Protein AF-A0A2V9A503-F1 (afdb_monomer)

Secondary structure (DSSP, 8-state):
-----PPPP--PPPBPPEEESEEE-BTTS-TTPBP-HHHHHHTEEESS--SEEE--TTEEEEPP-GGGS-SS-EEETTSS-EE-TT----BEEEEETT-SSEEEEEE--HHHHH-SEEEEEEEEE--SPPPTT----EEEEEEESSSSTTS-EEEEEEE-GGGS-SSPPPTT-EEEEEEETTTEE--EEEE-TTSEEEEEEEEE-SSS-BTTBPTTEEEEEEEETT-PEEPEE-SSSEE---SS--TTTTTT---EEEEE-SS--PPP-EEEEEE-SS---TT-EEEEEEEEEESSS--SS-SPPB--TTTTS----------STT---SPPPTTS-SS----TT--HHHHHHHHHHHHHTTS--PPSS-------PPPPPPPP-

pLDDT: mean 70.04, std 22.24, range [22.95, 93.81]

Radius of gyration: 26.39 Å; Cα contacts (8 Å, |Δi|>4): 869; chains: 1; bounding box: 80×49×71 Å

Foldseek 3Di:
DDDDDDPPPPPDFAWDEFEFAKKQFQAPDDWPAFDDFVSRQVRIDGPDAQPTKDFDRQKTFAAFDQLQWAQAWYHHRPDPDIQGGSNRRHTFIKGALQDAQGKIKGWHDDLQQQFQKKKKKWKKQFWFWADPPFFAKWWFKKWFQDDDDPAWIKTWIKGHACVLPADHAPPQWIWIWIATPPGDTWFTFTDHHRFIKMKMKMFRLACQDDPNRHHQKMKIFMAGSNRHTTFGDGPGQFFADDPPPDCVVCVSTRGIRMDRHPHGHGGITIMIGTGSHPTGHHPIMMTIGTITMHRDPRDPGSGTDRPPPCVPVPPPDPDDDPPDPDDDDDDPPPPQDPQHPQDPPHDPVRVVVRVV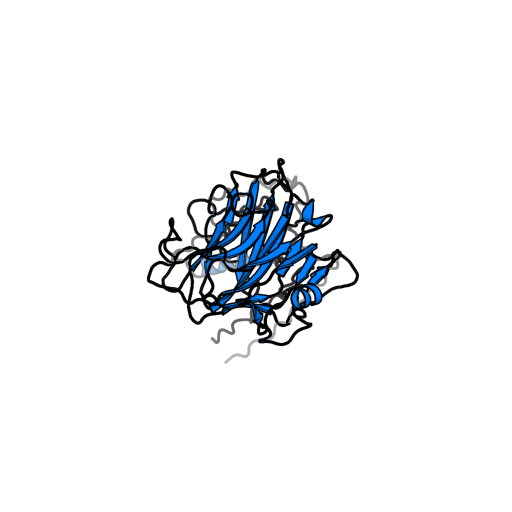VVVVVVPPDDDPDDDDDDPDDDDDDDDDD

Sequence (385 aa):
MLWTFAAIPTLGQSWSTINVDYLINMNTSTRGTALSSAIVSAGTVGDTTFSSISTTSAFTVGANQGLCSNLGSISINGTSTVYPPQSQNYNNIAINDAASFNNTILNLSGAAAAAKVASAAVCIYLGPPSNAGGGGDWDRYGLWATASGTGQYAMLQISQGSGCTTQAPPSGYVCARLEGKPTAHSGYFFLQPQHAYWFSYWWNNSSSTVAGQPAGTMLLHVYTADGTPIPCVTSTGCTTLSASGNLAADIIRNQTAILTAGSYGSTLTYVSIGNNENSTNLGTTSYYQNAIFNFTTAPFPLFWTQTDPWANVVAPPRGSTWSSAGVQPGIPARTSPVCANLTSSATTAQINSDEALAQTRRYLAPQPNGLLTTLRAPMKAMPRT

Mean predicted aligned error: 15.21 Å

Nearest PDB structures (foldseek):
  7yl4-assembly2_B  TM=5.084E-01  e=3.027E-04  Lactococcus lactis subsp. lactis
  7yl5-assembly2_B  TM=5.103E-01  e=6.024E-04  Lactococcus lactis subsp. lactis
  7yl6-assembly1_A  TM=4.917E-01  e=5.419E-04  Lactococcus lactis subsp. lactis
  7w18-assembly1_A  TM=4.704E-01  e=5.419E-04  Pyropia yezoensis
  6lha-assembly1_A  TM=2.274E-01  e=1.692E+00  Coxsackievirus A16

Structure (mmCIF, N/CA/C/O backbone):
data_AF-A0A2V9A503-F1
#
_entry.id   AF-A0A2V9A503-F1
#
loop_
_atom_site.group_PDB
_atom_site.id
_atom_site.type_symbol
_atom_site.label_atom_id
_atom_site.label_alt_id
_atom_site.label_comp_id
_atom_site.label_asym_id
_atom_site.label_entity_id
_atom_site.label_seq_id
_atom_site.pdbx_PDB_ins_code
_atom_site.Cartn_x
_atom_site.Cartn_y
_atom_site.Cartn_z
_atom_site.occupancy
_atom_site.B_iso_or_equiv
_atom_site.auth_seq_id
_atom_site.auth_comp_id
_atom_site.auth_asym_id
_atom_site.auth_atom_id
_atom_site.pdbx_PDB_model_num
ATOM 1 N N . MET A 1 1 ? 48.786 -13.696 17.542 1.00 34.81 1 MET A N 1
ATOM 2 C CA . MET A 1 1 ? 47.761 -12.816 18.142 1.00 34.81 1 MET A CA 1
ATOM 3 C C . MET A 1 1 ? 46.468 -13.072 17.380 1.00 34.81 1 MET A C 1
ATOM 5 O O . MET A 1 1 ? 46.375 -12.686 16.224 1.00 34.81 1 MET A O 1
ATOM 9 N N . LEU A 1 2 ? 45.561 -13.870 17.948 1.00 22.95 2 LEU A N 1
ATOM 10 C CA . LEU A 1 2 ? 44.300 -14.253 17.311 1.00 22.95 2 LEU A CA 1
ATOM 11 C C . LEU A 1 2 ? 43.262 -13.192 17.697 1.00 22.95 2 LEU A C 1
ATOM 13 O O . LEU A 1 2 ? 42.930 -13.069 18.874 1.00 22.95 2 LEU A O 1
ATOM 17 N N . TRP A 1 3 ? 42.811 -12.385 16.740 1.00 24.12 3 TRP A N 1
ATOM 18 C CA . TRP A 1 3 ? 41.718 -11.442 16.967 1.00 24.12 3 TRP A CA 1
ATOM 19 C C . TRP A 1 3 ? 40.410 -12.229 16.998 1.00 24.12 3 TRP A C 1
ATOM 21 O O . TRP A 1 3 ? 39.844 -12.560 15.960 1.00 24.12 3 TRP A O 1
ATOM 31 N N . THR A 1 4 ? 39.929 -12.566 18.190 1.00 24.02 4 THR A N 1
ATOM 32 C CA . THR A 1 4 ? 38.525 -12.933 18.368 1.00 24.02 4 THR A CA 1
ATOM 33 C C . THR A 1 4 ? 37.708 -11.654 18.267 1.00 24.02 4 THR A C 1
ATOM 35 O O . THR A 1 4 ? 37.729 -10.834 19.186 1.00 24.02 4 THR A O 1
ATOM 38 N N . PHE A 1 5 ? 37.003 -11.467 17.151 1.00 27.52 5 PHE A N 1
ATOM 39 C CA . PHE A 1 5 ? 35.900 -10.515 17.102 1.00 27.52 5 PHE A CA 1
ATOM 40 C C . PHE A 1 5 ? 34.906 -10.939 18.181 1.00 27.52 5 PHE A C 1
ATOM 42 O O . PHE A 1 5 ? 34.343 -12.033 18.114 1.00 27.52 5 PHE A O 1
ATOM 49 N N . ALA A 1 6 ? 34.735 -10.110 19.211 1.00 27.84 6 ALA A N 1
ATOM 50 C CA . ALA A 1 6 ? 33.599 -10.265 20.100 1.00 27.84 6 ALA A CA 1
ATOM 51 C C . ALA A 1 6 ? 32.352 -10.214 19.214 1.00 27.84 6 ALA A C 1
ATOM 53 O O . ALA A 1 6 ? 32.181 -9.257 18.455 1.00 27.84 6 ALA A O 1
ATOM 54 N N . ALA A 1 7 ? 31.532 -11.265 19.261 1.00 26.86 7 ALA A N 1
ATOM 55 C CA . ALA A 1 7 ? 30.227 -11.243 18.628 1.00 26.86 7 ALA A CA 1
ATOM 56 C C . ALA A 1 7 ? 29.523 -9.972 19.107 1.00 26.86 7 ALA A C 1
ATOM 58 O O . ALA A 1 7 ? 29.338 -9.784 20.312 1.00 26.86 7 ALA A O 1
ATOM 59 N N . ILE A 1 8 ? 29.200 -9.076 18.172 1.00 31.69 8 ILE A N 1
ATOM 60 C CA . ILE A 1 8 ? 28.299 -7.966 18.455 1.00 31.69 8 ILE A CA 1
ATOM 61 C C . ILE A 1 8 ? 27.025 -8.650 18.954 1.00 31.69 8 ILE A C 1
ATOM 63 O O . ILE A 1 8 ? 26.475 -9.463 18.204 1.00 31.69 8 ILE A O 1
ATOM 67 N N . PRO A 1 9 ? 26.588 -8.428 20.207 1.00 30.75 9 PRO A N 1
ATOM 68 C CA . PRO A 1 9 ? 25.325 -8.982 20.647 1.00 30.75 9 PRO A CA 1
ATOM 69 C C . PRO A 1 9 ? 24.282 -8.511 19.641 1.00 30.75 9 PRO A C 1
ATOM 71 O O . PRO A 1 9 ? 24.180 -7.312 19.380 1.00 30.75 9 PRO A O 1
ATOM 74 N N . THR A 1 10 ? 23.567 -9.450 19.023 1.00 32.75 10 THR A N 1
ATOM 75 C CA . THR A 1 10 ? 22.370 -9.147 18.243 1.00 32.75 10 THR A CA 1
ATOM 76 C C . THR A 1 10 ? 21.409 -8.460 19.201 1.00 32.75 10 THR A C 1
ATOM 78 O O . THR A 1 10 ? 20.707 -9.118 19.969 1.00 32.75 10 THR A O 1
ATOM 81 N N . LEU A 1 11 ? 21.467 -7.130 19.239 1.00 38.97 11 LEU A N 1
ATOM 82 C CA . LEU A 1 11 ? 20.533 -6.296 19.970 1.00 38.97 11 LEU A CA 1
ATOM 83 C C . LEU A 1 11 ? 19.160 -6.640 19.398 1.00 38.97 11 LEU A C 1
ATOM 85 O O . LEU A 1 11 ? 18.920 -6.438 18.208 1.00 38.97 11 LEU A O 1
ATOM 89 N N . GLY A 1 12 ? 18.308 -7.264 20.212 1.00 41.66 12 GLY A N 1
ATOM 90 C CA . GLY A 1 12 ? 16.982 -7.680 19.777 1.00 41.66 12 GLY A CA 1
ATOM 91 C C . GLY A 1 12 ? 16.214 -6.466 19.268 1.00 41.66 12 GLY A C 1
ATOM 92 O O . GLY A 1 12 ? 15.993 -5.519 20.021 1.00 41.66 12 GLY A O 1
ATOM 93 N N . GLN A 1 13 ? 15.834 -6.479 17.992 1.00 51.09 13 GLN A N 1
ATOM 94 C CA . GLN A 1 13 ? 14.913 -5.486 17.454 1.00 51.09 13 GLN A CA 1
ATOM 95 C C . GLN A 1 13 ? 13.573 -5.670 18.169 1.00 51.09 13 GLN A C 1
ATOM 97 O O .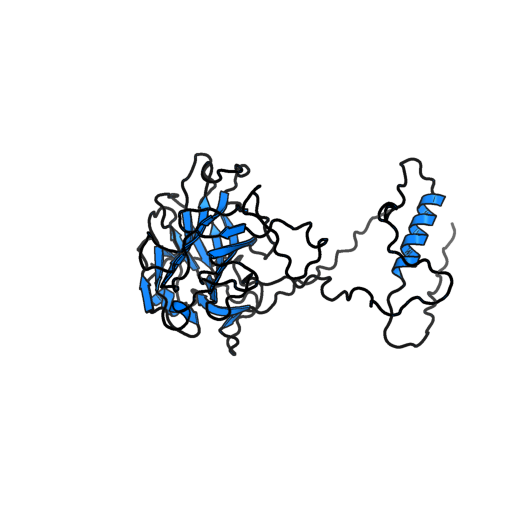 GLN A 1 13 ? 12.978 -6.747 18.108 1.00 51.09 13 GLN A O 1
ATOM 102 N N . SER A 1 14 ? 13.121 -4.639 18.883 1.00 54.66 14 SER A N 1
ATOM 103 C CA . SER A 1 14 ? 11.779 -4.613 19.456 1.00 54.66 14 SER A CA 1
ATOM 104 C C . SER A 1 14 ? 10.910 -3.705 18.595 1.00 54.66 14 SER A C 1
ATOM 106 O O . SER A 1 14 ? 11.227 -2.533 18.377 1.00 54.66 14 SER A O 1
ATOM 108 N N . TRP A 1 15 ? 9.855 -4.298 18.050 1.00 69.19 15 TRP A N 1
ATOM 109 C CA . TRP A 1 15 ? 8.870 -3.645 17.202 1.00 69.19 15 TRP A CA 1
ATOM 110 C C . TRP A 1 15 ? 7.647 -3.312 18.060 1.00 69.19 15 TRP A C 1
ATOM 112 O O . TRP A 1 15 ? 7.141 -4.175 18.781 1.00 69.19 15 TRP A O 1
ATOM 122 N N . SER A 1 16 ? 7.181 -2.065 18.010 1.00 70.25 16 SER A N 1
ATOM 123 C CA . SER A 1 16 ? 6.007 -1.609 18.769 1.00 70.25 16 SER A CA 1
ATOM 124 C C . SER A 1 16 ? 4.705 -2.277 18.297 1.00 70.25 16 SER A C 1
ATOM 126 O O . SER A 1 16 ? 4.649 -2.861 17.223 1.00 70.25 16 SER A O 1
ATOM 128 N N . THR A 1 17 ? 3.629 -2.231 19.087 1.00 78.56 17 THR A N 1
ATOM 129 C CA . THR A 1 17 ? 2.303 -2.640 18.587 1.00 78.56 17 THR A CA 1
ATOM 130 C C . THR A 1 17 ? 1.711 -1.516 17.741 1.00 78.56 17 THR A C 1
ATOM 132 O O . THR A 1 17 ? 1.673 -0.372 18.193 1.00 78.56 17 THR A O 1
ATOM 135 N N . ILE A 1 18 ? 1.202 -1.835 16.550 1.00 81.75 18 ILE A N 1
ATOM 136 C CA . ILE A 1 18 ? 0.448 -0.885 15.720 1.00 81.75 18 ILE A CA 1
ATOM 137 C C . ILE A 1 18 ? -1.051 -1.110 15.933 1.00 81.75 18 ILE A C 1
ATOM 139 O O . ILE A 1 18 ? -1.524 -2.240 15.825 1.00 81.75 18 ILE A O 1
ATOM 143 N N . ASN A 1 19 ? -1.793 -0.031 16.190 1.00 85.06 19 ASN A N 1
ATOM 144 C CA . ASN A 1 19 ? -3.256 -0.039 16.240 1.00 85.06 19 ASN A CA 1
ATOM 145 C C . ASN A 1 19 ? -3.826 0.378 14.878 1.00 85.06 19 ASN A C 1
ATOM 147 O O . ASN A 1 19 ? -3.406 1.399 14.325 1.00 85.06 19 ASN A O 1
ATOM 151 N N . VAL A 1 20 ? -4.752 -0.407 14.327 1.00 88.38 20 VAL A N 1
ATOM 152 C CA . VAL A 1 20 ? -5.231 -0.258 12.941 1.00 88.38 20 VAL A CA 1
ATOM 153 C C . VAL A 1 20 ? -6.742 -0.459 12.860 1.00 88.38 20 VAL A C 1
ATOM 155 O O . VAL A 1 20 ? -7.284 -1.251 13.626 1.00 88.38 20 VAL A O 1
ATOM 158 N N . ASP A 1 21 ? -7.402 0.206 11.911 1.00 88.31 21 ASP A N 1
ATOM 159 C CA . ASP A 1 21 ? -8.845 0.032 11.690 1.00 88.31 21 ASP A CA 1
ATOM 160 C C . ASP A 1 21 ? -9.142 -1.225 10.870 1.00 88.31 21 ASP A C 1
ATOM 162 O O . ASP A 1 21 ? -10.129 -1.918 11.121 1.00 88.31 21 ASP A O 1
ATOM 166 N N . TYR A 1 22 ? -8.280 -1.517 9.891 1.00 87.62 22 TYR A N 1
ATOM 167 C CA . TYR A 1 22 ? -8.434 -2.647 8.984 1.00 87.62 22 TYR A CA 1
ATOM 168 C C . TYR A 1 22 ? -7.114 -3.367 8.749 1.00 87.62 22 TYR A C 1
ATOM 170 O O . TYR A 1 22 ? -6.056 -2.748 8.602 1.00 87.62 22 TYR A O 1
ATOM 178 N N . LEU A 1 23 ? -7.223 -4.682 8.609 1.00 89.00 23 LEU A N 1
ATOM 179 C CA . LEU A 1 23 ? -6.187 -5.579 8.129 1.00 89.00 23 LEU A CA 1
ATOM 180 C C . LEU A 1 23 ? -6.803 -6.537 7.110 1.00 89.00 23 LEU A C 1
ATOM 182 O O . LEU A 1 23 ? -7.797 -7.195 7.405 1.00 89.00 23 LEU A O 1
ATOM 186 N N . ILE A 1 24 ? -6.198 -6.649 5.931 1.00 88.12 24 ILE A N 1
ATOM 187 C CA . ILE A 1 24 ? -6.548 -7.680 4.952 1.00 88.12 24 ILE A CA 1
ATOM 188 C C . ILE A 1 24 ? -5.504 -8.794 5.035 1.00 88.12 24 ILE A C 1
ATOM 190 O O . ILE A 1 24 ? -4.351 -8.611 4.632 1.00 88.12 24 ILE A O 1
ATOM 194 N N . ASN A 1 25 ? -5.919 -9.949 5.552 1.00 78.75 25 ASN A N 1
ATOM 195 C CA . ASN A 1 25 ? -5.147 -11.183 5.594 1.00 78.75 25 ASN A CA 1
ATOM 196 C C . ASN A 1 25 ? -5.918 -12.288 4.850 1.00 78.75 25 ASN A C 1
ATOM 198 O O . ASN A 1 25 ? -7.033 -12.642 5.203 1.00 78.75 25 ASN A O 1
ATOM 202 N N . MET A 1 26 ? -5.373 -12.867 3.775 1.00 80.88 26 MET A N 1
ATOM 203 C CA . MET A 1 26 ? -6.133 -13.861 2.989 1.00 80.88 26 MET A CA 1
ATOM 204 C C . MET A 1 26 ? -6.070 -15.258 3.630 1.00 80.88 26 MET A C 1
ATOM 206 O O . MET A 1 26 ? -5.765 -16.251 2.971 1.00 80.88 26 MET A O 1
ATOM 210 N N . ASN A 1 27 ? -6.320 -15.353 4.937 1.00 79.56 27 ASN A N 1
ATOM 211 C CA . ASN A 1 27 ? -6.257 -16.601 5.705 1.00 79.56 27 ASN A CA 1
ATOM 212 C C . ASN A 1 27 ? -7.404 -17.579 5.383 1.00 79.56 27 ASN A C 1
ATOM 214 O O . ASN A 1 27 ? -7.312 -18.760 5.707 1.00 79.56 27 ASN A O 1
ATOM 218 N N . THR A 1 28 ? -8.463 -17.108 4.727 1.00 76.06 28 THR A N 1
ATOM 219 C CA . THR A 1 28 ? -9.704 -17.854 4.483 1.00 76.06 28 THR A CA 1
ATOM 220 C C . THR A 1 28 ? -9.773 -18.540 3.117 1.00 76.06 28 THR A C 1
ATOM 222 O O . THR A 1 28 ? -10.803 -19.122 2.786 1.00 76.06 28 THR A O 1
ATOM 225 N N . SER A 1 29 ? -8.728 -18.464 2.283 1.00 85.06 29 SER A N 1
ATOM 226 C CA . SER A 1 29 ? -8.809 -18.891 0.876 1.00 85.06 29 SER A CA 1
ATOM 227 C C . SER A 1 29 ? -7.573 -19.627 0.359 1.00 85.06 29 SER A C 1
ATOM 229 O O . SER A 1 29 ? -6.475 -19.507 0.897 1.00 85.06 29 SER A O 1
ATOM 231 N N . THR A 1 30 ? -7.753 -20.380 -0.729 1.00 90.00 30 THR A N 1
ATOM 232 C CA . THR A 1 30 ? -6.712 -21.198 -1.373 1.00 90.00 30 THR A CA 1
ATOM 233 C C . THR A 1 30 ? -5.989 -20.439 -2.484 1.00 90.00 30 THR A C 1
ATOM 235 O O . THR A 1 30 ? -6.620 -19.738 -3.272 1.00 90.00 30 THR A O 1
ATOM 238 N N . ARG A 1 31 ? -4.667 -20.629 -2.584 1.00 92.12 31 ARG A N 1
ATOM 239 C CA . ARG A 1 31 ? -3.827 -20.086 -3.661 1.00 92.12 31 ARG A CA 1
ATOM 240 C C . ARG A 1 31 ? -4.367 -20.453 -5.051 1.00 92.12 31 ARG A C 1
ATOM 242 O O . ARG A 1 31 ? -4.718 -21.602 -5.295 1.00 92.12 31 ARG A O 1
ATOM 249 N N . GLY A 1 32 ? -4.326 -19.497 -5.975 1.00 90.62 32 GLY A N 1
ATOM 250 C CA . GLY A 1 32 ? -4.690 -19.664 -7.385 1.00 90.62 32 GLY A CA 1
ATOM 251 C C . GLY A 1 32 ? -6.174 -19.448 -7.678 1.00 90.62 32 GLY A C 1
ATOM 252 O O . GLY A 1 32 ? -6.541 -19.281 -8.838 1.00 90.62 32 GLY A O 1
ATOM 253 N N . THR A 1 33 ? -7.024 -19.390 -6.652 1.00 93.25 33 THR A N 1
ATOM 254 C CA . THR A 1 33 ? -8.441 -19.051 -6.807 1.00 93.25 33 THR A CA 1
ATOM 255 C C . THR A 1 33 ? -8.589 -17.618 -7.312 1.00 93.25 33 THR A C 1
ATOM 257 O O . THR A 1 33 ? -7.908 -16.718 -6.818 1.00 93.25 33 THR A O 1
ATOM 260 N N . ALA A 1 34 ? -9.484 -17.394 -8.278 1.00 93.38 34 ALA A N 1
ATOM 261 C CA . ALA A 1 34 ? -9.825 -16.050 -8.740 1.00 93.38 34 ALA A CA 1
ATOM 262 C C . ALA A 1 34 ? -10.323 -15.193 -7.567 1.00 93.38 34 ALA A C 1
ATOM 264 O O . ALA A 1 34 ? -11.142 -15.642 -6.762 1.00 93.38 34 ALA A O 1
ATOM 265 N N . LEU A 1 35 ? -9.816 -13.967 -7.459 1.00 92.25 35 LEU A N 1
ATOM 266 C CA . LEU A 1 35 ? -10.184 -13.080 -6.365 1.00 92.25 35 LEU A CA 1
ATOM 267 C C . LEU A 1 35 ? -11.627 -12.603 -6.555 1.00 92.25 35 LEU A C 1
ATOM 269 O O . LEU A 1 35 ? -11.978 -12.057 -7.600 1.00 92.25 35 LEU A O 1
ATOM 273 N N . SER A 1 36 ? -12.455 -12.771 -5.529 1.00 90.62 36 SER A N 1
ATOM 274 C CA . SER A 1 36 ? -13.834 -12.283 -5.501 1.00 90.62 36 SER A CA 1
ATOM 275 C C . SER A 1 36 ? -14.049 -11.334 -4.329 1.00 90.62 36 SER A C 1
ATOM 277 O O . SER A 1 36 ? -13.303 -11.360 -3.348 1.00 90.62 36 SER A O 1
ATOM 279 N N . SER A 1 37 ? -15.107 -10.529 -4.402 1.00 89.00 37 SER A N 1
ATOM 280 C CA . SER A 1 37 ? -15.538 -9.675 -3.291 1.00 89.00 37 SER A CA 1
ATOM 281 C C . SER A 1 37 ? -15.743 -10.470 -2.000 1.00 89.00 37 SER A C 1
ATOM 283 O O . SER A 1 37 ? -15.263 -10.056 -0.953 1.00 89.00 37 SER A O 1
ATOM 285 N N . ALA A 1 38 ? -16.363 -11.652 -2.082 1.00 88.94 38 ALA A N 1
ATOM 286 C CA . ALA A 1 38 ? -16.581 -12.530 -0.935 1.00 88.94 38 ALA A CA 1
ATOM 287 C C . ALA A 1 38 ? -15.266 -12.992 -0.287 1.00 88.94 38 ALA A C 1
ATOM 289 O O . ALA A 1 38 ? -15.155 -13.001 0.936 1.00 88.94 38 ALA A O 1
ATOM 290 N N . ILE A 1 39 ? -14.261 -13.334 -1.099 1.00 90.69 39 ILE A N 1
ATOM 291 C CA . ILE A 1 39 ? -12.943 -13.759 -0.615 1.00 90.69 39 ILE A CA 1
ATOM 292 C C . ILE A 1 39 ? -12.226 -12.606 0.100 1.00 90.69 39 ILE A C 1
ATOM 294 O O . ILE A 1 39 ? -11.705 -12.793 1.198 1.00 90.69 39 ILE A O 1
ATOM 298 N N . VAL A 1 40 ? -12.226 -11.403 -0.484 1.00 88.94 40 VAL A N 1
ATOM 299 C CA . VAL A 1 40 ? -11.586 -10.235 0.144 1.00 88.94 40 VAL A CA 1
ATOM 300 C C . VAL A 1 40 ? -12.330 -9.813 1.412 1.00 88.94 40 VAL A C 1
ATOM 302 O O . VAL A 1 40 ? -11.691 -9.546 2.427 1.00 88.94 40 VAL A O 1
ATOM 305 N N . SER A 1 41 ? -13.667 -9.803 1.398 1.00 88.06 41 SER A N 1
ATOM 306 C CA . SER A 1 41 ? -14.473 -9.529 2.592 1.00 88.06 41 SER A CA 1
ATOM 307 C C . SER A 1 41 ? -14.189 -10.529 3.711 1.00 88.06 41 SER A C 1
ATOM 309 O O . SER A 1 41 ? -14.022 -10.112 4.850 1.00 88.06 41 SER A O 1
ATOM 311 N N . ALA A 1 42 ? -14.078 -11.825 3.403 1.00 87.31 42 ALA A N 1
ATOM 312 C CA . ALA A 1 42 ? -13.771 -12.853 4.397 1.00 87.31 42 ALA A CA 1
ATOM 313 C C . ALA A 1 42 ? -12.349 -12.738 4.972 1.00 87.31 42 ALA A C 1
ATOM 315 O O . ALA A 1 42 ? -12.121 -13.147 6.104 1.00 87.31 42 ALA A O 1
ATOM 316 N N . GLY A 1 43 ? -11.394 -12.213 4.198 1.00 86.19 43 GLY A N 1
ATOM 317 C CA . GLY A 1 43 ? -10.030 -11.927 4.656 1.00 86.19 43 GLY A CA 1
ATOM 318 C C . GLY A 1 43 ? -9.848 -10.542 5.287 1.00 86.19 43 GLY A C 1
ATOM 319 O O . GLY A 1 43 ? -8.739 -10.192 5.680 1.00 86.19 43 GLY A O 1
ATOM 320 N N . THR A 1 44 ? -10.895 -9.717 5.359 1.00 87.50 44 THR A N 1
ATOM 321 C CA . THR A 1 44 ? -10.818 -8.392 5.983 1.00 87.50 44 THR A CA 1
ATOM 322 C C . THR A 1 44 ? -11.209 -8.496 7.450 1.00 87.50 44 THR A C 1
ATOM 324 O O . THR A 1 44 ? -12.307 -8.935 7.784 1.00 87.50 44 THR A O 1
ATOM 327 N N . VAL A 1 45 ? -10.324 -8.037 8.327 1.00 85.88 45 VAL A N 1
ATOM 328 C CA . VAL A 1 45 ? -10.552 -7.941 9.768 1.00 85.88 45 VAL A CA 1
ATOM 329 C C . VAL A 1 45 ? -10.539 -6.468 10.156 1.00 85.88 45 VAL A C 1
ATOM 331 O O . VAL A 1 45 ? -9.579 -5.759 9.860 1.00 85.88 45 VAL A O 1
ATOM 334 N N . GLY A 1 46 ? -11.603 -5.999 10.805 1.00 81.25 46 GLY A N 1
ATOM 335 C CA . GLY A 1 46 ? -11.762 -4.594 11.169 1.00 81.25 46 GLY A CA 1
ATOM 336 C C . GLY A 1 46 ? -13.108 -4.303 11.825 1.00 81.25 46 GLY A C 1
ATOM 337 O O . GLY A 1 46 ? -13.955 -5.185 11.948 1.00 81.25 46 GLY A O 1
ATOM 338 N N . ASP A 1 47 ? -13.291 -3.051 12.236 1.00 65.38 47 ASP A N 1
ATOM 339 C CA . ASP A 1 47 ? -14.474 -2.587 12.986 1.00 65.38 47 ASP A CA 1
ATOM 340 C C . ASP A 1 47 ? -15.718 -2.387 12.102 1.00 65.38 47 ASP A C 1
ATOM 342 O O . ASP A 1 47 ? -16.844 -2.276 12.579 1.00 65.38 47 ASP A O 1
ATOM 346 N N . THR A 1 48 ? -15.526 -2.328 10.783 1.00 63.25 48 THR A N 1
ATOM 347 C CA . THR A 1 48 ? -16.602 -2.212 9.790 1.00 63.25 48 THR A CA 1
ATOM 348 C C . THR A 1 48 ? -16.240 -2.978 8.517 1.00 63.25 48 THR A C 1
ATOM 350 O O . THR A 1 48 ? -15.095 -3.375 8.317 1.00 63.25 48 THR A O 1
ATOM 353 N N . THR A 1 49 ? -17.223 -3.221 7.651 1.00 69.31 49 THR A N 1
ATOM 354 C CA . THR A 1 49 ? -17.006 -3.787 6.314 1.00 69.31 49 THR A CA 1
ATOM 355 C C . THR A 1 49 ? -16.867 -2.673 5.280 1.00 69.31 49 THR A C 1
ATOM 357 O O . THR A 1 49 ? -17.514 -1.631 5.400 1.00 69.31 49 THR A O 1
ATOM 360 N N . PHE A 1 50 ? -16.088 -2.910 4.221 1.00 83.88 50 PHE A N 1
ATOM 361 C CA . PHE A 1 50 ? -16.178 -2.106 2.998 1.00 83.88 50 PHE A CA 1
ATOM 362 C C . PHE A 1 50 ? -17.620 -2.127 2.465 1.00 83.88 50 PHE A C 1
ATOM 364 O O . PHE A 1 50 ? -18.283 -3.166 2.516 1.00 83.88 50 PHE A O 1
ATOM 371 N N . SER A 1 51 ? -18.113 -0.998 1.950 1.00 85.06 51 SER A N 1
ATOM 372 C CA . SER A 1 51 ? -19.486 -0.884 1.431 1.00 85.06 51 SER A CA 1
ATOM 373 C C . SER A 1 51 ? -19.700 -1.733 0.183 1.00 85.06 51 SER A C 1
ATOM 375 O O . SER A 1 51 ? -20.784 -2.262 -0.049 1.00 85.06 51 SER A O 1
ATOM 377 N N . SER A 1 52 ? -18.652 -1.878 -0.623 1.00 88.69 52 SER A N 1
ATOM 378 C CA . SER A 1 52 ? -18.579 -2.843 -1.711 1.00 88.69 52 SER A CA 1
ATOM 379 C C . SER A 1 52 ? -17.127 -3.118 -2.076 1.00 88.69 52 SER A C 1
ATOM 381 O O . SER A 1 52 ? -16.242 -2.289 -1.858 1.00 88.69 52 SER A O 1
ATOM 383 N N . ILE A 1 53 ? -16.896 -4.291 -2.656 1.00 89.12 53 ILE A N 1
ATOM 384 C CA . ILE A 1 53 ? -15.601 -4.694 -3.192 1.00 89.12 53 ILE A CA 1
ATOM 385 C C . ILE A 1 53 ? -15.808 -5.073 -4.652 1.00 89.12 53 ILE A C 1
ATOM 387 O O . ILE A 1 53 ? -16.700 -5.863 -4.965 1.00 89.12 53 ILE A O 1
ATOM 391 N N . SER A 1 54 ? -14.983 -4.517 -5.532 1.00 89.69 54 SER A N 1
ATOM 392 C CA . SER A 1 54 ? -14.930 -4.877 -6.946 1.00 89.69 54 SER A CA 1
ATOM 393 C C . SER A 1 54 ? -13.556 -5.444 -7.262 1.00 89.69 54 SER A C 1
ATOM 395 O O . SER A 1 54 ? -12.544 -4.837 -6.920 1.00 89.69 54 SER A O 1
ATOM 397 N N . THR A 1 55 ? -13.520 -6.608 -7.899 1.00 85.94 55 THR A N 1
ATOM 398 C CA . THR A 1 55 ? -12.302 -7.267 -8.375 1.00 85.94 55 THR A CA 1
ATOM 399 C C . THR A 1 55 ? -12.472 -7.580 -9.855 1.00 85.94 55 THR A C 1
ATOM 401 O O . THR A 1 55 ? -13.592 -7.711 -10.351 1.00 85.94 55 THR A O 1
ATOM 404 N N . THR A 1 56 ? -11.365 -7.716 -10.579 1.00 84.69 56 THR A N 1
ATOM 405 C CA . THR A 1 56 ? -11.394 -8.185 -11.969 1.00 84.69 56 THR A CA 1
ATOM 406 C C . THR A 1 56 ? -10.731 -9.560 -12.090 1.00 84.69 56 THR A C 1
ATOM 408 O O . THR A 1 56 ? -10.093 -10.049 -11.154 1.00 84.69 56 THR A O 1
ATOM 411 N N . SER A 1 57 ? -10.807 -10.160 -13.279 1.00 83.62 57 SER A N 1
ATOM 412 C CA . SER A 1 57 ? -10.164 -11.437 -13.600 1.00 83.62 57 SER A CA 1
ATOM 413 C C . SER A 1 57 ? -8.630 -11.431 -13.543 1.00 83.62 57 SER A C 1
ATOM 415 O O . SER A 1 57 ? -8.031 -12.498 -13.641 1.00 83.62 57 SER A O 1
ATOM 417 N N . ALA A 1 58 ? -7.974 -10.274 -13.405 1.00 87.06 58 ALA A N 1
ATOM 418 C CA . ALA A 1 58 ? -6.514 -10.208 -13.275 1.00 87.06 58 ALA A CA 1
ATOM 419 C C . ALA A 1 58 ? -6.005 -10.591 -11.875 1.00 87.06 58 ALA A C 1
ATOM 421 O O . ALA A 1 58 ? -4.797 -10.775 -11.694 1.00 87.06 58 ALA A O 1
ATOM 422 N N . PHE A 1 59 ? -6.908 -10.693 -10.894 1.00 93.50 59 PHE A N 1
ATOM 423 C CA . PHE A 1 59 ? -6.559 -10.940 -9.504 1.00 93.50 59 PHE A CA 1
ATOM 424 C C . PHE A 1 59 ? -6.828 -12.378 -9.076 1.00 93.50 59 PHE A C 1
ATOM 426 O O . PHE A 1 59 ? -7.861 -12.973 -9.388 1.00 93.50 59 PHE A O 1
ATOM 433 N N . THR A 1 60 ? -5.914 -12.914 -8.276 1.00 93.81 60 THR A N 1
ATOM 434 C CA . THR A 1 60 ? -6.052 -14.225 -7.637 1.00 93.81 60 THR A CA 1
ATOM 435 C C . THR A 1 60 ? -5.649 -14.155 -6.171 1.00 93.81 60 THR A C 1
ATOM 437 O O . THR A 1 60 ? -5.019 -13.198 -5.715 1.00 93.81 60 THR A O 1
ATOM 440 N N . VAL A 1 61 ? -5.992 -15.195 -5.422 1.00 93.50 61 VAL A N 1
ATOM 441 C CA . VAL A 1 61 ? -5.387 -15.463 -4.122 1.00 93.50 61 VAL A CA 1
ATOM 442 C C . VAL A 1 61 ? -3.945 -15.912 -4.365 1.00 93.50 61 VAL A C 1
ATOM 444 O O . VAL A 1 61 ? -3.678 -16.995 -4.889 1.00 93.50 61 VAL A O 1
ATOM 447 N N . GLY A 1 62 ? -3.003 -15.051 -4.014 1.00 90.12 62 GLY A N 1
ATOM 448 C CA . GLY A 1 62 ? -1.574 -15.257 -4.168 1.00 90.12 62 GLY A CA 1
ATOM 449 C C . GLY A 1 62 ? -0.983 -16.201 -3.130 1.00 90.12 62 GLY A C 1
ATOM 450 O O . GLY A 1 62 ? -1.528 -16.380 -2.043 1.00 90.12 62 GLY A O 1
ATOM 451 N N . ALA A 1 63 ? 0.181 -16.766 -3.453 1.00 87.38 63 ALA A N 1
ATOM 452 C CA . ALA A 1 63 ? 0.981 -17.490 -2.476 1.00 87.38 63 ALA A CA 1
ATOM 453 C C . ALA A 1 63 ? 1.456 -16.545 -1.372 1.00 87.38 63 ALA A C 1
ATOM 455 O O . ALA A 1 63 ? 1.843 -15.407 -1.663 1.00 87.38 63 ALA A O 1
ATOM 456 N N . ASN A 1 64 ? 1.484 -17.055 -0.143 1.00 88.25 64 ASN A N 1
ATOM 457 C CA . ASN A 1 64 ? 2.180 -16.423 0.964 1.00 88.25 64 ASN A CA 1
ATOM 458 C C . ASN A 1 64 ? 3.615 -16.019 0.569 1.00 88.25 64 ASN A C 1
ATOM 460 O O . ASN A 1 64 ? 4.352 -16.812 -0.019 1.00 88.25 64 ASN A O 1
ATOM 464 N N . GLN A 1 65 ? 3.996 -14.791 0.911 1.00 86.56 65 GLN A N 1
ATOM 465 C CA . GLN A 1 65 ? 5.351 -14.281 0.771 1.00 86.56 65 GLN A CA 1
ATOM 466 C C . GLN A 1 65 ? 5.944 -14.242 2.177 1.00 86.56 65 GLN A C 1
ATOM 468 O O . GLN A 1 65 ? 5.726 -13.278 2.901 1.00 86.56 65 GLN A O 1
ATOM 473 N N . GLY A 1 66 ? 6.673 -15.286 2.585 1.00 80.69 66 GLY A N 1
ATOM 474 C CA . GLY A 1 66 ? 7.147 -15.434 3.972 1.00 80.69 66 GLY A CA 1
ATOM 475 C C . GLY A 1 66 ? 7.892 -14.213 4.533 1.00 80.69 66 GLY A C 1
ATOM 476 O O . GLY A 1 66 ? 7.794 -13.914 5.721 1.00 80.69 66 GLY A O 1
ATOM 477 N N . LEU A 1 67 ? 8.566 -13.459 3.655 1.00 81.50 67 LEU A N 1
ATOM 478 C CA . LEU A 1 67 ? 9.266 -12.209 3.972 1.00 81.50 67 LEU A CA 1
ATOM 479 C C . LEU A 1 67 ? 8.327 -11.045 4.343 1.00 81.50 67 LEU A C 1
ATOM 481 O O . LEU A 1 67 ? 8.740 -10.126 5.034 1.00 81.50 67 LEU A O 1
ATOM 485 N N . CYS A 1 68 ? 7.066 -11.078 3.920 1.00 85.88 68 CYS A N 1
ATOM 486 C CA . CYS A 1 68 ? 6.072 -10.039 4.179 1.00 85.88 68 CYS A CA 1
ATOM 487 C C . CYS A 1 68 ? 5.270 -10.242 5.472 1.00 85.88 68 CYS A C 1
ATOM 489 O O . CYS A 1 68 ? 4.220 -9.622 5.658 1.00 85.88 68 CYS A O 1
ATOM 491 N N . SER A 1 69 ? 5.730 -11.106 6.372 1.00 84.88 69 SER A N 1
ATOM 492 C CA . SER A 1 69 ? 5.109 -11.284 7.684 1.00 84.88 69 SER A CA 1
ATOM 493 C C . SER A 1 69 ? 5.204 -10.008 8.527 1.00 84.88 69 SER A C 1
ATOM 495 O O . SER A 1 69 ? 6.150 -9.231 8.405 1.00 84.88 69 SER A O 1
ATOM 497 N N . ASN A 1 70 ? 4.222 -9.771 9.398 1.00 85.31 70 ASN A N 1
ATOM 498 C CA . ASN A 1 70 ? 4.224 -8.594 10.268 1.00 85.31 70 ASN A CA 1
ATOM 499 C C . ASN A 1 70 ? 5.428 -8.609 11.226 1.00 85.31 70 ASN A C 1
ATOM 501 O O . ASN A 1 70 ? 5.677 -9.605 11.907 1.00 85.31 70 ASN A O 1
ATOM 505 N N . LEU A 1 71 ? 6.176 -7.507 11.298 1.00 79.62 71 LEU A N 1
ATOM 506 C CA . LEU A 1 71 ? 7.417 -7.451 12.083 1.00 79.62 71 LEU A CA 1
ATOM 507 C C . LEU A 1 71 ? 7.159 -7.256 13.578 1.00 79.62 71 LEU A C 1
ATOM 509 O O . LEU A 1 71 ? 7.847 -7.846 14.407 1.00 79.62 71 LEU A O 1
ATOM 513 N N . GLY A 1 72 ? 6.128 -6.486 13.919 1.00 82.75 72 GLY A N 1
ATOM 514 C CA . GLY A 1 72 ? 5.625 -6.317 15.279 1.00 82.75 72 GLY A CA 1
ATOM 515 C C . GLY A 1 72 ? 4.159 -6.711 15.405 1.00 82.75 72 GLY A C 1
ATOM 516 O O . GLY A 1 72 ? 3.510 -7.111 14.434 1.00 82.75 72 GLY A O 1
ATOM 517 N N . SER A 1 73 ? 3.621 -6.584 16.615 1.00 86.06 73 SER A N 1
ATOM 518 C CA . SER A 1 73 ? 2.213 -6.880 16.876 1.00 86.06 73 SER A CA 1
ATOM 519 C C . SER A 1 73 ? 1.286 -5.911 16.133 1.00 86.06 73 SER A C 1
ATOM 521 O O . SER A 1 73 ? 1.587 -4.722 16.002 1.00 86.06 73 SER A O 1
ATOM 523 N N . ILE A 1 74 ? 0.133 -6.405 15.684 1.00 88.25 74 ILE A N 1
ATOM 524 C CA . ILE A 1 74 ? -0.955 -5.599 15.114 1.00 88.25 74 ILE A CA 1
ATOM 525 C C . ILE A 1 74 ? -2.187 -5.785 15.997 1.00 88.25 74 ILE A C 1
ATOM 527 O O . ILE A 1 74 ? -2.608 -6.917 16.222 1.00 88.25 74 ILE A O 1
ATOM 531 N N . SER A 1 75 ? -2.775 -4.698 16.484 1.00 87.94 75 SER A N 1
ATOM 532 C CA . SER A 1 75 ? -4.058 -4.706 17.189 1.00 87.94 75 SER A CA 1
ATOM 533 C C . SER A 1 75 ? -5.120 -4.026 16.335 1.00 87.94 75 SER A C 1
ATOM 535 O O . SER A 1 75 ? -4.900 -2.940 15.798 1.00 87.94 75 SER A O 1
ATOM 537 N N . ILE A 1 76 ? -6.284 -4.660 16.220 1.00 87.06 76 ILE A N 1
ATOM 538 C CA . ILE A 1 76 ? -7.439 -4.072 15.536 1.00 87.06 76 ILE A CA 1
ATOM 539 C C . ILE A 1 76 ? -8.133 -3.130 16.517 1.00 87.06 76 ILE A C 1
ATOM 541 O O . ILE A 1 76 ? -8.612 -3.594 17.547 1.00 87.06 76 ILE A O 1
ATOM 545 N N . ASN A 1 77 ? -8.148 -1.824 16.249 1.00 78.19 77 ASN A N 1
ATOM 546 C CA . ASN A 1 77 ? -8.771 -0.776 17.072 1.00 78.19 77 ASN A CA 1
ATOM 547 C C . ASN A 1 77 ? -8.465 -0.818 18.575 1.00 78.19 77 ASN A C 1
ATOM 549 O O . ASN A 1 77 ? -9.294 -0.448 19.402 1.00 78.19 77 ASN A O 1
ATOM 553 N N . GLY A 1 78 ? -7.267 -1.272 18.956 1.00 67.19 78 GLY A N 1
ATOM 554 C CA . GLY A 1 78 ? -6.906 -1.421 20.369 1.00 67.19 78 GLY A CA 1
ATOM 555 C C . GLY A 1 78 ? -7.761 -2.458 21.111 1.00 67.19 78 GLY A C 1
ATOM 556 O O . GLY A 1 78 ? -7.811 -2.449 22.340 1.00 67.19 78 GLY A O 1
ATOM 557 N N . THR A 1 79 ? -8.460 -3.328 20.376 1.00 71.81 79 THR A N 1
ATOM 558 C CA . THR A 1 79 ? -9.278 -4.415 20.921 1.00 71.81 79 THR A CA 1
ATOM 559 C C . THR A 1 79 ? -8.406 -5.585 21.388 1.00 71.81 79 THR A C 1
ATOM 561 O O . THR A 1 79 ? -7.188 -5.616 21.187 1.00 71.81 79 THR A O 1
ATOM 564 N N . SER A 1 80 ? -9.043 -6.598 21.985 1.00 68.81 80 SER A N 1
ATOM 565 C CA . SER A 1 80 ? -8.392 -7.851 22.390 1.00 68.81 80 SER A CA 1
ATOM 566 C C . SER A 1 80 ? -7.841 -8.673 21.219 1.00 68.81 80 SER A C 1
ATOM 568 O O . SER A 1 80 ? -7.029 -9.571 21.447 1.00 68.81 80 SER A O 1
ATOM 570 N N . THR A 1 81 ? -8.246 -8.384 19.976 1.00 82.06 81 THR A N 1
ATOM 571 C CA . THR A 1 81 ? -7.700 -9.063 18.798 1.00 82.06 81 THR A CA 1
ATOM 572 C C . THR A 1 81 ? -6.323 -8.494 18.485 1.00 82.06 81 THR A C 1
ATOM 574 O O . THR A 1 81 ? -6.189 -7.417 17.899 1.00 82.06 81 THR A O 1
ATOM 577 N N . VAL A 1 82 ? -5.295 -9.240 18.889 1.00 86.19 82 VAL A N 1
ATOM 578 C CA . VAL A 1 82 ? -3.891 -8.916 18.647 1.00 86.19 82 VAL A CA 1
ATOM 579 C C . VAL A 1 82 ? -3.252 -10.031 17.835 1.00 86.19 82 VAL A C 1
ATOM 581 O O . VAL A 1 82 ? -3.230 -11.191 18.241 1.00 86.19 82 VAL A O 1
ATOM 584 N N . TYR A 1 83 ? -2.687 -9.657 16.697 1.00 87.56 83 TYR A N 1
ATOM 585 C CA . TYR A 1 83 ? -1.843 -10.510 15.883 1.00 87.56 83 TYR A CA 1
ATOM 586 C C . TYR A 1 83 ? -0.392 -10.330 16.330 1.00 87.56 83 TYR A C 1
ATOM 588 O O . TYR A 1 83 ? 0.168 -9.255 16.104 1.00 87.56 83 TYR A O 1
ATOM 596 N N . PRO A 1 84 ? 0.234 -11.331 16.978 1.00 86.94 84 PRO A N 1
ATOM 597 C CA . PRO A 1 84 ? 1.621 -11.218 17.417 1.00 86.94 84 PRO A CA 1
ATOM 598 C C . PRO A 1 84 ? 2.576 -11.135 16.216 1.00 86.94 84 PRO A C 1
ATOM 600 O O . PRO A 1 84 ? 2.166 -11.441 15.087 1.00 86.94 84 PRO A O 1
ATOM 603 N N . PRO A 1 85 ? 3.846 -10.744 16.423 1.00 84.38 85 PRO A N 1
ATOM 604 C CA . PRO A 1 85 ? 4.852 -10.726 15.366 1.00 84.38 85 PRO A CA 1
ATOM 605 C C . PRO A 1 85 ? 4.882 -12.049 14.599 1.00 84.38 85 PRO A C 1
ATOM 607 O O . PRO A 1 85 ? 4.732 -13.118 15.189 1.00 84.38 85 PRO A O 1
ATOM 610 N N . GLN A 1 86 ? 5.064 -11.967 13.284 1.00 84.62 86 GLN A N 1
ATOM 611 C CA . GLN A 1 86 ? 5.152 -13.096 12.354 1.00 84.62 86 GLN A CA 1
ATOM 612 C C . GLN A 1 86 ? 3.886 -13.969 12.226 1.00 84.62 86 GLN A C 1
ATOM 614 O O . GLN A 1 86 ? 3.893 -14.954 11.492 1.00 84.62 86 GLN A O 1
ATOM 619 N N . SER A 1 87 ? 2.777 -13.622 12.890 1.00 85.38 87 SER A N 1
ATOM 620 C CA . SER A 1 87 ? 1.524 -14.391 12.800 1.00 85.38 87 SER A CA 1
ATOM 621 C C . SER A 1 87 ? 0.711 -14.117 11.534 1.00 85.38 87 SER A C 1
ATOM 623 O O . SER A 1 87 ? -0.157 -14.911 11.176 1.00 85.38 87 SER A O 1
ATOM 625 N N . GLN A 1 88 ? 0.975 -13.005 10.848 1.00 83.94 88 GLN A N 1
ATOM 626 C CA . GLN A 1 88 ? 0.326 -12.623 9.596 1.00 83.94 88 GLN A CA 1
ATOM 627 C C . GLN A 1 88 ? 1.091 -13.163 8.390 1.00 83.94 88 GLN A C 1
ATOM 629 O O . GLN A 1 88 ? 1.598 -12.416 7.548 1.00 83.94 88 GLN A O 1
ATOM 634 N N . ASN A 1 89 ? 1.171 -14.490 8.336 1.00 83.62 89 ASN A N 1
ATOM 635 C CA . ASN A 1 89 ? 1.855 -15.236 7.292 1.00 83.62 89 ASN A CA 1
ATOM 636 C C . ASN A 1 89 ? 0.855 -16.079 6.482 1.00 83.62 89 ASN A C 1
ATOM 638 O O . ASN A 1 89 ? 0.935 -17.305 6.433 1.00 83.62 89 ASN A O 1
ATOM 642 N N . TYR A 1 90 ? -0.120 -15.404 5.870 1.00 85.19 90 TYR A N 1
ATOM 643 C CA . TYR A 1 90 ? -1.203 -16.024 5.098 1.00 85.19 90 TYR A CA 1
ATOM 644 C C . TYR A 1 90 ? -1.050 -15.792 3.592 1.00 85.19 90 TYR A C 1
ATOM 646 O O . TYR A 1 90 ? -0.084 -15.177 3.142 1.00 85.19 90 TYR A O 1
ATOM 654 N N . ASN A 1 91 ? -1.993 -16.310 2.803 1.00 84.19 91 ASN A N 1
ATOM 655 C CA . ASN A 1 91 ? -2.071 -16.002 1.378 1.00 84.19 91 ASN A CA 1
ATOM 656 C C . ASN A 1 91 ? -2.309 -14.499 1.144 1.00 84.19 91 ASN A C 1
ATOM 658 O O . ASN A 1 91 ? -2.631 -13.742 2.064 1.00 84.19 91 ASN A O 1
ATOM 662 N N . ASN A 1 92 ? -2.183 -14.088 -0.116 1.00 86.94 92 ASN A N 1
ATOM 663 C CA . ASN A 1 92 ? -2.097 -12.682 -0.512 1.00 86.94 92 ASN A CA 1
ATOM 664 C C . ASN A 1 92 ? -3.112 -12.303 -1.578 1.00 86.94 92 ASN A C 1
ATOM 666 O O . ASN A 1 92 ? -3.741 -13.166 -2.185 1.00 86.94 92 ASN A O 1
ATOM 670 N N . ILE A 1 93 ? -3.230 -11.010 -1.857 1.00 92.81 93 ILE A N 1
ATOM 671 C CA . ILE A 1 93 ? -3.809 -10.550 -3.119 1.00 92.81 93 ILE A CA 1
ATOM 672 C C . ILE A 1 93 ? -2.688 -10.595 -4.159 1.00 92.81 93 ILE A C 1
ATOM 674 O O . ILE A 1 93 ? -1.633 -10.003 -3.950 1.00 92.81 93 ILE A O 1
ATOM 678 N N . ALA A 1 94 ? -2.885 -11.311 -5.262 1.00 92.81 94 ALA A N 1
ATOM 679 C CA . ALA A 1 94 ? -1.942 -11.354 -6.376 1.00 92.81 94 ALA A CA 1
ATOM 680 C C . ALA A 1 94 ? -2.551 -10.711 -7.617 1.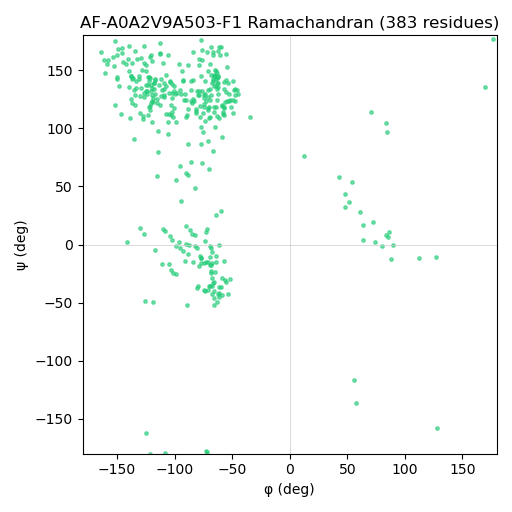00 92.81 94 ALA A C 1
ATOM 682 O O . ALA A 1 94 ? -3.707 -10.987 -7.940 1.00 92.81 94 ALA A O 1
ATOM 683 N N . ILE A 1 95 ? -1.758 -9.913 -8.331 1.00 91.38 95 ILE A N 1
ATOM 684 C CA . ILE A 1 95 ? -2.112 -9.359 -9.642 1.00 91.38 95 ILE A CA 1
ATOM 685 C C . ILE A 1 95 ? -1.138 -9.869 -10.699 1.00 91.38 95 ILE A C 1
ATOM 687 O O . ILE A 1 95 ? 0.077 -9.837 -10.501 1.00 91.38 95 ILE A O 1
ATOM 691 N N . ASN A 1 96 ? -1.668 -10.320 -11.834 1.00 88.94 96 ASN A N 1
ATOM 692 C CA . ASN A 1 96 ? -0.858 -10.532 -13.028 1.00 88.94 96 ASN A CA 1
ATOM 693 C C . ASN A 1 96 ? -0.451 -9.167 -13.605 1.00 88.94 96 ASN A C 1
ATOM 695 O O . ASN A 1 96 ? -1.311 -8.413 -14.061 1.00 88.94 96 ASN A O 1
ATOM 699 N N . ASP A 1 97 ? 0.847 -8.859 -13.618 1.00 85.38 97 ASP A N 1
ATOM 700 C CA . ASP A 1 97 ? 1.352 -7.555 -14.071 1.00 85.38 97 ASP A CA 1
ATOM 701 C C . ASP A 1 97 ? 1.159 -7.323 -15.583 1.00 85.38 97 ASP A C 1
ATOM 703 O O . ASP A 1 97 ? 1.396 -6.220 -16.075 1.00 85.38 97 ASP A O 1
ATOM 707 N N . ALA A 1 98 ? 0.705 -8.336 -16.330 1.00 83.50 98 ALA A N 1
ATOM 708 C CA . ALA A 1 98 ? 0.265 -8.202 -17.717 1.00 83.50 98 ALA A CA 1
ATOM 709 C C . ALA A 1 98 ? -1.021 -7.368 -17.864 1.00 83.50 98 ALA A C 1
ATOM 711 O O . ALA A 1 98 ? -1.362 -6.970 -18.976 1.00 83.50 98 ALA A O 1
ATOM 712 N N . ALA A 1 99 ? -1.763 -7.146 -16.778 1.00 80.88 99 ALA A N 1
ATOM 713 C CA . ALA A 1 99 ? -3.006 -6.392 -16.801 1.00 80.88 99 ALA A CA 1
ATOM 714 C C . ALA A 1 99 ? -2.751 -4.881 -16.659 1.00 80.88 99 ALA A C 1
ATOM 716 O O . ALA A 1 99 ? -2.163 -4.426 -15.675 1.00 80.88 99 ALA A O 1
ATOM 717 N N . SER A 1 100 ? -3.240 -4.102 -17.625 1.00 82.56 100 SER A N 1
ATOM 718 C CA . SER A 1 100 ? -3.346 -2.640 -17.549 1.00 82.56 100 SER A CA 1
ATOM 719 C C . SER A 1 100 ? -4.743 -2.214 -17.103 1.00 82.56 100 SER A C 1
ATOM 721 O O . SER A 1 100 ? -5.708 -2.964 -17.286 1.00 82.56 100 SER A O 1
ATOM 723 N N . PHE A 1 101 ? -4.851 -1.016 -16.519 1.00 83.38 101 PHE A N 1
ATOM 724 C CA . PHE A 1 101 ? -6.115 -0.433 -16.036 1.00 83.38 101 PHE A CA 1
ATOM 725 C C . PHE A 1 101 ? -6.949 -1.398 -15.187 1.00 83.38 101 PHE A C 1
ATOM 727 O O . PHE A 1 101 ? -8.163 -1.545 -15.348 1.00 83.38 101 PHE A O 1
ATOM 734 N N . ASN A 1 102 ? -6.270 -2.109 -14.298 1.00 86.38 102 ASN A N 1
ATOM 735 C CA . ASN A 1 102 ? -6.816 -3.218 -13.569 1.00 86.38 102 ASN A CA 1
ATOM 736 C C . ASN A 1 102 ? -6.617 -3.056 -12.066 1.00 86.38 102 ASN A C 1
ATOM 738 O O . ASN A 1 102 ? -5.506 -3.161 -11.549 1.00 86.38 102 ASN A O 1
ATOM 742 N N . ASN A 1 103 ? -7.725 -2.825 -11.366 1.00 88.19 103 ASN A N 1
ATOM 743 C CA . ASN A 1 103 ? -7.734 -2.557 -9.939 1.00 88.19 103 ASN A CA 1
ATOM 744 C C . ASN A 1 103 ? -8.764 -3.427 -9.226 1.00 88.19 103 ASN A C 1
ATOM 746 O O . ASN A 1 103 ? -9.879 -3.631 -9.704 1.00 88.19 103 ASN A O 1
ATOM 750 N N . THR A 1 104 ? -8.393 -3.875 -8.036 1.00 90.56 104 THR A N 1
ATOM 751 C CA . THR A 1 104 ? -9.337 -4.209 -6.981 1.00 90.56 104 THR A CA 1
ATOM 752 C C . THR A 1 104 ? -9.692 -2.917 -6.253 1.00 90.56 104 THR A C 1
ATOM 754 O O . THR A 1 104 ? -8.803 -2.194 -5.803 1.00 90.56 104 THR A O 1
ATOM 757 N N . ILE A 1 105 ? -10.984 -2.613 -6.155 1.00 91.50 105 ILE A N 1
ATOM 758 C CA . ILE A 1 105 ? -11.518 -1.404 -5.521 1.00 91.50 105 ILE A CA 1
ATOM 759 C C . ILE A 1 105 ? -12.265 -1.802 -4.251 1.00 91.50 105 ILE A C 1
ATOM 761 O O . ILE A 1 105 ? -13.156 -2.651 -4.287 1.00 91.50 105 ILE A O 1
ATOM 765 N N . LEU A 1 106 ? -11.916 -1.158 -3.142 1.00 91.38 106 LEU A N 1
ATOM 766 C CA . LEU A 1 106 ? -12.511 -1.347 -1.822 1.00 91.38 106 LEU A CA 1
ATOM 767 C C . LEU A 1 106 ? -13.222 -0.047 -1.436 1.00 91.38 106 LEU A C 1
ATOM 769 O O . LEU A 1 106 ? -12.578 0.913 -1.004 1.00 91.38 106 LEU A O 1
ATOM 773 N N . ASN A 1 107 ? -14.538 0.021 -1.637 1.00 91.81 107 ASN A N 1
ATOM 774 C CA . ASN A 1 107 ? -15.306 1.225 -1.325 1.00 91.81 107 ASN A CA 1
ATOM 775 C C . ASN A 1 107 ? -15.474 1.371 0.187 1.00 91.81 107 ASN A C 1
ATOM 777 O O . ASN A 1 107 ? -15.888 0.443 0.884 1.00 91.81 107 ASN A O 1
ATOM 781 N N . LEU A 1 108 ? -15.159 2.556 0.697 1.00 90.69 108 LEU A N 1
ATOM 782 C CA . LEU A 1 108 ? -15.237 2.870 2.116 1.00 90.69 108 LEU A CA 1
ATOM 783 C C . LEU A 1 108 ? -16.686 3.162 2.528 1.00 90.69 108 LEU A C 1
ATOM 785 O O . LEU A 1 108 ? -17.544 3.506 1.712 1.00 90.69 108 LEU A O 1
ATOM 789 N N . SER A 1 109 ? -16.954 3.038 3.824 1.00 87.88 109 SER A N 1
ATOM 790 C CA . SER A 1 109 ? -18.212 3.438 4.464 1.00 87.88 109 SER A CA 1
ATOM 791 C C . SER A 1 109 ? -17.966 3.958 5.875 1.00 87.88 109 SER A C 1
ATOM 793 O O . SER A 1 109 ? -16.866 3.832 6.416 1.00 87.88 109 SER A O 1
ATOM 795 N N . GLY A 1 110 ? -19.001 4.552 6.475 1.00 87.62 110 GLY A N 1
ATOM 796 C CA . GLY A 1 110 ? -18.981 4.972 7.875 1.00 87.62 110 GLY A CA 1
ATOM 797 C C . GLY A 1 110 ? -17.848 5.952 8.181 1.00 87.62 110 GLY A C 1
ATOM 798 O O . GLY A 1 110 ? -17.588 6.873 7.406 1.00 87.62 110 GLY A O 1
ATOM 799 N N . ALA A 1 111 ? -17.164 5.736 9.307 1.00 85.75 111 ALA A N 1
ATOM 800 C CA . ALA A 1 111 ? -16.068 6.594 9.756 1.00 85.75 111 ALA A CA 1
ATOM 801 C C . ALA A 1 111 ? -14.910 6.659 8.744 1.00 85.75 111 ALA A C 1
ATOM 803 O O . ALA A 1 111 ? -14.353 7.733 8.529 1.00 85.75 111 ALA A O 1
ATOM 804 N N . ALA A 1 112 ? -14.602 5.552 8.059 1.00 88.06 112 ALA A N 1
ATOM 805 C CA . ALA A 1 112 ? -13.541 5.524 7.055 1.00 88.06 112 ALA A CA 1
ATOM 806 C C . ALA A 1 112 ? -13.865 6.415 5.842 1.00 88.06 112 ALA A C 1
ATOM 808 O O . ALA A 1 112 ? -12.999 7.142 5.367 1.00 88.06 112 ALA A O 1
ATOM 809 N N . ALA A 1 113 ? -15.122 6.427 5.382 1.00 89.06 113 ALA A N 1
ATOM 810 C CA . ALA A 1 113 ? -15.562 7.297 4.284 1.00 89.06 113 ALA A CA 1
ATOM 811 C C . ALA A 1 113 ? -15.720 8.775 4.688 1.00 89.06 113 ALA A C 1
ATOM 813 O O . ALA A 1 113 ? -15.817 9.645 3.828 1.00 89.06 113 ALA A O 1
ATOM 814 N N . ALA A 1 114 ? -15.769 9.074 5.988 1.00 88.69 114 ALA A N 1
ATOM 815 C CA . ALA A 1 114 ? -15.788 10.440 6.509 1.00 88.69 114 ALA A CA 1
ATOM 816 C C . ALA A 1 114 ? -14.377 10.988 6.788 1.00 88.69 114 ALA A C 1
ATOM 818 O O . ALA A 1 114 ? -14.212 12.196 6.984 1.00 88.69 114 ALA A O 1
ATOM 819 N N . ALA A 1 115 ? -13.363 10.119 6.808 1.00 89.88 115 ALA A N 1
ATOM 820 C CA . ALA A 1 115 ? -11.996 10.500 7.109 1.00 89.88 115 ALA A CA 1
ATOM 821 C C . ALA A 1 115 ? -11.443 11.478 6.065 1.00 89.88 115 ALA A C 1
ATOM 823 O O . ALA A 1 115 ? -11.715 11.386 4.864 1.00 89.88 115 ALA A O 1
ATOM 824 N N . LYS A 1 116 ? -10.644 12.429 6.550 1.00 90.94 116 LYS A N 1
ATOM 825 C CA . LYS A 1 116 ? -9.853 13.362 5.731 1.00 90.94 116 LYS A CA 1
ATOM 826 C C . LYS A 1 116 ? -8.354 13.198 5.949 1.00 90.94 116 LYS A C 1
ATOM 828 O O . LYS A 1 116 ? -7.566 13.874 5.302 1.00 90.94 116 LYS A O 1
ATOM 833 N N . VAL A 1 117 ? -7.968 12.338 6.881 1.00 89.44 117 VAL A N 1
ATOM 834 C CA . VAL A 1 117 ? -6.583 11.999 7.174 1.00 89.44 117 VAL A CA 1
ATOM 835 C C . VAL A 1 117 ? -6.526 10.490 7.280 1.00 89.44 117 VAL A C 1
ATOM 837 O O . VAL A 1 117 ? -7.413 9.894 7.886 1.00 89.44 117 VAL A O 1
ATOM 840 N N . ALA A 1 118 ? -5.532 9.874 6.656 1.00 91.94 118 ALA A N 1
ATOM 841 C CA . ALA A 1 118 ? -5.409 8.428 6.669 1.00 91.94 118 ALA A CA 1
ATOM 842 C C . ALA A 1 118 ? -3.969 7.975 6.516 1.00 91.94 118 ALA A C 1
ATOM 844 O O . ALA A 1 118 ? -3.152 8.643 5.879 1.00 91.94 118 ALA A O 1
ATOM 845 N N . SER A 1 119 ? -3.716 6.790 7.052 1.00 88.62 119 SER A N 1
ATOM 846 C CA . SER A 1 119 ? -2.492 6.035 6.857 1.00 88.62 119 SER A CA 1
ATOM 847 C C . SER A 1 119 ? -2.804 4.684 6.249 1.00 88.62 119 SER A C 1
ATOM 849 O O . SER A 1 119 ? -3.786 4.032 6.615 1.00 88.62 119 SER A O 1
ATOM 851 N N . ALA A 1 120 ? -1.923 4.231 5.373 1.00 91.06 120 ALA A N 1
ATOM 852 C CA . ALA A 1 120 ? -1.962 2.893 4.818 1.00 91.06 120 ALA A CA 1
ATOM 853 C C . ALA A 1 120 ? -0.555 2.305 4.808 1.00 91.06 120 ALA A C 1
ATOM 855 O O . ALA A 1 120 ? 0.422 3.014 4.559 1.00 91.06 120 ALA A O 1
ATOM 856 N N . ALA A 1 121 ? -0.462 1.006 5.063 1.00 89.94 121 ALA A N 1
ATOM 857 C CA . ALA A 1 121 ? 0.769 0.257 4.911 1.00 89.94 121 ALA A CA 1
ATOM 858 C C . ALA A 1 121 ? 0.501 -1.087 4.241 1.00 89.94 121 ALA A C 1
ATOM 860 O O . ALA A 1 121 ? -0.517 -1.722 4.493 1.00 89.94 121 ALA A O 1
ATOM 861 N N . VAL A 1 122 ? 1.406 -1.535 3.382 1.00 92.44 122 VAL A N 1
ATOM 862 C CA . VAL A 1 122 ? 1.303 -2.842 2.723 1.00 92.44 122 VAL A CA 1
ATOM 863 C C . VAL A 1 122 ? 2.693 -3.377 2.427 1.00 92.44 122 VAL A C 1
ATOM 865 O O . VAL A 1 122 ? 3.594 -2.614 2.063 1.00 92.44 122 VAL A O 1
ATOM 868 N N . CYS A 1 123 ? 2.868 -4.689 2.569 1.00 92.62 123 CYS A N 1
ATOM 869 C CA . CYS A 1 123 ? 4.044 -5.359 2.047 1.00 92.62 123 CYS A CA 1
ATOM 870 C C . CYS A 1 123 ? 3.770 -5.825 0.623 1.00 92.62 123 CYS A C 1
ATOM 872 O O . CYS A 1 123 ? 2.803 -6.550 0.376 1.00 92.62 123 CYS A O 1
ATOM 874 N N . ILE A 1 124 ? 4.617 -5.413 -0.315 1.00 93.44 124 ILE A N 1
ATOM 875 C CA . ILE A 1 124 ? 4.496 -5.791 -1.718 1.00 93.44 124 ILE A CA 1
ATOM 876 C C . ILE A 1 124 ? 5.747 -6.553 -2.128 1.00 93.44 124 ILE A C 1
ATOM 878 O O . ILE A 1 124 ? 6.853 -6.017 -2.059 1.00 93.44 124 ILE A O 1
ATOM 882 N N . TYR A 1 125 ? 5.562 -7.783 -2.604 1.00 92.31 125 TYR A N 1
ATOM 883 C CA . TYR A 1 125 ? 6.559 -8.438 -3.443 1.00 92.31 125 TYR A CA 1
ATOM 884 C C . TYR A 1 125 ? 6.384 -7.933 -4.874 1.00 92.31 125 TYR A C 1
ATOM 886 O O . TYR A 1 125 ? 5.348 -8.178 -5.499 1.00 92.31 125 TYR A O 1
ATOM 894 N N . LEU A 1 126 ? 7.376 -7.196 -5.372 1.00 88.88 126 LEU A N 1
ATOM 895 C CA . LEU A 1 126 ? 7.331 -6.563 -6.688 1.00 88.88 126 LEU A CA 1
ATOM 896 C C . LEU A 1 126 ? 7.616 -7.598 -7.777 1.00 88.88 126 LEU A C 1
ATOM 898 O O . LEU A 1 126 ? 8.746 -8.051 -7.917 1.00 88.88 126 LEU A O 1
ATOM 902 N N . GLY A 1 127 ? 6.601 -7.960 -8.558 1.00 82.44 127 GLY A N 1
ATOM 903 C CA . GLY A 1 127 ? 6.701 -9.001 -9.582 1.00 82.44 127 GLY A CA 1
ATOM 904 C C . GLY A 1 127 ? 7.627 -8.688 -10.763 1.00 82.44 127 GLY A C 1
ATOM 905 O O . GLY A 1 127 ? 8.467 -9.533 -11.090 1.00 82.44 127 GLY A O 1
ATOM 906 N N . PRO A 1 128 ? 7.473 -7.536 -11.445 1.00 75.12 128 PRO A N 1
ATOM 907 C CA . PRO A 1 128 ? 8.148 -7.282 -12.715 1.00 75.12 128 PRO A CA 1
ATOM 908 C C . PRO A 1 128 ? 9.662 -7.255 -12.585 1.00 75.12 128 PRO A C 1
ATOM 910 O O . PRO A 1 128 ? 10.144 -6.768 -11.566 1.00 75.12 128 PRO A O 1
ATOM 913 N N . PRO A 1 129 ? 10.430 -7.687 -13.602 1.00 68.50 129 PRO A N 1
ATOM 914 C CA . PRO A 1 129 ? 11.851 -7.382 -13.664 1.00 68.50 129 PRO A CA 1
ATOM 915 C C . PRO A 1 129 ? 12.067 -5.880 -13.903 1.00 68.50 129 PRO A C 1
ATOM 917 O O . PRO A 1 129 ? 11.148 -5.128 -14.242 1.00 68.50 129 PRO A O 1
ATOM 920 N N . SER A 1 130 ? 13.315 -5.434 -13.770 1.00 65.50 130 SER A N 1
ATOM 921 C CA . SER A 1 130 ? 13.701 -4.119 -14.279 1.00 65.50 130 SER A CA 1
ATOM 922 C C . SER A 1 130 ? 13.689 -4.180 -15.807 1.00 65.50 130 SER A C 1
ATOM 924 O O . SER A 1 130 ? 14.434 -4.960 -16.398 1.00 65.50 130 SER A O 1
ATOM 926 N N . ASN A 1 131 ? 12.855 -3.377 -16.476 1.00 58.31 131 ASN A N 1
ATOM 927 C CA . ASN A 1 131 ? 12.956 -3.247 -17.927 1.00 58.31 131 ASN A CA 1
ATOM 928 C C . ASN A 1 131 ? 13.941 -2.125 -18.252 1.00 58.31 131 ASN A C 1
ATOM 930 O O . ASN A 1 131 ? 13.699 -0.954 -17.963 1.00 58.31 131 ASN A O 1
ATOM 934 N N . ALA A 1 132 ? 15.043 -2.477 -18.910 1.00 45.44 132 ALA A N 1
ATOM 935 C CA . ALA A 1 132 ? 16.054 -1.522 -19.364 1.00 45.44 132 ALA A CA 1
ATOM 936 C C . ALA A 1 132 ? 15.568 -0.589 -20.503 1.00 45.44 132 ALA A C 1
ATOM 938 O O . ALA A 1 132 ? 16.318 0.279 -20.936 1.00 45.44 132 ALA A O 1
ATOM 939 N N . GLY A 1 133 ? 14.336 -0.768 -21.003 1.00 48.78 133 GLY A N 1
ATOM 940 C CA . GLY A 1 133 ? 13.837 -0.166 -22.248 1.00 48.78 133 GLY A CA 1
ATOM 941 C C . GLY A 1 133 ? 12.871 1.018 -22.120 1.00 48.78 133 GLY A C 1
ATOM 942 O O . GLY A 1 133 ? 12.345 1.450 -23.137 1.00 48.78 133 GLY A O 1
ATOM 943 N N . GLY A 1 134 ? 12.638 1.548 -20.915 1.00 53.91 134 GLY A N 1
ATOM 944 C CA . GLY A 1 134 ? 11.630 2.590 -20.681 1.00 53.91 134 GLY A CA 1
ATOM 945 C C . GLY A 1 134 ? 10.242 1.977 -20.496 1.00 53.91 134 GLY A C 1
ATOM 946 O O . GLY A 1 134 ? 9.618 1.511 -21.444 1.00 53.91 134 GLY A O 1
ATOM 947 N N . GLY A 1 135 ? 9.784 1.940 -19.248 1.00 55.91 135 GLY A N 1
ATOM 948 C CA . GLY A 1 135 ? 8.419 1.568 -18.888 1.00 55.91 135 GLY A CA 1
ATOM 949 C C . GLY A 1 135 ? 7.672 2.817 -18.447 1.00 55.91 135 GLY A C 1
ATOM 950 O O . GLY A 1 135 ? 8.282 3.721 -17.876 1.00 55.91 135 GLY A O 1
ATOM 951 N N . GLY A 1 136 ? 6.375 2.881 -18.737 1.00 68.94 136 GLY A N 1
ATOM 952 C CA . GLY A 1 136 ? 5.517 3.878 -18.114 1.00 68.94 136 GLY A CA 1
ATOM 953 C C . GLY A 1 136 ? 5.271 3.550 -16.646 1.00 68.94 136 GLY A C 1
ATOM 954 O O . GLY A 1 136 ? 5.809 2.588 -16.086 1.00 68.94 136 GLY A O 1
ATOM 955 N N . ASP A 1 137 ? 4.469 4.395 -16.028 1.00 79.62 137 ASP A N 1
ATOM 956 C CA . ASP A 1 137 ? 4.166 4.321 -14.614 1.00 79.62 137 ASP A CA 1
ATOM 957 C C . ASP A 1 137 ? 3.275 3.115 -14.290 1.00 79.62 137 ASP A C 1
ATOM 959 O O . ASP A 1 137 ? 2.490 2.668 -15.125 1.00 79.62 137 ASP A O 1
ATOM 963 N N . TRP A 1 138 ? 3.418 2.560 -13.086 1.00 82.81 138 TRP A N 1
ATOM 964 C CA . TRP A 1 138 ? 2.554 1.518 -12.538 1.00 82.81 138 TRP A CA 1
ATOM 965 C C . TRP A 1 138 ? 2.047 1.939 -11.184 1.00 82.81 138 TRP A C 1
ATOM 967 O O . TRP A 1 138 ? 2.769 1.877 -10.182 1.00 82.81 138 TRP A O 1
ATOM 977 N N . ASP A 1 139 ? 0.776 2.273 -11.137 1.00 86.75 139 ASP A N 1
ATOM 978 C CA . ASP A 1 139 ? 0.081 2.374 -9.872 1.00 86.75 139 ASP A CA 1
ATOM 979 C C . ASP A 1 139 ? 0.080 1.008 -9.192 1.00 86.75 139 ASP A C 1
ATOM 981 O O . ASP A 1 139 ? 0.090 -0.038 -9.850 1.00 86.75 139 ASP A O 1
ATOM 985 N N . ARG A 1 140 ? 0.164 1.007 -7.860 1.00 88.19 140 ARG A N 1
ATOM 986 C CA . ARG A 1 140 ? 0.205 -0.231 -7.074 1.00 88.19 140 ARG A CA 1
ATOM 987 C C . ARG A 1 140 ? -0.864 -0.279 -6.014 1.00 88.19 140 ARG A C 1
ATOM 989 O O . ARG A 1 140 ? -1.532 -1.306 -5.892 1.00 88.19 140 ARG A O 1
ATOM 996 N N . TYR A 1 141 ? -0.997 0.781 -5.230 1.00 89.88 141 TYR A N 1
ATOM 997 C CA . TYR A 1 141 ? -2.105 0.929 -4.300 1.00 89.88 141 TYR A CA 1
ATOM 998 C C . TYR A 1 141 ? -2.276 2.391 -3.889 1.00 89.88 141 TYR A C 1
ATOM 1000 O O . TYR A 1 141 ? -1.291 3.121 -3.770 1.00 89.88 141 TYR A O 1
ATOM 1008 N N . GLY A 1 142 ? -3.510 2.817 -3.634 1.00 89.88 142 GLY A N 1
ATOM 1009 C CA . GLY A 1 142 ? -3.808 4.225 -3.384 1.00 89.88 142 GLY A CA 1
ATOM 1010 C C . GLY A 1 142 ? -5.095 4.466 -2.607 1.00 89.88 142 GLY A C 1
ATOM 1011 O O . GLY A 1 142 ? -5.990 3.619 -2.584 1.00 89.88 142 GLY A O 1
ATOM 1012 N N . LEU A 1 143 ? -5.177 5.642 -1.985 1.00 91.06 143 LEU A N 1
ATOM 1013 C CA . LEU A 1 143 ? -6.385 6.196 -1.378 1.00 91.06 143 LEU A CA 1
ATOM 1014 C C . LEU A 1 143 ? -6.978 7.252 -2.301 1.00 91.06 143 LEU A C 1
ATOM 1016 O O . LEU A 1 143 ? -6.260 8.109 -2.814 1.00 91.06 143 LEU A O 1
ATOM 1020 N N . TRP A 1 144 ? -8.299 7.241 -2.434 1.00 91.06 144 TRP A N 1
ATOM 1021 C CA . TRP A 1 144 ? -9.034 8.168 -3.285 1.00 91.06 144 TRP A CA 1
ATOM 1022 C C . TRP A 1 144 ? -10.100 8.898 -2.484 1.00 91.06 144 TRP A C 1
ATOM 1024 O O . TRP A 1 144 ? -10.825 8.273 -1.715 1.00 91.06 144 TRP A O 1
ATOM 1034 N N . ALA A 1 145 ? -10.235 10.205 -2.696 1.00 87.81 145 ALA A N 1
ATOM 1035 C CA . ALA A 1 145 ? -11.234 11.061 -2.049 1.00 87.81 145 ALA A CA 1
ATOM 1036 C C . ALA A 1 145 ? -12.336 11.561 -2.999 1.00 87.81 145 ALA A C 1
ATOM 1038 O O . ALA A 1 145 ? -13.089 12.482 -2.685 1.00 87.81 145 ALA A O 1
ATOM 1039 N N . THR A 1 146 ? -12.430 10.965 -4.185 1.00 74.81 146 THR A N 1
ATOM 1040 C CA . THR A 1 146 ? -13.484 11.232 -5.170 1.00 74.81 146 THR A CA 1
ATOM 1041 C C . THR A 1 146 ? -13.756 9.978 -5.991 1.00 74.81 146 THR A C 1
ATOM 1043 O O . THR A 1 146 ? -12.817 9.272 -6.356 1.00 74.81 146 THR A O 1
ATOM 1046 N N . ALA A 1 147 ? -15.014 9.747 -6.365 1.00 57.97 147 ALA A N 1
ATOM 1047 C CA . ALA A 1 147 ? -15.484 8.505 -6.984 1.00 57.97 147 ALA A CA 1
ATOM 1048 C C . ALA A 1 147 ? -15.069 8.241 -8.456 1.00 57.97 147 ALA A C 1
ATOM 1050 O O . ALA A 1 147 ? -15.604 7.324 -9.067 1.00 57.97 147 ALA A O 1
ATOM 1051 N N . SER A 1 148 ? -14.151 8.995 -9.071 1.00 50.00 148 SER A N 1
ATOM 1052 C CA . SER A 1 148 ? -13.648 8.673 -10.423 1.00 50.00 148 SER A CA 1
ATOM 1053 C C . SER A 1 148 ? -12.319 9.367 -10.735 1.00 50.00 148 SER A C 1
ATOM 1055 O O . SER A 1 148 ? -11.980 10.358 -10.085 1.00 50.00 148 SER A O 1
ATOM 1057 N N . GLY A 1 149 ? -11.579 8.815 -11.710 1.00 51.19 149 GLY A N 1
ATOM 1058 C CA . GLY A 1 149 ? -10.173 9.063 -12.094 1.00 51.19 149 GLY A CA 1
ATOM 1059 C C . GLY A 1 149 ? -9.772 10.482 -12.518 1.00 51.19 149 GLY A C 1
ATOM 1060 O O . GLY A 1 149 ? -8.848 10.663 -13.300 1.00 51.19 149 GLY A O 1
ATOM 1061 N N . THR A 1 150 ? -10.449 11.501 -12.003 1.00 57.47 150 THR A N 1
ATOM 1062 C CA . THR A 1 150 ? -10.102 12.912 -12.155 1.00 57.47 150 THR A CA 1
ATOM 1063 C C . THR A 1 150 ? -10.077 13.647 -10.822 1.00 57.47 150 THR A C 1
ATOM 1065 O O . THR A 1 150 ? -10.125 14.874 -10.832 1.00 57.47 150 THR A O 1
ATOM 1068 N N . GLY A 1 151 ? -10.072 12.988 -9.665 1.00 67.69 151 GLY A N 1
ATOM 1069 C CA . GLY A 1 151 ? -10.100 13.704 -8.385 1.00 67.69 151 GLY A CA 1
ATOM 1070 C C . GLY A 1 151 ? -8.967 13.348 -7.436 1.00 67.69 151 GLY A C 1
ATOM 1071 O O . GLY A 1 151 ? -7.892 12.979 -7.873 1.00 67.69 151 GLY A O 1
ATOM 1072 N N . GLN A 1 152 ? -9.131 13.671 -6.162 1.00 86.75 152 GLN A N 1
ATOM 1073 C CA . GLN A 1 152 ? -8.029 13.749 -5.202 1.00 86.75 152 GLN A CA 1
ATOM 1074 C C . GLN A 1 152 ? -7.579 12.334 -4.817 1.00 86.75 152 GLN A C 1
ATOM 1076 O O . GLN A 1 152 ? -8.416 11.537 -4.392 1.00 86.75 152 GLN A O 1
ATOM 1081 N N . TYR A 1 153 ? -6.290 12.024 -4.952 1.00 89.19 153 TYR A N 1
ATOM 1082 C CA . TYR A 1 153 ? -5.727 10.720 -4.594 1.00 89.19 153 TYR A CA 1
ATOM 1083 C C . TYR A 1 153 ? -4.318 10.841 -4.029 1.00 89.19 153 TYR A C 1
ATOM 1085 O O . TYR A 1 153 ? -3.620 11.809 -4.324 1.00 89.19 153 TYR A O 1
ATOM 1093 N N . ALA A 1 154 ? -3.925 9.824 -3.265 1.00 89.50 154 ALA A N 1
ATOM 1094 C CA . ALA A 1 154 ? -2.549 9.512 -2.906 1.00 89.50 154 ALA A CA 1
ATOM 1095 C C . ALA A 1 154 ? -2.254 8.081 -3.371 1.00 89.50 154 ALA A C 1
ATOM 1097 O O . ALA A 1 154 ? -2.909 7.141 -2.916 1.00 89.50 154 ALA A O 1
ATOM 1098 N N . MET A 1 155 ? -1.296 7.913 -4.279 1.00 90.06 155 MET A N 1
ATOM 1099 C CA . MET A 1 155 ? -1.005 6.638 -4.935 1.00 90.06 155 MET A CA 1
ATOM 1100 C C . MET A 1 155 ? 0.463 6.261 -4.755 1.00 90.06 155 MET A C 1
ATOM 1102 O O . MET A 1 155 ? 1.343 7.082 -5.006 1.00 90.06 155 MET A O 1
ATOM 1106 N N . LEU A 1 156 ? 0.742 5.016 -4.356 1.00 92.12 156 LEU A N 1
ATOM 1107 C CA . LEU A 1 156 ? 2.060 4.431 -4.581 1.00 92.12 156 LEU A CA 1
ATOM 1108 C C . LEU A 1 156 ? 2.175 4.086 -6.059 1.00 92.12 156 LEU A C 1
ATOM 1110 O O . LEU A 1 156 ? 1.447 3.221 -6.554 1.00 92.12 156 LEU A O 1
ATOM 1114 N N . GLN A 1 157 ? 3.174 4.674 -6.698 1.00 89.12 157 GLN A N 1
ATOM 1115 C CA . GLN A 1 157 ? 3.506 4.410 -8.081 1.00 89.12 157 GLN A CA 1
ATOM 1116 C C . GLN A 1 157 ? 4.935 3.881 -8.202 1.00 89.12 157 GLN A C 1
ATOM 1118 O O . GLN A 1 157 ? 5.862 4.367 -7.547 1.00 89.12 157 GLN A O 1
ATOM 1123 N N . ILE A 1 158 ? 5.108 2.867 -9.042 1.00 87.94 158 ILE A N 1
ATOM 1124 C CA . ILE A 1 158 ? 6.395 2.296 -9.430 1.00 87.94 158 ILE A CA 1
ATOM 1125 C C . ILE A 1 158 ? 6.653 2.676 -10.879 1.00 87.94 158 ILE A C 1
ATOM 1127 O O . ILE A 1 158 ? 5.826 2.426 -11.742 1.00 87.94 158 ILE A O 1
ATOM 1131 N N . SER A 1 159 ? 7.819 3.235 -11.149 1.00 80.94 159 SER A N 1
ATOM 1132 C CA . SER A 1 159 ? 8.231 3.686 -12.470 1.00 80.94 159 SER A CA 1
ATOM 1133 C C . SER A 1 159 ? 9.555 3.035 -12.868 1.00 80.94 159 SER A C 1
ATOM 1135 O O . SER A 1 159 ? 10.372 2.651 -12.020 1.00 80.94 159 SER A O 1
ATOM 1137 N N . GLN A 1 160 ? 9.781 2.916 -14.176 1.00 73.62 160 GLN A N 1
ATOM 1138 C CA . GLN A 1 160 ? 11.007 2.374 -14.752 1.00 73.62 160 GLN A CA 1
ATOM 1139 C C . GLN A 1 160 ? 11.643 3.354 -15.742 1.00 73.62 160 GLN A C 1
ATOM 1141 O O . GLN A 1 160 ? 10.959 4.106 -16.431 1.00 73.62 160 GLN A O 1
ATOM 1146 N N . GLY A 1 161 ? 12.973 3.320 -15.862 1.00 65.06 161 GLY A N 1
ATOM 1147 C CA . GLY A 1 161 ? 13.697 4.104 -16.866 1.00 65.06 161 GLY A CA 1
ATOM 1148 C C . GLY A 1 161 ? 13.399 5.608 -16.791 1.00 65.06 161 GLY A C 1
ATOM 1149 O O . GLY A 1 161 ? 13.705 6.254 -15.790 1.00 65.06 161 GLY A O 1
ATOM 1150 N N . SER A 1 162 ? 12.810 6.164 -17.857 1.00 58.69 162 SER A N 1
ATOM 1151 C CA . SER A 1 162 ? 12.550 7.602 -18.028 1.00 58.69 162 SER A CA 1
ATOM 1152 C C . SER A 1 162 ? 11.492 8.187 -17.093 1.00 58.69 162 SER A C 1
ATOM 1154 O O . SER A 1 162 ? 11.456 9.406 -16.936 1.00 58.69 162 SER A O 1
ATOM 1156 N N . GLY A 1 163 ? 10.644 7.367 -16.465 1.00 65.81 163 GLY A N 1
ATOM 1157 C CA . GLY A 1 163 ? 9.691 7.869 -15.473 1.00 65.81 163 GLY A CA 1
ATOM 1158 C C . GLY A 1 163 ? 10.380 8.339 -14.182 1.00 65.81 163 GLY A C 1
ATOM 1159 O O . GLY A 1 163 ? 9.827 9.152 -13.448 1.00 65.81 163 GLY A O 1
ATOM 1160 N N . CYS A 1 164 ? 11.632 7.935 -13.933 1.00 70.19 164 CYS A N 1
ATOM 1161 C CA . CYS A 1 164 ? 12.478 8.479 -12.868 1.00 70.19 164 CYS A CA 1
ATOM 1162 C C . CYS A 1 164 ? 13.201 9.750 -13.376 1.00 70.19 164 CYS A C 1
ATOM 1164 O O . CYS A 1 164 ? 14.397 9.746 -13.666 1.00 70.19 164 CYS A O 1
ATOM 1166 N N . THR A 1 165 ? 12.450 10.838 -13.557 1.00 64.81 165 THR A N 1
ATOM 1167 C CA . THR A 1 165 ? 12.847 11.997 -14.386 1.00 64.81 165 THR A CA 1
ATOM 1168 C C . THR A 1 165 ? 14.003 12.841 -13.844 1.00 64.81 165 THR A C 1
ATOM 1170 O O . THR A 1 165 ? 14.677 13.518 -14.618 1.00 64.81 165 THR A O 1
ATOM 1173 N N . THR A 1 166 ? 14.244 12.830 -12.531 1.00 65.25 166 THR A N 1
ATOM 1174 C CA . THR A 1 166 ? 15.268 13.673 -11.882 1.00 65.25 166 THR A CA 1
ATOM 1175 C C . THR A 1 166 ? 16.575 12.937 -11.608 1.00 65.25 166 THR A C 1
ATOM 1177 O O . THR A 1 166 ? 17.630 13.565 -11.533 1.00 65.25 166 THR A O 1
ATOM 1180 N N . GLN A 1 167 ? 16.521 11.612 -11.473 1.00 69.31 167 GLN A N 1
ATOM 1181 C CA . GLN A 1 167 ? 17.682 10.757 -11.276 1.00 69.31 167 GLN A CA 1
ATOM 1182 C C . GLN A 1 167 ? 17.380 9.370 -11.840 1.00 69.31 167 GLN A C 1
ATOM 1184 O O . GLN A 1 167 ? 16.461 8.690 -11.380 1.00 69.31 167 GLN A O 1
ATOM 1189 N N . ALA A 1 168 ? 18.184 8.940 -12.813 1.00 72.69 168 ALA A N 1
ATOM 1190 C CA . ALA A 1 168 ? 18.075 7.594 -13.351 1.00 72.69 168 ALA A CA 1
ATOM 1191 C C . ALA A 1 168 ? 18.372 6.560 -12.246 1.00 72.69 168 ALA A C 1
ATOM 1193 O O . ALA A 1 168 ? 19.347 6.731 -11.500 1.00 72.69 168 ALA A O 1
ATOM 1194 N N . PRO A 1 169 ? 17.565 5.491 -12.126 1.00 76.94 169 PRO A N 1
ATOM 1195 C CA . PRO A 1 169 ? 17.843 4.424 -11.181 1.00 76.94 169 PRO A CA 1
ATOM 1196 C C . PRO A 1 169 ? 19.140 3.697 -11.570 1.00 76.94 169 PRO A C 1
ATOM 1198 O O . PRO A 1 169 ? 19.463 3.607 -12.761 1.00 76.94 169 PRO A O 1
ATOM 1201 N N . PRO A 1 170 ? 19.889 3.143 -10.598 1.00 78.44 170 PRO A N 1
ATOM 1202 C CA . PRO A 1 170 ? 20.986 2.235 -10.896 1.00 78.44 170 PRO A CA 1
ATOM 1203 C C . PRO A 1 170 ? 20.514 1.072 -11.774 1.00 78.44 170 PRO A C 1
ATOM 1205 O O . PRO A 1 170 ? 19.353 0.659 -11.718 1.00 78.44 170 PRO A O 1
ATOM 1208 N N . SER A 1 171 ? 21.429 0.505 -12.562 1.00 78.88 171 SER A N 1
ATOM 1209 C CA . SER A 1 171 ? 21.121 -0.677 -13.371 1.00 78.88 171 SER A CA 1
ATOM 1210 C C . SER A 1 171 ? 20.527 -1.784 -12.500 1.00 78.88 171 SER A C 1
ATOM 1212 O O . SER A 1 171 ? 21.097 -2.143 -11.471 1.00 78.88 171 SER A O 1
ATOM 1214 N N . GLY A 1 172 ? 19.389 -2.331 -12.925 1.00 78.88 172 GLY A N 1
ATOM 1215 C CA . GLY A 1 172 ? 18.678 -3.369 -12.186 1.00 78.88 172 GLY A CA 1
ATOM 1216 C C . GLY A 1 172 ? 17.640 -2.860 -11.182 1.00 78.88 172 GLY A C 1
ATOM 1217 O O . GLY A 1 172 ? 16.995 -3.693 -10.556 1.00 78.88 172 GLY A O 1
ATOM 1218 N N . TYR A 1 173 ? 17.446 -1.545 -11.033 1.00 83.06 173 TYR A N 1
ATOM 1219 C CA . TYR A 1 173 ? 16.500 -0.955 -10.079 1.00 83.06 173 TYR A CA 1
ATOM 1220 C C . TYR A 1 173 ? 15.297 -0.299 -10.771 1.00 83.06 173 TYR A C 1
ATOM 1222 O O . TYR A 1 173 ? 15.360 0.123 -11.925 1.00 83.06 173 TYR A O 1
ATOM 1230 N N . VAL A 1 174 ? 14.200 -0.189 -10.025 1.00 84.75 174 VAL A N 1
ATOM 1231 C CA . VAL A 1 174 ? 13.012 0.621 -10.336 1.00 84.75 174 VAL A CA 1
ATOM 1232 C C . VAL A 1 174 ? 12.904 1.771 -9.337 1.00 84.75 174 VAL A C 1
ATOM 1234 O O . VAL A 1 174 ? 13.557 1.735 -8.292 1.00 84.75 174 VAL A O 1
ATOM 1237 N N . CYS A 1 175 ? 12.087 2.784 -9.625 1.00 85.00 175 CYS A N 1
ATOM 1238 C CA . CYS A 1 175 ? 11.805 3.853 -8.670 1.00 85.00 175 CYS A CA 1
ATOM 1239 C C . CYS A 1 175 ? 10.374 3.765 -8.127 1.00 85.00 175 CYS A C 1
ATOM 1241 O O . CYS A 1 175 ? 9.430 3.608 -8.891 1.00 85.00 175 CYS A O 1
ATOM 1243 N N . ALA A 1 176 ? 10.210 3.888 -6.812 1.00 89.69 176 ALA A N 1
ATOM 1244 C CA . ALA A 1 176 ? 8.914 4.048 -6.154 1.00 89.69 176 ALA A CA 1
ATOM 1245 C C . ALA A 1 176 ? 8.707 5.501 -5.724 1.00 89.69 176 ALA A C 1
ATOM 1247 O O . ALA A 1 176 ? 9.647 6.112 -5.226 1.00 89.69 176 ALA A O 1
ATOM 1248 N N . ARG A 1 177 ? 7.499 6.046 -5.868 1.00 88.75 177 ARG A N 1
ATOM 1249 C CA . ARG A 1 177 ? 7.134 7.410 -5.446 1.00 88.75 177 ARG A CA 1
ATOM 1250 C C . ARG A 1 177 ? 5.668 7.494 -5.032 1.00 88.75 177 ARG A C 1
ATOM 1252 O O . ARG A 1 177 ? 4.885 6.587 -5.308 1.00 88.75 177 ARG A O 1
ATOM 1259 N N . LEU A 1 178 ? 5.308 8.607 -4.403 1.00 89.88 178 LEU A N 1
ATOM 1260 C CA . LEU A 1 178 ? 3.925 9.053 -4.329 1.00 89.88 178 LEU A CA 1
ATOM 1261 C C . LEU A 1 178 ? 3.551 9.824 -5.584 1.00 89.88 178 LEU A C 1
ATOM 1263 O O . LEU A 1 178 ? 4.321 10.662 -6.061 1.00 89.88 178 LEU A O 1
ATOM 1267 N N . GLU A 1 179 ? 2.325 9.600 -6.026 1.00 88.56 179 GLU A N 1
ATOM 1268 C CA . GLU A 1 179 ? 1.616 10.480 -6.935 1.00 88.56 179 GLU A CA 1
ATOM 1269 C C . GLU A 1 179 ? 0.362 11.048 -6.258 1.00 88.56 179 GLU A C 1
ATOM 1271 O O . GLU A 1 179 ? -0.335 10.355 -5.510 1.00 88.56 179 GLU A O 1
ATOM 1276 N N . GLY A 1 180 ? 0.072 12.318 -6.540 1.00 87.94 180 GLY A N 1
ATOM 1277 C CA . GLY A 1 180 ? -1.168 12.976 -6.152 1.00 87.94 180 GLY A CA 1
ATOM 1278 C C . GLY A 1 180 ? -1.590 14.072 -7.129 1.00 87.94 180 GLY A C 1
ATOM 1279 O O . GLY A 1 180 ? -0.802 14.562 -7.935 1.00 87.94 180 GLY A O 1
ATOM 1280 N N . LYS A 1 181 ? -2.856 14.490 -7.057 1.00 84.31 181 LYS A N 1
ATOM 1281 C CA . LYS A 1 181 ? -3.447 15.456 -8.001 1.00 84.31 181 LYS A CA 1
ATOM 1282 C C . LYS A 1 181 ? -3.028 16.923 -7.725 1.00 84.31 181 LYS A C 1
ATOM 1284 O O . LYS A 1 181 ? -2.983 17.307 -6.552 1.00 84.31 181 LYS A O 1
ATOM 1289 N N . PRO A 1 182 ? -2.850 17.803 -8.745 1.00 74.50 182 PRO A N 1
ATOM 1290 C CA . PRO A 1 182 ? -2.802 17.533 -10.189 1.00 74.50 182 PRO A CA 1
ATOM 1291 C C . PRO A 1 182 ? -1.465 16.891 -10.560 1.00 74.50 182 PRO A C 1
ATOM 1293 O O . PRO A 1 182 ? -0.447 17.556 -10.412 1.00 74.50 182 PRO A O 1
ATOM 1296 N N . THR A 1 183 ? -1.507 15.619 -10.985 1.00 79.69 183 THR A N 1
ATOM 1297 C CA . THR A 1 183 ? -0.385 14.738 -11.378 1.00 79.69 183 THR A CA 1
ATOM 1298 C C . THR A 1 183 ? 0.984 15.290 -10.991 1.00 79.69 183 THR A C 1
ATOM 1300 O O . THR A 1 183 ? 1.711 15.878 -11.793 1.00 79.69 183 THR A O 1
ATOM 1303 N N . ALA A 1 184 ? 1.280 15.167 -9.704 1.00 83.06 184 ALA A N 1
ATOM 1304 C CA . ALA A 1 184 ? 2.505 15.613 -9.079 1.00 83.06 184 ALA A CA 1
ATOM 1305 C C . ALA A 1 184 ? 3.161 14.423 -8.386 1.00 83.06 184 ALA A C 1
ATOM 1307 O O . ALA A 1 184 ? 2.485 13.558 -7.831 1.00 83.06 184 ALA A O 1
ATOM 1308 N N . HIS A 1 185 ? 4.489 14.406 -8.414 1.00 86.00 185 HIS A N 1
ATOM 1309 C CA . HIS A 1 185 ? 5.296 13.289 -7.948 1.00 86.00 185 HIS A CA 1
ATOM 1310 C C . HIS A 1 185 ? 6.178 13.714 -6.778 1.00 86.00 185 HIS A C 1
ATOM 1312 O O . HIS A 1 185 ? 6.756 14.804 -6.793 1.00 86.00 185 HIS A O 1
ATOM 1318 N N . SER A 1 186 ? 6.296 12.853 -5.770 1.00 85.88 186 SER A N 1
ATOM 1319 C CA . SER A 1 186 ? 7.289 13.026 -4.707 1.00 85.88 186 SER A CA 1
ATOM 1320 C C . SER A 1 186 ? 8.711 12.723 -5.199 1.00 85.88 186 SER A C 1
ATOM 1322 O O . SER A 1 186 ? 8.929 12.337 -6.349 1.00 85.88 186 SER A O 1
ATOM 1324 N N . GLY A 1 187 ? 9.686 12.807 -4.287 1.00 82.88 187 GLY A N 1
ATOM 1325 C CA . GLY A 1 187 ? 10.958 12.104 -4.460 1.00 82.88 187 GLY A CA 1
ATOM 1326 C C . GLY A 1 187 ? 10.773 10.582 -4.562 1.00 82.88 187 GLY A C 1
ATOM 1327 O O . GLY A 1 187 ? 9.682 10.060 -4.312 1.00 82.88 187 GLY A O 1
ATOM 1328 N N . TYR A 1 188 ? 11.838 9.873 -4.933 1.00 85.25 188 TYR A N 1
ATOM 1329 C CA . TYR A 1 188 ? 11.785 8.448 -5.265 1.00 85.25 188 TYR A CA 1
ATOM 1330 C C . TYR A 1 188 ? 12.534 7.574 -4.270 1.00 85.25 188 TYR A C 1
ATOM 1332 O O . TYR A 1 188 ? 13.402 8.059 -3.563 1.00 85.25 188 TYR A O 1
ATOM 1340 N N . PHE A 1 189 ? 12.285 6.270 -4.294 1.00 87.62 189 PHE A N 1
ATOM 1341 C CA . PHE A 1 189 ? 13.106 5.237 -3.665 1.00 87.62 189 PHE A CA 1
ATOM 1342 C C . PHE A 1 189 ? 13.587 4.273 -4.741 1.00 87.62 189 PHE A C 1
ATOM 1344 O O . PHE A 1 189 ? 12.772 3.816 -5.541 1.00 87.62 189 PHE A O 1
ATOM 1351 N N . PHE A 1 190 ? 14.875 3.932 -4.766 1.00 86.81 190 PHE A N 1
ATOM 1352 C CA . PHE A 1 190 ? 15.361 2.890 -5.671 1.00 86.81 190 PHE A CA 1
ATOM 1353 C C . PHE A 1 190 ? 15.174 1.514 -5.054 1.00 86.81 190 PHE A C 1
ATOM 1355 O O . PHE A 1 190 ? 15.709 1.225 -3.986 1.00 86.81 190 PHE A O 1
ATOM 1362 N N . LEU A 1 191 ? 14.439 0.658 -5.759 1.00 88.25 191 LEU A N 1
ATOM 1363 C CA . LEU A 1 191 ? 14.087 -0.683 -5.314 1.00 88.25 191 LEU A CA 1
ATOM 1364 C C . LEU A 1 191 ? 14.572 -1.715 -6.317 1.00 88.25 191 LEU A C 1
ATOM 1366 O O . LEU A 1 191 ? 14.529 -1.488 -7.526 1.00 88.25 191 LEU A O 1
ATOM 1370 N N . GLN A 1 192 ? 15.004 -2.864 -5.816 1.00 87.38 192 GLN A N 1
ATOM 1371 C CA . GLN A 1 192 ? 15.258 -4.007 -6.674 1.00 87.38 192 GLN A CA 1
ATOM 1372 C C . GLN A 1 192 ? 13.910 -4.661 -6.999 1.00 87.38 192 GLN A C 1
ATOM 1374 O O . GLN A 1 192 ? 13.126 -4.946 -6.096 1.00 87.38 192 GLN A O 1
ATOM 1379 N N . PRO A 1 193 ? 13.602 -4.914 -8.272 1.00 85.00 193 PRO A N 1
ATOM 1380 C CA . PRO A 1 193 ? 12.470 -5.753 -8.625 1.00 85.00 193 PRO A CA 1
ATOM 1381 C C . PRO A 1 193 ? 12.633 -7.175 -8.061 1.00 85.00 193 PRO A C 1
ATOM 1383 O O . PRO A 1 193 ? 13.736 -7.578 -7.688 1.00 85.00 193 PRO A O 1
ATOM 1386 N N . GLN A 1 194 ? 11.546 -7.947 -7.998 1.00 86.25 194 GLN A N 1
ATOM 1387 C CA . GLN A 1 194 ? 11.521 -9.322 -7.465 1.00 86.25 194 GLN A CA 1
ATOM 1388 C C . GLN A 1 194 ? 11.923 -9.438 -5.987 1.00 86.25 194 GLN A C 1
ATOM 1390 O O . GLN A 1 194 ? 12.420 -10.471 -5.537 1.00 86.25 194 GLN A O 1
ATOM 1395 N N . HIS A 1 195 ? 11.680 -8.373 -5.225 1.00 89.75 195 HIS A N 1
ATOM 1396 C CA . HIS A 1 195 ? 11.918 -8.300 -3.787 1.00 89.75 195 HIS A CA 1
ATOM 1397 C C . HIS A 1 195 ? 10.674 -7.791 -3.056 1.00 89.75 195 HIS A C 1
ATOM 1399 O O . HIS A 1 195 ? 9.781 -7.182 -3.652 1.00 89.75 195 HIS A O 1
ATOM 1405 N N . ALA A 1 196 ? 10.627 -8.069 -1.753 1.00 91.19 196 ALA A N 1
ATOM 1406 C CA . ALA A 1 196 ? 9.565 -7.637 -0.857 1.00 91.19 196 ALA A CA 1
ATOM 1407 C C . ALA A 1 196 ? 9.944 -6.343 -0.126 1.00 91.19 196 ALA A C 1
ATOM 1409 O O . ALA A 1 196 ? 11.033 -6.234 0.445 1.00 91.19 196 ALA A O 1
ATOM 1410 N N . TYR A 1 197 ? 9.013 -5.393 -0.114 1.00 92.12 197 TYR A N 1
ATOM 1411 C CA . TYR A 1 197 ? 9.162 -4.106 0.556 1.00 92.12 197 TYR A CA 1
ATOM 1412 C C . TYR A 1 197 ? 7.886 -3.725 1.283 1.00 92.12 197 TYR A C 1
ATOM 1414 O O . TYR A 1 197 ? 6.783 -3.968 0.793 1.00 92.12 197 TYR A O 1
ATOM 1422 N N . TRP A 1 198 ? 8.049 -3.063 2.419 1.00 91.31 198 TRP A N 1
ATOM 1423 C CA . TRP A 1 198 ? 6.965 -2.386 3.104 1.00 91.31 198 TRP A CA 1
ATOM 1424 C C . TRP A 1 198 ? 6.870 -0.946 2.631 1.00 91.31 198 TRP A C 1
ATOM 1426 O O . TRP A 1 198 ? 7.849 -0.202 2.656 1.00 91.31 198 TRP A O 1
ATOM 1436 N N . PHE A 1 199 ? 5.666 -0.544 2.256 1.00 92.12 199 PHE A N 1
ATOM 1437 C CA . PHE A 1 199 ? 5.340 0.826 1.895 1.00 92.12 199 PHE A CA 1
ATOM 1438 C C . PHE A 1 199 ? 4.351 1.343 2.919 1.00 92.12 199 PHE A C 1
ATOM 1440 O O . PHE A 1 199 ? 3.291 0.748 3.067 1.00 92.12 199 PHE A O 1
ATOM 1447 N N . SER A 1 200 ? 4.686 2.431 3.604 1.00 89.00 200 SER A N 1
ATOM 1448 C CA . SER A 1 200 ? 3.798 3.111 4.547 1.00 89.00 200 SER A CA 1
ATOM 1449 C C . SER A 1 200 ? 3.627 4.544 4.081 1.00 89.00 200 SER A C 1
ATOM 1451 O O . SER A 1 200 ? 4.598 5.304 4.121 1.00 89.00 200 SER A O 1
ATOM 1453 N N . TYR A 1 201 ? 2.414 4.942 3.705 1.00 89.81 201 TYR A N 1
ATOM 1454 C CA . TYR A 1 201 ? 2.119 6.347 3.455 1.00 89.81 201 TYR A CA 1
ATOM 1455 C C . TYR A 1 201 ? 1.025 6.907 4.353 1.00 89.81 201 TYR A C 1
ATOM 1457 O O . TYR A 1 201 ? 0.183 6.193 4.895 1.00 89.81 201 TYR A O 1
ATOM 1465 N N . TRP A 1 202 ? 1.059 8.227 4.483 1.00 90.12 202 TRP A N 1
ATOM 1466 C CA . TRP A 1 202 ? 0.083 9.041 5.188 1.00 90.12 202 TRP A CA 1
ATOM 1467 C C . TRP A 1 202 ? -0.352 10.200 4.310 1.00 90.12 202 TRP A C 1
ATOM 1469 O O . TRP A 1 202 ? 0.455 10.751 3.559 1.00 90.12 202 TRP A O 1
ATOM 1479 N N . TRP A 1 203 ? -1.616 10.584 4.422 1.00 91.38 203 TRP A N 1
ATOM 1480 C CA . TRP A 1 203 ? -2.193 11.664 3.641 1.00 91.38 203 TRP A CA 1
ATOM 1481 C C . TRP A 1 203 ? -3.071 12.563 4.503 1.00 91.38 203 TRP A C 1
ATOM 1483 O O . TRP A 1 203 ? -4.069 12.117 5.067 1.00 91.38 203 TRP A O 1
ATOM 1493 N N . ASN A 1 204 ? -2.732 13.851 4.542 1.00 90.00 204 ASN A N 1
ATOM 1494 C CA . ASN A 1 204 ? -3.607 14.917 5.004 1.00 90.00 204 ASN A CA 1
ATOM 1495 C C . ASN A 1 204 ? -4.447 15.452 3.843 1.00 90.00 204 ASN A C 1
ATOM 1497 O O . ASN A 1 204 ? -4.093 16.451 3.217 1.00 90.00 204 ASN A O 1
ATOM 1501 N N . ASN A 1 205 ? -5.588 14.822 3.581 1.00 90.81 205 ASN A N 1
ATOM 1502 C CA . ASN A 1 205 ? -6.572 15.354 2.644 1.00 90.81 205 ASN A CA 1
ATOM 1503 C C . ASN A 1 205 ? -7.498 16.414 3.264 1.00 90.81 205 ASN A C 1
ATOM 1505 O O . ASN A 1 205 ? -8.492 16.810 2.655 1.00 90.81 2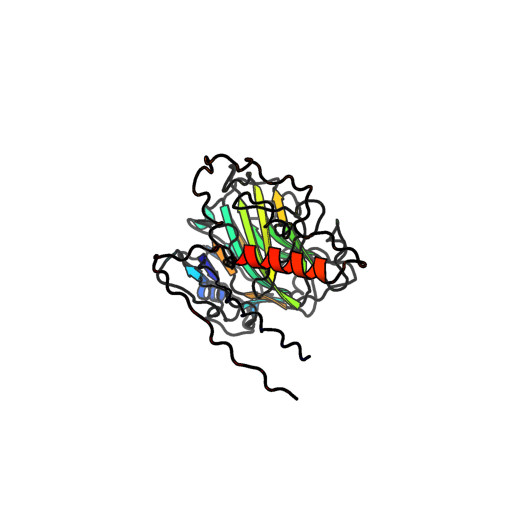05 ASN A O 1
ATOM 1509 N N . SER A 1 206 ? -7.238 16.864 4.492 1.00 89.06 206 SER A N 1
ATOM 1510 C CA . SER A 1 206 ? -8.040 17.916 5.109 1.00 89.06 206 SER A CA 1
ATOM 1511 C C . SER A 1 206 ? -7.688 19.291 4.534 1.00 89.06 206 SER A C 1
ATOM 1513 O O . SER A 1 206 ? -6.678 19.470 3.860 1.00 89.06 206 SER A O 1
ATOM 1515 N N . SER A 1 207 ? -8.523 20.288 4.826 1.00 89.69 207 SER A N 1
ATOM 1516 C CA . SER A 1 207 ? -8.253 21.698 4.519 1.00 89.69 207 SER A CA 1
ATOM 1517 C C . SER A 1 207 ? -7.442 22.404 5.616 1.00 89.69 207 SER A C 1
ATOM 1519 O O . SER A 1 207 ? -7.390 23.631 5.645 1.00 89.69 207 SER A O 1
ATOM 1521 N N . SER A 1 208 ? -6.861 21.655 6.555 1.00 89.44 208 SER A N 1
ATOM 1522 C CA . SER A 1 208 ? -6.170 22.174 7.738 1.00 89.44 208 SER A CA 1
ATOM 1523 C C . SER A 1 208 ? -4.818 21.499 7.949 1.00 89.44 208 SER A C 1
ATOM 1525 O O . SER A 1 208 ? -4.578 20.397 7.464 1.00 89.44 208 SER A O 1
ATOM 1527 N N . THR A 1 209 ? -3.938 22.143 8.712 1.00 86.19 209 THR A N 1
ATOM 1528 C CA . THR A 1 209 ? -2.692 21.519 9.171 1.00 86.19 209 THR A CA 1
ATOM 1529 C C . THR A 1 209 ? -3.002 20.416 10.181 1.00 86.19 209 THR A C 1
ATOM 1531 O O . THR A 1 209 ? -3.691 20.663 11.169 1.00 86.19 209 THR A O 1
ATOM 1534 N N . VAL A 1 210 ? -2.460 19.217 9.967 1.00 81.75 210 VAL A N 1
ATOM 1535 C CA . VAL A 1 210 ? -2.613 18.059 10.862 1.00 81.75 210 VAL A CA 1
ATOM 1536 C C . VAL A 1 210 ? -1.234 17.483 11.158 1.00 81.75 210 VAL A C 1
ATOM 1538 O O . VAL A 1 210 ? -0.417 17.354 10.253 1.00 81.75 210 VAL A O 1
ATOM 1541 N N . ALA A 1 211 ? -0.951 17.172 12.428 1.00 75.88 211 ALA A N 1
ATOM 1542 C CA . ALA A 1 211 ? 0.351 16.655 12.873 1.00 75.88 211 ALA A CA 1
ATOM 1543 C C . ALA A 1 211 ? 1.555 17.516 12.414 1.00 75.88 211 ALA A C 1
ATOM 1545 O O . ALA A 1 211 ? 2.613 17.005 12.057 1.00 75.88 211 ALA A O 1
ATOM 1546 N N . GLY A 1 212 ? 1.377 18.843 12.382 1.00 75.81 212 GLY A N 1
ATOM 1547 C CA . GLY A 1 212 ? 2.399 19.786 11.912 1.00 75.81 212 GLY A CA 1
ATOM 1548 C C . GLY A 1 212 ? 2.607 19.809 10.393 1.00 75.81 212 GLY A C 1
ATOM 1549 O O . GLY A 1 212 ? 3.451 20.561 9.916 1.00 75.81 212 GLY A O 1
ATOM 1550 N N . GLN A 1 213 ? 1.835 19.033 9.627 1.00 81.69 213 GLN A N 1
ATOM 1551 C CA . GLN A 1 213 ? 1.907 18.984 8.169 1.00 81.69 213 GLN A CA 1
ATOM 1552 C C . GLN A 1 213 ? 0.786 19.818 7.540 1.00 81.69 213 GLN A C 1
ATOM 1554 O O . GLN A 1 213 ? -0.372 19.662 7.943 1.00 81.69 213 GLN A O 1
ATOM 1559 N N . PRO A 1 214 ? 1.089 20.680 6.551 1.00 85.69 214 PRO A N 1
ATOM 1560 C CA . PRO A 1 214 ? 0.082 21.458 5.835 1.00 85.69 214 PRO A CA 1
ATOM 1561 C C . PRO A 1 214 ? -1.025 20.606 5.199 1.00 85.69 214 PRO A C 1
ATOM 1563 O O . PRO A 1 214 ? -0.901 19.389 5.034 1.00 85.69 214 PRO A O 1
ATOM 1566 N N . ALA A 1 215 ? -2.116 21.270 4.825 1.00 87.75 215 ALA A N 1
ATOM 1567 C CA . ALA A 1 215 ? -3.181 20.672 4.029 1.00 87.75 215 ALA A CA 1
ATOM 1568 C C . ALA A 1 215 ? -2.638 20.128 2.694 1.00 87.75 215 ALA A C 1
ATOM 1570 O O . ALA A 1 215 ? -1.782 20.752 2.065 1.00 87.75 215 ALA A O 1
ATOM 1571 N N . GLY A 1 216 ? -3.125 18.963 2.267 1.00 85.94 216 GLY A N 1
ATOM 1572 C CA . GLY A 1 216 ? -2.704 18.305 1.028 1.00 85.94 216 GLY A CA 1
ATOM 1573 C C . GLY A 1 216 ? -1.382 17.540 1.114 1.00 85.94 216 GLY A C 1
ATOM 1574 O O . GLY A 1 216 ? -0.985 16.935 0.119 1.00 85.94 216 GLY A O 1
ATOM 1575 N N . THR A 1 217 ? -0.693 17.542 2.259 1.00 88.19 217 THR A N 1
ATOM 1576 C CA . THR A 1 217 ? 0.577 16.820 2.410 1.00 88.19 217 THR A CA 1
ATOM 1577 C C . THR A 1 217 ? 0.379 15.305 2.393 1.00 88.19 217 THR A C 1
ATOM 1579 O O . THR A 1 217 ? -0.473 14.757 3.091 1.00 88.19 217 THR A O 1
ATOM 1582 N N . MET A 1 218 ? 1.229 14.632 1.629 1.00 89.75 218 MET A N 1
ATOM 1583 C CA . MET A 1 218 ? 1.383 13.190 1.526 1.00 89.75 218 MET A CA 1
ATOM 1584 C C . MET A 1 218 ? 2.822 12.823 1.867 1.00 89.75 218 MET A C 1
ATOM 1586 O O . MET A 1 218 ? 3.757 13.530 1.482 1.00 89.75 218 MET A O 1
ATOM 1590 N N . LEU A 1 219 ? 2.995 11.717 2.577 1.00 88.50 219 LEU A N 1
ATOM 1591 C CA . LEU A 1 219 ? 4.289 11.248 3.058 1.00 88.50 219 LEU A CA 1
ATOM 1592 C C . LEU A 1 219 ? 4.412 9.755 2.803 1.00 88.50 219 LEU A C 1
ATOM 1594 O O . LEU A 1 219 ? 3.486 9.029 3.136 1.00 88.50 219 LEU A O 1
ATOM 1598 N N . LEU A 1 220 ? 5.537 9.292 2.262 1.00 89.44 220 LEU A N 1
ATOM 1599 C CA . LEU A 1 220 ? 5.821 7.876 2.021 1.00 89.44 220 LEU A CA 1
ATOM 1600 C C . LEU A 1 220 ? 7.153 7.494 2.650 1.00 89.44 220 LEU A C 1
ATOM 1602 O O . LEU A 1 220 ? 8.166 8.150 2.405 1.00 89.44 220 LEU A O 1
ATOM 1606 N N . HIS A 1 221 ? 7.136 6.405 3.414 1.00 87.00 221 HIS A N 1
ATOM 1607 C CA . HIS A 1 221 ? 8.310 5.665 3.854 1.00 87.00 221 HIS A CA 1
ATOM 1608 C C . HIS A 1 221 ? 8.337 4.298 3.185 1.00 87.00 221 HIS A C 1
ATOM 1610 O O . HIS A 1 221 ? 7.298 3.642 3.041 1.00 87.00 221 HIS A O 1
ATOM 1616 N N . VAL A 1 222 ? 9.540 3.855 2.839 1.00 88.06 222 VAL A N 1
ATOM 1617 C CA . VAL A 1 222 ? 9.773 2.519 2.301 1.00 88.06 222 VAL A CA 1
ATOM 1618 C C . VAL A 1 222 ? 10.778 1.800 3.182 1.00 88.06 222 VAL A C 1
ATOM 1620 O O . VAL A 1 222 ? 11.783 2.376 3.593 1.00 88.06 222 VAL A O 1
ATOM 1623 N N . TYR A 1 223 ? 10.502 0.536 3.461 1.00 86.62 223 TYR A N 1
ATOM 1624 C CA . TYR A 1 223 ? 11.374 -0.344 4.218 1.00 86.62 223 TYR A CA 1
ATOM 1625 C C . TYR A 1 223 ? 11.581 -1.630 3.425 1.00 86.62 223 TYR A C 1
ATOM 1627 O O . TYR A 1 223 ? 10.715 -2.071 2.668 1.00 86.62 223 TYR A O 1
ATOM 1635 N N . THR A 1 224 ? 12.732 -2.257 3.607 1.00 86.75 224 THR A N 1
ATOM 1636 C CA . THR A 1 224 ? 12.913 -3.656 3.208 1.00 86.75 224 THR A CA 1
ATOM 1637 C C . THR A 1 224 ? 11.964 -4.558 4.008 1.00 86.75 224 THR A C 1
ATOM 1639 O O . THR A 1 224 ? 11.368 -4.142 5.004 1.00 86.75 224 THR A O 1
ATOM 1642 N N . ALA A 1 225 ? 11.811 -5.807 3.574 1.00 84.62 225 ALA A N 1
ATOM 1643 C CA . ALA A 1 225 ? 10.953 -6.784 4.239 1.00 84.62 225 ALA A CA 1
ATOM 1644 C C . ALA A 1 225 ? 11.284 -7.007 5.729 1.00 84.62 225 ALA A C 1
ATOM 1646 O O . ALA A 1 225 ? 10.373 -7.268 6.507 1.00 84.62 225 ALA A O 1
ATOM 1647 N N . ASP A 1 226 ? 12.552 -6.855 6.131 1.00 81.19 226 ASP A N 1
ATOM 1648 C CA . ASP A 1 226 ? 12.989 -6.964 7.532 1.00 81.19 226 ASP A CA 1
ATOM 1649 C C . ASP A 1 226 ? 12.767 -5.679 8.350 1.00 81.19 226 ASP A C 1
ATOM 1651 O O . ASP A 1 226 ? 13.060 -5.639 9.543 1.00 81.19 226 ASP A O 1
ATOM 1655 N N . GLY A 1 227 ? 12.239 -4.630 7.715 1.00 78.12 227 GLY A N 1
ATOM 1656 C CA . GLY A 1 227 ? 11.938 -3.345 8.329 1.00 78.12 227 GLY A CA 1
ATOM 1657 C C . GLY A 1 227 ? 13.105 -2.363 8.366 1.00 78.12 227 GLY A C 1
ATOM 1658 O O . GLY A 1 227 ? 12.994 -1.317 9.006 1.00 78.12 227 GLY A O 1
ATOM 1659 N N . THR A 1 228 ? 14.206 -2.638 7.665 1.00 79.44 228 THR A N 1
ATOM 1660 C CA . THR A 1 228 ? 15.279 -1.656 7.468 1.00 79.44 228 THR A CA 1
ATOM 1661 C C . THR A 1 228 ? 14.796 -0.522 6.553 1.00 79.44 228 THR A C 1
ATOM 1663 O O . THR A 1 228 ? 14.371 -0.816 5.430 1.00 79.44 228 THR A O 1
ATOM 1666 N N . PRO A 1 229 ? 14.863 0.760 6.975 1.00 79.75 229 PRO A N 1
ATOM 1667 C CA . PRO A 1 229 ? 14.436 1.894 6.153 1.00 79.75 229 PRO A CA 1
ATOM 1668 C C . PRO A 1 229 ? 15.256 2.028 4.867 1.00 79.75 229 PRO A C 1
ATOM 1670 O O . PRO A 1 229 ? 16.482 1.912 4.886 1.00 79.75 229 PRO A O 1
ATOM 1673 N N . ILE A 1 230 ? 14.584 2.343 3.762 1.00 81.62 230 ILE A N 1
ATOM 1674 C CA . ILE A 1 230 ? 15.202 2.653 2.471 1.00 81.62 230 ILE A CA 1
ATOM 1675 C C . ILE A 1 230 ? 15.181 4.167 2.277 1.00 81.62 230 ILE A C 1
ATOM 1677 O O . ILE A 1 230 ? 14.132 4.789 2.455 1.00 81.62 230 ILE A O 1
ATOM 1681 N N . PRO A 1 231 ? 16.312 4.789 1.909 1.00 79.56 231 PRO A N 1
ATOM 1682 C CA . PRO A 1 231 ? 16.344 6.222 1.724 1.00 79.56 231 PRO A CA 1
ATOM 1683 C C . PRO A 1 231 ? 15.639 6.668 0.434 1.00 79.56 231 PRO A C 1
ATOM 1685 O O . PRO A 1 231 ? 15.785 6.062 -0.628 1.00 79.56 231 PRO A O 1
ATOM 1688 N N . CYS A 1 232 ? 14.918 7.779 0.540 1.00 81.56 232 CYS A N 1
ATOM 1689 C CA . CYS A 1 232 ? 14.451 8.595 -0.566 1.00 81.56 232 CYS A CA 1
ATOM 1690 C C . CYS A 1 232 ? 15.650 9.249 -1.284 1.00 81.56 232 CYS A C 1
ATOM 1692 O O . CYS A 1 232 ? 16.638 9.658 -0.671 1.00 81.56 232 CYS A O 1
ATOM 1694 N N . VAL A 1 233 ? 15.582 9.352 -2.602 1.00 75.38 233 VAL A N 1
ATOM 1695 C CA . VAL A 1 233 ? 16.675 9.750 -3.487 1.00 75.38 233 VAL A CA 1
ATOM 1696 C C . VAL A 1 233 ? 16.178 10.761 -4.517 1.00 75.38 233 VAL A C 1
ATOM 1698 O O . VAL A 1 233 ? 15.714 10.383 -5.584 1.00 75.38 233 VAL A O 1
ATOM 1701 N N . THR A 1 234 ? 16.269 12.055 -4.200 1.00 66.50 234 THR A N 1
ATOM 1702 C CA . THR A 1 234 ? 16.168 13.181 -5.152 1.00 66.50 234 THR A CA 1
ATOM 1703 C C . THR A 1 234 ? 16.706 14.476 -4.534 1.00 66.50 234 THR A C 1
ATOM 1705 O O . THR A 1 234 ? 16.857 14.594 -3.318 1.00 66.50 234 THR A O 1
ATOM 1708 N N . SER A 1 235 ? 16.939 15.490 -5.377 1.00 53.12 235 SER A N 1
ATOM 1709 C CA . SER A 1 235 ? 17.205 16.878 -4.966 1.00 53.12 235 SER A CA 1
ATOM 1710 C C . SER A 1 235 ? 15.950 17.664 -4.543 1.00 53.12 235 SER A C 1
ATOM 1712 O O . SER A 1 235 ? 16.070 18.760 -4.001 1.00 53.12 235 SER A O 1
ATOM 1714 N N . THR A 1 236 ? 14.737 17.156 -4.794 1.00 62.31 236 THR A N 1
ATOM 1715 C CA . THR A 1 236 ? 13.460 17.814 -4.450 1.00 62.31 236 THR A CA 1
ATOM 1716 C C . THR A 1 236 ? 12.395 16.763 -4.137 1.00 62.31 236 THR A C 1
ATOM 1718 O O . THR A 1 236 ? 12.289 15.770 -4.854 1.00 62.31 236 THR A O 1
ATOM 1721 N N . GLY A 1 237 ? 11.607 16.961 -3.076 1.00 67.00 237 GLY A N 1
ATOM 1722 C CA . GLY A 1 237 ? 10.540 16.027 -2.683 1.00 67.00 237 GLY A CA 1
ATOM 1723 C C . GLY A 1 237 ? 10.991 14.861 -1.794 1.00 67.00 237 GLY A C 1
ATOM 1724 O O . GLY A 1 237 ? 10.181 13.986 -1.498 1.00 67.00 237 GLY A O 1
ATOM 1725 N N . CYS A 1 238 ? 12.247 14.858 -1.341 1.00 74.00 238 CYS A N 1
ATOM 1726 C CA . CYS A 1 238 ? 12.698 14.082 -0.187 1.00 74.00 238 CYS A CA 1
ATOM 1727 C C . CYS A 1 238 ? 12.944 15.043 0.978 1.00 74.00 238 CYS A C 1
ATOM 1729 O O . CYS A 1 238 ? 13.523 16.113 0.789 1.00 74.00 238 CYS A O 1
ATOM 1731 N N . THR A 1 239 ? 12.503 14.674 2.174 1.00 65.75 239 THR A N 1
ATOM 1732 C CA . THR A 1 239 ? 12.766 15.449 3.387 1.00 65.75 239 THR A CA 1
ATOM 1733 C C . THR A 1 239 ? 13.079 14.526 4.550 1.00 65.75 239 THR A C 1
ATOM 1735 O O . THR A 1 239 ? 12.892 13.306 4.491 1.00 65.75 239 THR A O 1
ATOM 1738 N N . THR A 1 240 ? 13.515 15.145 5.636 1.00 57.28 240 THR A N 1
ATOM 1739 C CA . THR A 1 240 ? 13.540 14.522 6.945 1.00 57.28 240 THR A CA 1
ATOM 1740 C C . THR A 1 240 ? 12.490 15.130 7.830 1.00 57.28 240 THR A C 1
ATOM 1742 O O . THR A 1 240 ? 12.469 16.338 8.064 1.00 57.28 240 THR A O 1
ATOM 1745 N N . LEU A 1 241 ? 11.658 14.271 8.396 1.00 50.91 241 LEU A N 1
ATOM 1746 C CA . LEU A 1 241 ? 10.790 14.651 9.490 1.00 50.91 241 LEU A CA 1
ATOM 1747 C C . LEU A 1 241 ? 11.448 14.200 10.791 1.00 50.91 241 LEU A C 1
ATOM 1749 O O . LEU A 1 241 ? 11.476 13.016 11.114 1.00 50.91 241 LEU A O 1
ATOM 1753 N N . SER A 1 242 ? 12.005 15.154 11.537 1.00 43.47 242 SER A N 1
ATOM 1754 C CA . SER A 1 242 ? 12.433 14.902 12.910 1.00 43.47 242 SER A CA 1
ATOM 1755 C C . SER A 1 242 ? 11.216 14.990 13.825 1.00 43.47 242 SER A C 1
ATOM 1757 O O . SER A 1 242 ? 10.629 16.059 13.970 1.00 43.47 242 SER A O 1
ATOM 1759 N N . ALA A 1 243 ? 10.856 13.889 14.484 1.00 39.16 243 ALA A N 1
ATOM 1760 C CA . ALA A 1 243 ? 9.821 13.906 15.519 1.00 39.16 243 ALA A CA 1
ATOM 1761 C C . ALA A 1 243 ? 10.264 14.652 16.803 1.00 39.16 243 ALA A C 1
ATOM 1763 O O . ALA A 1 243 ? 9.437 14.896 17.676 1.00 39.16 243 ALA A O 1
ATOM 1764 N N . SER A 1 244 ? 11.555 15.002 16.947 1.00 39.84 244 SER A N 1
ATOM 1765 C CA . SER A 1 244 ? 12.142 15.438 18.230 1.00 39.84 244 SER A CA 1
ATOM 1766 C C . SER A 1 244 ? 13.174 16.578 18.165 1.00 39.84 244 SER A C 1
ATOM 1768 O O . SER A 1 244 ? 13.710 16.970 19.201 1.00 39.84 244 SER A O 1
ATOM 1770 N N . GLY A 1 245 ? 13.466 17.140 16.987 1.00 37.56 245 GLY A N 1
ATOM 1771 C CA . GLY A 1 245 ? 14.347 18.308 16.836 1.00 37.56 245 GLY A CA 1
ATOM 1772 C C . GLY A 1 245 ? 15.849 18.059 17.053 1.00 37.56 245 GLY A C 1
ATOM 1773 O O . GLY A 1 245 ? 16.585 19.013 17.299 1.00 37.56 245 GLY A O 1
ATOM 1774 N N . ASN A 1 246 ? 16.339 16.815 16.968 1.00 39.66 246 ASN A N 1
ATOM 1775 C CA . ASN A 1 246 ? 17.752 16.480 17.218 1.00 39.66 246 ASN A CA 1
ATOM 1776 C C . ASN A 1 246 ? 18.537 16.165 15.920 1.00 39.66 246 ASN A C 1
ATOM 1778 O O . ASN A 1 246 ? 18.430 15.075 15.363 1.00 39.66 246 ASN A O 1
ATOM 1782 N N . LEU A 1 247 ? 19.390 17.104 15.481 1.00 38.91 247 LEU A N 1
ATOM 1783 C CA . LEU A 1 247 ? 20.076 17.127 14.170 1.00 38.91 247 LEU A CA 1
ATOM 1784 C C . LEU A 1 247 ? 21.240 16.125 13.949 1.00 38.91 247 LEU A C 1
ATOM 1786 O O . LEU A 1 247 ? 21.884 16.164 12.894 1.00 38.91 247 LEU A O 1
ATOM 1790 N N . ALA A 1 248 ? 21.545 15.245 14.909 1.00 35.09 248 ALA A N 1
ATOM 1791 C CA . ALA A 1 248 ? 22.596 14.220 14.782 1.00 35.09 248 ALA A CA 1
ATOM 1792 C C . ALA A 1 248 ? 22.046 12.803 14.500 1.00 35.09 248 ALA A C 1
ATOM 1794 O O . ALA A 1 248 ? 22.733 12.022 13.849 1.00 35.09 248 ALA A O 1
ATOM 1795 N N . ALA A 1 249 ? 20.775 12.523 14.837 1.00 43.06 249 ALA A N 1
ATOM 1796 C CA . ALA A 1 249 ? 19.994 11.340 14.398 1.00 43.06 249 ALA A CA 1
ATOM 1797 C C . ALA A 1 249 ? 19.583 11.410 12.911 1.00 43.06 249 ALA A C 1
ATOM 1799 O O . ALA A 1 249 ? 18.737 10.690 12.396 1.00 43.06 249 ALA A O 1
ATOM 1800 N N . ASP A 1 250 ? 20.216 12.339 12.228 1.00 36.53 250 ASP A N 1
ATOM 1801 C CA . ASP A 1 250 ? 19.711 13.053 11.093 1.00 36.53 250 ASP A CA 1
ATOM 1802 C C . ASP A 1 250 ? 20.809 12.868 9.984 1.00 36.53 250 ASP A C 1
ATOM 1804 O O . ASP A 1 250 ? 20.813 13.416 8.905 1.00 36.53 250 ASP A O 1
ATOM 1808 N N . ILE A 1 251 ? 21.829 12.027 10.144 1.00 37.56 251 ILE A N 1
ATOM 1809 C CA . ILE A 1 251 ? 22.652 11.616 8.978 1.00 37.56 251 ILE A CA 1
ATOM 1810 C C . ILE A 1 251 ? 21.914 10.543 8.143 1.00 37.56 251 ILE A C 1
ATOM 1812 O O . ILE A 1 251 ? 22.239 10.313 6.983 1.00 37.56 251 ILE A O 1
ATOM 1816 N N . ILE A 1 252 ? 20.801 10.014 8.665 1.00 44.53 252 ILE A N 1
ATOM 1817 C CA . ILE A 1 252 ? 19.871 9.087 8.005 1.00 44.53 252 ILE A CA 1
ATOM 1818 C C . ILE A 1 252 ? 18.686 9.855 7.355 1.00 44.53 252 ILE A C 1
ATOM 1820 O O . ILE A 1 252 ? 17.535 9.443 7.438 1.00 44.53 252 ILE A O 1
ATOM 1824 N N . ARG A 1 253 ? 18.959 11.040 6.778 1.00 44.12 253 ARG A N 1
ATOM 1825 C CA . ARG A 1 253 ? 18.001 12.159 6.592 1.00 44.12 253 ARG A CA 1
ATOM 1826 C C . ARG A 1 253 ? 17.176 12.217 5.296 1.00 44.12 253 ARG A C 1
ATOM 1828 O O . ARG A 1 253 ? 16.369 13.125 5.166 1.00 44.12 253 ARG A O 1
ATOM 1835 N N . ASN A 1 254 ? 17.290 11.293 4.353 1.00 51.88 254 ASN A N 1
ATOM 1836 C CA . ASN A 1 254 ? 16.307 11.217 3.264 1.00 51.88 254 ASN A CA 1
ATOM 1837 C C . ASN A 1 254 ? 15.560 9.899 3.396 1.00 51.88 254 ASN A C 1
ATOM 1839 O O . ASN A 1 254 ? 15.919 8.962 2.714 1.00 51.88 254 ASN A O 1
ATOM 1843 N N . GLN A 1 255 ? 14.576 9.770 4.282 1.00 70.06 255 GLN A N 1
ATOM 1844 C CA . GLN A 1 255 ? 13.756 8.543 4.376 1.00 70.06 255 GLN A CA 1
ATOM 1845 C C . GLN A 1 255 ? 12.317 8.763 3.930 1.00 70.06 255 GLN A C 1
ATOM 1847 O O . GLN A 1 255 ? 11.597 7.805 3.656 1.00 70.06 255 GLN A O 1
ATOM 1852 N N . THR A 1 256 ? 11.902 10.024 3.852 1.00 78.06 256 THR A N 1
ATOM 1853 C CA . THR A 1 256 ? 10.525 10.380 3.568 1.00 78.06 256 THR A CA 1
ATOM 1854 C C . THR A 1 256 ? 10.447 11.049 2.219 1.00 78.06 256 THR A C 1
ATOM 1856 O O . THR A 1 256 ? 11.031 12.115 2.010 1.00 78.06 256 THR A O 1
ATOM 1859 N N . ALA A 1 257 ? 9.684 10.448 1.316 1.00 86.44 257 ALA A N 1
ATOM 1860 C CA . ALA A 1 257 ? 9.203 11.172 0.159 1.00 86.44 257 ALA A CA 1
ATOM 1861 C C . ALA A 1 257 ? 7.999 12.012 0.594 1.00 86.44 257 ALA A C 1
ATOM 1863 O O . ALA A 1 257 ? 7.082 11.498 1.235 1.00 86.44 257 ALA A O 1
ATOM 1864 N N . ILE A 1 258 ? 8.026 13.303 0.281 1.00 86.81 258 ILE A N 1
ATOM 1865 C CA . ILE A 1 258 ? 6.964 14.258 0.590 1.00 86.81 258 ILE A CA 1
ATOM 1866 C C . ILE A 1 258 ? 6.400 14.828 -0.704 1.00 86.81 258 ILE A C 1
ATOM 1868 O O . ILE A 1 258 ? 7.136 15.150 -1.639 1.00 86.81 258 ILE A O 1
ATOM 1872 N N . LEU A 1 259 ? 5.084 14.968 -0.738 1.00 87.69 259 LEU A N 1
ATOM 1873 C CA . LEU A 1 259 ? 4.358 15.616 -1.815 1.00 87.69 259 LEU A CA 1
ATOM 1874 C C . LEU A 1 259 ? 3.245 16.470 -1.216 1.00 87.69 259 LEU A C 1
ATOM 1876 O O . LEU A 1 259 ? 2.525 16.012 -0.338 1.00 87.69 259 LEU A O 1
ATOM 1880 N N . THR A 1 260 ? 3.069 17.695 -1.697 1.00 86.69 260 THR A N 1
ATOM 1881 C CA . THR A 1 260 ? 1.866 18.482 -1.401 1.00 86.69 260 THR A CA 1
ATOM 1882 C C . THR A 1 260 ? 0.968 18.440 -2.625 1.00 86.69 260 THR A C 1
ATOM 1884 O O . THR A 1 260 ? 1.312 18.998 -3.667 1.00 86.69 260 THR A O 1
ATOM 1887 N N . ALA A 1 261 ? -0.176 17.770 -2.514 1.00 78.62 261 ALA A N 1
ATOM 1888 C CA . ALA A 1 261 ? -1.166 17.755 -3.578 1.00 78.62 261 ALA A CA 1
ATOM 1889 C C . ALA A 1 261 ? -1.769 19.148 -3.779 1.00 78.62 261 ALA A C 1
ATOM 1891 O O . ALA A 1 261 ? -2.075 19.862 -2.824 1.00 78.62 261 ALA A O 1
ATOM 1892 N N . GLY A 1 262 ? -1.994 19.518 -5.038 1.00 73.00 262 GLY A N 1
ATOM 1893 C CA . GLY A 1 262 ? -2.684 20.757 -5.400 1.00 73.00 262 GLY A CA 1
ATOM 1894 C C . GLY A 1 262 ? -4.209 20.653 -5.308 1.00 73.00 262 GLY A C 1
ATOM 1895 O O . GLY A 1 262 ? -4.908 21.628 -5.563 1.00 73.00 262 GLY A O 1
ATOM 1896 N N . SER A 1 263 ? -4.758 19.480 -4.986 1.00 81.62 263 SER A N 1
ATOM 1897 C CA . SER A 1 263 ? -6.191 19.277 -4.756 1.00 81.62 263 SER A CA 1
ATOM 1898 C C . SER A 1 263 ? -6.416 18.452 -3.488 1.00 81.62 263 SER A C 1
ATOM 1900 O O . SER A 1 263 ? -5.980 17.307 -3.423 1.00 81.62 263 SER A O 1
ATOM 1902 N N . TYR A 1 264 ? -7.121 19.026 -2.508 1.00 86.12 264 TYR A N 1
ATOM 1903 C CA . TYR A 1 264 ? -7.460 18.396 -1.226 1.00 86.12 264 TYR A CA 1
ATOM 1904 C C . TYR A 1 264 ? -8.768 18.959 -0.638 1.00 86.12 264 TYR A C 1
ATOM 1906 O O . TYR A 1 264 ? -9.364 19.887 -1.189 1.00 86.12 264 TYR A O 1
ATOM 1914 N N . GLY A 1 265 ? -9.236 18.398 0.476 1.00 83.75 265 GLY A N 1
ATOM 1915 C CA . GLY A 1 265 ? -10.381 18.885 1.255 1.00 83.75 265 GLY A CA 1
ATOM 1916 C C . GLY A 1 265 ? -11.607 17.966 1.244 1.00 83.75 265 GLY A C 1
ATOM 1917 O O . GLY A 1 265 ? -12.516 18.170 2.061 1.00 83.75 265 GLY A O 1
ATOM 1918 N N . SER A 1 266 ? -11.633 16.956 0.372 1.00 87.19 266 SER A N 1
ATOM 1919 C CA . SER A 1 266 ? -12.715 15.967 0.272 1.00 87.19 266 SER A CA 1
ATOM 1920 C C . SER A 1 266 ? -12.549 14.813 1.269 1.00 87.19 266 SER A C 1
ATOM 1922 O O . SER A 1 266 ? -11.502 14.638 1.890 1.00 87.19 266 SER A O 1
ATOM 1924 N N . THR A 1 267 ? -13.607 14.031 1.463 1.00 88.62 267 THR A N 1
ATOM 1925 C CA . THR A 1 267 ? -13.558 12.820 2.291 1.00 88.62 267 THR A CA 1
ATOM 1926 C C . THR A 1 267 ? -13.146 11.609 1.460 1.00 88.62 267 THR A C 1
ATOM 1928 O O . THR A 1 267 ? -13.341 11.589 0.245 1.00 88.62 267 THR A O 1
ATOM 1931 N N . LEU A 1 268 ? -12.567 10.594 2.100 1.00 89.44 268 LEU A N 1
ATOM 1932 C CA . LEU A 1 268 ? -12.140 9.376 1.411 1.00 89.44 268 LEU A CA 1
ATOM 1933 C C . LEU A 1 268 ? -13.331 8.581 0.853 1.00 89.44 268 LEU A C 1
ATOM 1935 O O . LEU A 1 268 ? -14.410 8.541 1.430 1.00 89.44 268 LEU A O 1
ATOM 1939 N N . THR A 1 269 ? -13.132 7.942 -0.296 1.00 89.94 269 THR A N 1
ATOM 1940 C CA . THR A 1 269 ? -14.156 7.185 -1.028 1.00 89.94 269 THR A CA 1
ATOM 1941 C C . THR A 1 269 ? -13.777 5.716 -1.170 1.00 89.94 269 THR A C 1
ATOM 1943 O O . THR A 1 269 ? -14.594 4.852 -0.867 1.00 89.94 269 THR A O 1
ATOM 1946 N N . TYR A 1 270 ? -12.559 5.407 -1.619 1.00 90.75 270 TYR A N 1
ATOM 1947 C CA . TYR A 1 270 ? -12.135 4.022 -1.835 1.00 90.75 270 TYR A CA 1
ATOM 1948 C C . TYR A 1 270 ? -10.621 3.842 -1.726 1.00 90.75 270 TYR A C 1
ATOM 1950 O O . TYR A 1 270 ? -9.847 4.795 -1.849 1.00 90.75 270 TYR A O 1
ATOM 1958 N N . VAL A 1 271 ? -10.218 2.590 -1.518 1.00 91.31 271 VAL A N 1
ATOM 1959 C CA . VAL A 1 271 ? -8.844 2.114 -1.711 1.00 91.31 271 VAL A CA 1
ATOM 1960 C C . VAL A 1 271 ? -8.772 1.384 -3.048 1.00 91.31 271 VAL A C 1
ATOM 1962 O O . VAL A 1 271 ? -9.658 0.586 -3.361 1.00 91.31 271 VAL A O 1
ATOM 1965 N N . SER A 1 272 ? -7.724 1.623 -3.827 1.00 90.75 272 SER A N 1
ATOM 1966 C CA . SER A 1 272 ? -7.392 0.813 -5.001 1.00 90.75 272 SER A CA 1
ATOM 1967 C C . SER A 1 272 ? -6.144 -0.019 -4.734 1.00 90.75 272 SER A C 1
ATOM 1969 O O . SER A 1 272 ? -5.179 0.483 -4.162 1.00 90.75 272 SER A O 1
ATOM 1971 N N . ILE A 1 273 ? -6.145 -1.274 -5.176 1.00 91.75 273 ILE A N 1
ATOM 1972 C CA . ILE A 1 273 ? -4.972 -2.153 -5.235 1.00 91.75 273 ILE A CA 1
ATOM 1973 C C . ILE A 1 273 ? -4.878 -2.679 -6.660 1.00 91.75 273 ILE A C 1
ATOM 1975 O O . ILE A 1 273 ? -5.843 -3.248 -7.164 1.00 91.75 273 ILE A O 1
ATOM 1979 N N . GLY A 1 274 ? -3.727 -2.528 -7.296 1.00 88.62 274 GLY A N 1
ATOM 1980 C CA . GLY A 1 274 ? -3.527 -2.889 -8.692 1.00 88.62 274 GLY A CA 1
ATOM 1981 C C . GLY A 1 274 ? -2.939 -1.742 -9.482 1.00 88.62 274 GLY A C 1
ATOM 1982 O O . GLY A 1 274 ? -2.312 -0.868 -8.898 1.00 88.62 274 GLY A O 1
ATOM 1983 N N . ASN A 1 275 ? -3.136 -1.790 -10.793 1.00 84.75 275 ASN A N 1
ATOM 1984 C CA . ASN A 1 275 ? -2.488 -0.930 -11.763 1.00 84.75 275 ASN A CA 1
ATOM 1985 C C . ASN A 1 275 ? -3.520 -0.111 -12.539 1.00 84.75 275 ASN A C 1
ATOM 1987 O O . ASN A 1 275 ? -4.188 -0.634 -13.426 1.00 84.75 275 ASN A O 1
ATOM 1991 N N . ASN A 1 276 ? -3.640 1.177 -12.238 1.00 80.94 276 ASN A N 1
ATOM 1992 C CA . ASN A 1 276 ? -4.493 2.109 -12.971 1.00 80.94 276 ASN A CA 1
ATOM 1993 C C . ASN A 1 276 ? -3.817 2.717 -14.213 1.00 80.94 276 ASN A C 1
ATOM 1995 O O . ASN A 1 276 ? -4.382 3.613 -14.833 1.00 80.94 276 ASN A O 1
ATOM 1999 N N . GLU A 1 277 ? -2.644 2.215 -14.594 1.00 81.25 277 GLU A N 1
ATOM 2000 C CA . GLU A 1 277 ? -1.881 2.723 -15.726 1.00 81.25 277 GLU A CA 1
ATOM 2001 C C . GLU A 1 277 ? -1.945 1.793 -16.942 1.00 81.25 277 GLU A C 1
ATOM 2003 O O . GLU A 1 277 ? -2.305 0.610 -16.863 1.00 81.25 277 GLU A O 1
ATOM 2008 N N . ASN A 1 278 ? -1.576 2.338 -18.105 1.00 78.56 278 ASN A N 1
ATOM 2009 C CA . ASN A 1 278 ? -1.536 1.595 -19.369 1.00 78.56 278 ASN A CA 1
ATOM 2010 C C . ASN A 1 278 ? -0.376 0.591 -19.452 1.00 78.56 278 ASN A C 1
ATOM 2012 O O . ASN A 1 278 ? -0.358 -0.259 -20.343 1.00 78.56 278 ASN A O 1
ATOM 2016 N N . SER A 1 279 ? 0.602 0.708 -18.559 1.00 76.56 279 SER A N 1
ATOM 2017 C CA . SER A 1 279 ? 1.866 -0.006 -18.659 1.00 76.56 279 SER A CA 1
ATOM 2018 C C . SER A 1 279 ? 1.761 -1.400 -18.040 1.00 76.56 279 SER A C 1
ATOM 2020 O O . SER A 1 279 ? 1.128 -1.583 -17.006 1.00 76.56 279 SER A O 1
ATOM 2022 N N . THR A 1 280 ? 2.385 -2.394 -18.677 1.00 76.56 280 THR A N 1
ATOM 2023 C CA . THR A 1 280 ? 2.246 -3.822 -18.324 1.00 76.56 280 THR A CA 1
ATOM 2024 C C . THR A 1 280 ? 3.585 -4.550 -18.337 1.00 76.56 280 THR A C 1
ATOM 2026 O O 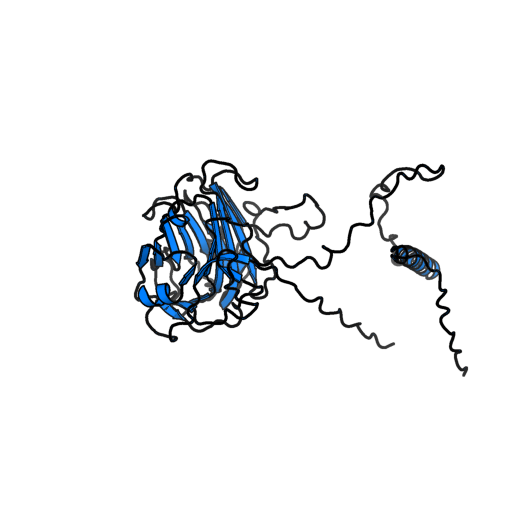. THR A 1 280 ? 4.471 -4.176 -19.103 1.00 76.56 280 THR A O 1
ATOM 2029 N N . ASN A 1 281 ? 3.694 -5.659 -17.600 1.00 74.94 281 ASN A N 1
ATOM 2030 C CA . ASN A 1 281 ? 4.801 -6.618 -17.703 1.00 74.94 281 ASN A CA 1
ATOM 2031 C C . ASN A 1 281 ? 4.270 -8.029 -17.830 1.00 74.94 281 ASN A C 1
ATOM 2033 O O . ASN A 1 281 ? 3.693 -8.586 -16.897 1.00 74.94 281 ASN A O 1
ATOM 2037 N N . LEU A 1 282 ? 4.500 -8.626 -18.990 1.00 74.62 282 LEU A N 1
ATOM 2038 C CA . LEU A 1 282 ? 4.101 -10.001 -19.217 1.00 74.62 282 LEU A CA 1
ATOM 2039 C C . LEU A 1 282 ? 4.923 -10.953 -18.343 1.00 74.62 282 LEU A C 1
ATOM 2041 O O . LEU A 1 282 ? 6.139 -10.819 -18.220 1.00 74.62 282 LEU A O 1
ATOM 2045 N N . GLY A 1 283 ? 4.247 -11.957 -17.787 1.00 71.88 283 GLY A N 1
ATOM 2046 C CA . GLY A 1 283 ? 4.897 -13.091 -17.132 1.00 71.88 283 GLY A CA 1
ATOM 2047 C C . GLY A 1 283 ? 5.305 -12.872 -15.677 1.00 71.88 283 GLY A C 1
ATOM 2048 O O . GLY A 1 283 ? 5.952 -13.753 -15.115 1.00 71.88 283 GLY A O 1
ATOM 2049 N N . THR A 1 284 ? 4.919 -11.759 -15.045 1.00 84.81 284 THR A N 1
ATOM 2050 C CA . THR A 1 284 ? 5.188 -11.529 -13.619 1.00 84.81 284 THR A CA 1
ATOM 2051 C C . THR A 1 284 ? 3.931 -11.336 -12.787 1.00 84.81 284 THR A C 1
ATOM 2053 O O . THR A 1 284 ? 2.826 -11.132 -13.292 1.00 84.81 284 THR A O 1
ATOM 2056 N N . THR A 1 285 ? 4.091 -11.481 -11.475 1.00 88.56 285 THR A N 1
ATOM 2057 C CA . THR A 1 285 ? 3.001 -11.343 -10.514 1.00 88.56 285 THR A CA 1
ATOM 2058 C C . THR A 1 285 ? 3.488 -10.565 -9.311 1.00 88.56 285 THR A C 1
ATOM 2060 O O . THR A 1 285 ? 4.467 -10.964 -8.677 1.00 88.56 285 THR A O 1
ATOM 2063 N N . SER A 1 286 ? 2.781 -9.490 -8.981 1.00 91.06 286 SER A N 1
ATOM 2064 C CA . SER A 1 286 ? 2.993 -8.759 -7.736 1.00 91.06 286 SER A CA 1
ATOM 2065 C C . SER A 1 286 ? 2.055 -9.291 -6.656 1.00 91.06 286 SER A C 1
ATOM 2067 O O . SER A 1 286 ? 0.896 -9.613 -6.934 1.00 91.06 286 SER A O 1
ATOM 2069 N N . TYR A 1 287 ? 2.552 -9.385 -5.423 1.00 92.62 287 TYR A N 1
ATOM 2070 C CA . TYR A 1 287 ? 1.797 -9.900 -4.279 1.00 92.62 287 TYR A CA 1
ATOM 2071 C C . TYR A 1 287 ? 1.678 -8.827 -3.208 1.00 92.62 287 TYR A C 1
ATOM 2073 O O . TYR A 1 287 ? 2.691 -8.280 -2.785 1.00 92.62 287 TYR A O 1
ATOM 2081 N N . TYR A 1 288 ? 0.459 -8.578 -2.748 1.00 93.06 288 TYR A N 1
ATOM 2082 C CA . TYR A 1 288 ? 0.127 -7.630 -1.694 1.00 93.06 288 TYR A CA 1
ATOM 2083 C C . TYR A 1 288 ? -0.260 -8.425 -0.449 1.00 93.06 288 TYR A C 1
ATOM 2085 O O . TYR A 1 288 ? -1.276 -9.128 -0.437 1.00 93.06 288 TYR A O 1
ATOM 2093 N N . GLN A 1 289 ? 0.578 -8.336 0.577 1.00 90.38 289 GLN A N 1
ATOM 2094 C CA . GLN A 1 289 ? 0.421 -9.021 1.852 1.00 90.38 289 GLN A CA 1
ATOM 2095 C C . GLN A 1 289 ? 0.268 -7.987 2.961 1.00 90.38 289 GLN A C 1
ATOM 2097 O O . GLN A 1 289 ? 0.956 -6.964 2.960 1.00 90.38 289 GLN A O 1
ATOM 2102 N N . ASN A 1 290 ? -0.602 -8.282 3.928 1.00 87.44 290 ASN A N 1
ATOM 2103 C CA . ASN A 1 290 ? -0.785 -7.460 5.122 1.00 87.44 290 ASN A CA 1
ATOM 2104 C C . ASN A 1 290 ? -1.086 -5.998 4.770 1.00 87.44 290 ASN A C 1
ATOM 2106 O O . ASN A 1 290 ? -0.393 -5.086 5.216 1.00 87.44 290 ASN A O 1
ATOM 2110 N N . ALA A 1 291 ? -2.108 -5.788 3.934 1.00 90.19 291 ALA A N 1
ATOM 2111 C CA . ALA A 1 291 ? -2.614 -4.449 3.667 1.00 90.19 291 ALA A CA 1
ATOM 2112 C C . ALA A 1 291 ? -3.343 -3.943 4.918 1.00 90.19 291 ALA A C 1
ATOM 2114 O O . ALA A 1 291 ? -4.318 -4.543 5.373 1.00 90.19 291 ALA A O 1
ATOM 2115 N N . ILE A 1 292 ? -2.821 -2.866 5.485 1.00 90.00 292 ILE A N 1
ATOM 2116 C CA . ILE A 1 292 ? -3.201 -2.286 6.765 1.00 90.00 292 ILE A CA 1
ATOM 2117 C C . ILE A 1 292 ? -3.680 -0.862 6.513 1.00 90.00 292 ILE A C 1
ATOM 2119 O O . ILE A 1 292 ? -3.009 -0.090 5.826 1.00 90.00 292 ILE A O 1
ATOM 2123 N N . PHE A 1 293 ? -4.805 -0.495 7.121 1.00 90.00 293 PHE A N 1
ATOM 2124 C CA . PHE A 1 293 ? -5.370 0.844 6.992 1.00 90.00 293 PHE A CA 1
ATOM 2125 C C . PHE A 1 293 ? -5.774 1.412 8.346 1.00 90.00 293 PHE A C 1
ATOM 2127 O O . PHE A 1 293 ? -6.313 0.709 9.204 1.00 90.00 293 PHE A O 1
ATOM 2134 N N . ASN A 1 294 ? -5.524 2.706 8.521 1.00 89.69 294 ASN A N 1
ATOM 2135 C CA . ASN A 1 294 ? -5.955 3.464 9.681 1.00 89.69 294 ASN A CA 1
ATOM 2136 C C . ASN A 1 294 ? -6.463 4.846 9.233 1.00 89.69 294 ASN A C 1
ATOM 2138 O O . ASN A 1 294 ? -5.700 5.703 8.786 1.00 89.69 294 ASN A O 1
ATOM 2142 N N . PHE A 1 295 ? -7.771 5.025 9.332 1.00 87.94 295 PHE A N 1
ATOM 2143 C CA . PHE A 1 295 ? -8.558 6.193 8.964 1.00 87.94 295 PHE A CA 1
ATOM 2144 C C . PHE A 1 295 ? -9.019 7.000 10.188 1.00 87.94 295 PHE A C 1
ATOM 2146 O O . PHE A 1 295 ? -9.440 8.145 10.031 1.00 87.94 295 PHE A O 1
ATOM 2153 N N . THR A 1 296 ? -8.981 6.419 11.392 1.00 81.50 296 THR A N 1
ATOM 2154 C CA . THR A 1 296 ? -9.458 7.064 12.623 1.00 81.50 296 THR A CA 1
ATOM 2155 C C . THR A 1 296 ? -8.369 7.865 13.325 1.00 81.50 296 THR A C 1
ATOM 2157 O O . THR A 1 296 ? -8.572 9.041 13.624 1.00 81.50 296 THR A O 1
ATOM 2160 N N . THR A 1 297 ? -7.206 7.260 13.577 1.00 79.81 297 THR A N 1
ATOM 2161 C CA . THR A 1 297 ? -6.071 7.930 14.236 1.00 79.81 297 THR A CA 1
ATOM 2162 C C . THR A 1 297 ? -4.994 8.362 13.253 1.00 79.81 297 THR A C 1
ATOM 2164 O O . THR A 1 297 ? -4.272 9.316 13.539 1.00 79.81 297 THR A O 1
ATOM 2167 N N . ALA A 1 298 ? -4.912 7.693 12.098 1.00 82.94 298 ALA A N 1
ATOM 2168 C CA . ALA A 1 298 ? -3.993 7.982 11.003 1.00 82.94 298 ALA A CA 1
ATOM 2169 C C . ALA A 1 298 ? -2.557 8.298 11.484 1.00 82.94 298 ALA A C 1
ATOM 2171 O O . ALA A 1 298 ? -2.039 9.391 11.220 1.00 82.94 298 ALA A O 1
ATOM 2172 N N . PRO A 1 299 ? -1.899 7.376 12.219 1.00 77.19 299 PRO A N 1
ATOM 2173 C CA . PRO A 1 299 ? -0.555 7.604 12.726 1.00 77.19 299 PRO A CA 1
ATOM 2174 C C . PRO A 1 299 ? 0.441 7.637 11.568 1.00 77.19 299 PRO A C 1
ATOM 2176 O O . PRO A 1 299 ? 0.304 6.902 10.587 1.00 77.19 299 PRO A O 1
ATOM 2179 N N . PHE A 1 300 ? 1.474 8.460 11.692 1.00 71.50 300 PHE A N 1
ATOM 2180 C CA . PHE A 1 300 ? 2.537 8.524 10.702 1.00 71.50 300 PHE A CA 1
ATOM 2181 C C . PHE A 1 300 ? 3.923 8.420 11.359 1.00 71.50 300 PHE A C 1
ATOM 2183 O O . PHE A 1 300 ? 4.215 9.220 12.252 1.00 71.50 300 PHE A O 1
ATOM 2190 N N . PRO A 1 301 ? 4.791 7.494 10.897 1.00 71.25 301 PRO A N 1
ATOM 2191 C CA . PRO A 1 301 ? 4.496 6.419 9.939 1.00 71.25 301 PRO A CA 1
ATOM 2192 C C . PRO A 1 301 ? 3.580 5.332 10.527 1.00 71.25 301 PRO A C 1
ATOM 2194 O O . PRO A 1 301 ? 3.566 5.112 11.736 1.00 71.25 301 PRO A O 1
ATOM 2197 N N . LEU A 1 302 ? 2.856 4.610 9.664 1.00 74.69 302 LEU A N 1
ATOM 2198 C CA . LEU A 1 302 ? 2.130 3.388 10.032 1.00 74.69 302 LEU A CA 1
ATOM 2199 C C . LEU A 1 302 ? 3.068 2.188 9.878 1.00 74.69 302 LEU A C 1
ATOM 2201 O O . LEU A 1 302 ? 2.852 1.289 9.069 1.00 74.69 302 LEU A O 1
ATOM 2205 N N . PHE A 1 303 ? 4.169 2.219 10.621 1.00 71.50 303 PHE A N 1
ATOM 2206 C CA . PHE A 1 303 ? 5.178 1.175 10.586 1.00 71.50 303 PHE A CA 1
ATOM 2207 C C . PHE A 1 303 ? 5.736 0.927 11.976 1.00 71.50 303 PHE A C 1
ATOM 2209 O O . PHE A 1 303 ? 5.711 1.803 12.843 1.00 71.50 303 PHE A O 1
ATOM 2216 N N . TRP A 1 304 ? 6.252 -0.277 12.181 1.00 66.94 304 TRP A N 1
ATOM 2217 C CA . TRP A 1 304 ? 6.878 -0.643 13.432 1.00 66.94 304 TRP A CA 1
ATOM 2218 C C . TRP A 1 304 ? 8.138 0.197 13.597 1.00 66.94 304 TRP A C 1
ATOM 2220 O O . TRP A 1 304 ? 9.047 0.152 12.772 1.00 66.94 304 TRP A O 1
ATOM 2230 N N . THR A 1 305 ? 8.200 1.007 14.644 1.00 56.25 305 THR A N 1
ATOM 2231 C CA . THR A 1 305 ? 9.443 1.698 14.962 1.00 56.25 305 THR A CA 1
ATOM 2232 C C . THR A 1 305 ? 10.396 0.680 15.571 1.00 56.25 305 THR A C 1
ATOM 2234 O O . THR A 1 305 ? 10.025 -0.026 16.511 1.00 56.25 305 THR A O 1
ATOM 2237 N N . GLN A 1 306 ? 11.625 0.596 15.050 1.00 53.66 306 GLN A N 1
ATOM 2238 C CA . GLN A 1 306 ? 12.708 0.050 15.858 1.00 53.66 306 GLN A CA 1
ATOM 2239 C C . GLN A 1 306 ? 12.792 0.952 17.087 1.00 53.66 306 GLN A C 1
ATOM 2241 O O . GLN A 1 306 ? 12.993 2.163 16.952 1.00 53.66 306 GLN A O 1
ATOM 2246 N N . THR A 1 307 ? 12.604 0.404 18.285 1.00 49.06 307 THR A N 1
ATOM 2247 C CA . THR A 1 307 ? 13.092 1.103 19.473 1.00 49.06 307 THR A CA 1
ATOM 2248 C C . THR A 1 307 ? 14.581 1.313 19.259 1.00 49.06 307 THR A C 1
ATOM 2250 O O . THR A 1 307 ? 15.321 0.328 19.207 1.00 49.06 307 THR A O 1
ATOM 2253 N N . ASP A 1 308 ? 14.998 2.568 19.078 1.00 43.09 308 ASP A N 1
ATOM 2254 C CA . ASP A 1 308 ? 16.411 2.920 19.032 1.00 43.09 308 ASP A CA 1
ATOM 2255 C C . ASP A 1 308 ? 17.083 2.224 20.231 1.00 43.09 308 ASP A C 1
ATOM 2257 O O . ASP A 1 308 ? 16.622 2.405 21.365 1.00 43.09 308 ASP A O 1
ATOM 2261 N N . PRO A 1 309 ? 18.114 1.384 20.035 1.00 38.84 309 PRO A N 1
ATOM 2262 C CA . PRO A 1 309 ? 18.830 0.769 21.150 1.00 38.84 309 PRO A CA 1
ATOM 2263 C C . PRO A 1 309 ? 19.408 1.817 22.122 1.00 38.84 309 PRO A C 1
ATOM 2265 O O . PRO A 1 309 ? 19.755 1.475 23.254 1.00 38.84 309 PRO A O 1
ATOM 2268 N N . TRP A 1 310 ? 19.457 3.094 21.726 1.00 38.66 310 TRP A N 1
ATOM 2269 C CA . TRP A 1 310 ? 19.802 4.240 22.563 1.00 38.66 310 TRP A CA 1
ATOM 2270 C C . TRP A 1 310 ? 18.608 5.035 23.114 1.00 38.66 310 TRP A C 1
ATOM 2272 O O . TRP A 1 310 ? 18.830 5.940 23.914 1.00 38.66 310 TRP A O 1
ATOM 2282 N N . ALA A 1 311 ? 17.354 4.686 22.802 1.00 36.78 311 ALA A N 1
ATOM 2283 C CA . ALA A 1 311 ? 16.161 5.353 23.351 1.00 36.78 311 ALA A CA 1
ATOM 2284 C C . ALA A 1 311 ? 16.099 5.295 24.889 1.00 36.78 311 ALA A C 1
ATOM 2286 O O . ALA A 1 311 ? 15.564 6.200 25.526 1.00 36.78 311 ALA A O 1
ATOM 2287 N N . ASN A 1 312 ? 16.688 4.251 25.484 1.00 34.88 312 ASN A N 1
ATOM 2288 C CA . ASN A 1 312 ? 16.791 4.071 26.935 1.00 34.88 312 ASN A CA 1
ATOM 2289 C C . ASN A 1 312 ? 18.122 4.572 27.515 1.00 34.88 312 ASN A C 1
ATOM 2291 O O . ASN A 1 312 ? 18.318 4.535 28.732 1.00 34.88 31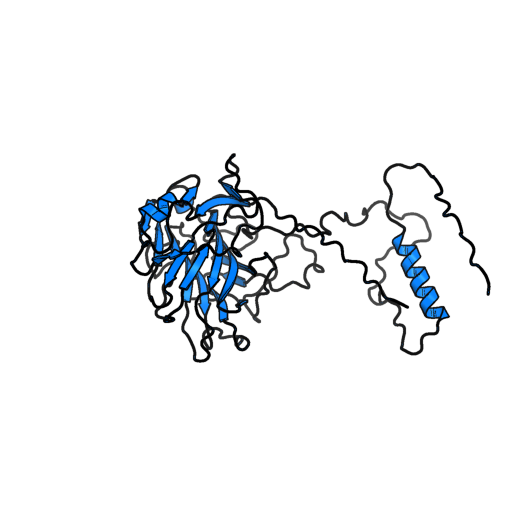2 ASN A O 1
ATOM 2295 N N . VAL A 1 313 ? 19.047 5.050 26.676 1.00 32.69 313 VAL A N 1
ATOM 2296 C CA . VAL A 1 313 ? 20.207 5.801 27.151 1.00 32.69 313 VAL A CA 1
ATOM 2297 C C . VAL A 1 313 ? 19.699 7.198 27.465 1.00 32.69 313 VAL A C 1
ATOM 2299 O O . VAL A 1 313 ? 19.719 8.102 26.633 1.00 32.69 313 VAL A O 1
ATOM 2302 N N . VAL A 1 314 ? 19.201 7.358 28.692 1.00 31.66 314 VAL A N 1
ATOM 2303 C CA . VAL A 1 314 ? 18.956 8.671 29.284 1.00 31.66 314 VAL A CA 1
ATOM 2304 C C . VAL A 1 314 ? 20.238 9.465 29.071 1.00 31.66 314 VAL A C 1
ATOM 2306 O O . VAL A 1 314 ? 21.286 9.098 29.610 1.00 31.66 314 VAL A O 1
ATOM 2309 N N . ALA A 1 315 ? 20.180 10.514 28.240 1.00 33.03 315 ALA A N 1
ATOM 2310 C CA . ALA A 1 315 ? 21.275 11.469 28.157 1.00 33.03 315 ALA A CA 1
ATOM 2311 C C . ALA A 1 315 ? 21.641 11.821 29.604 1.00 33.03 315 ALA A C 1
ATOM 2313 O O . ALA A 1 315 ? 20.710 12.098 30.370 1.00 33.03 315 ALA A O 1
ATOM 2314 N N . PRO A 1 316 ? 22.924 11.731 30.008 1.00 30.91 316 PRO A N 1
ATOM 2315 C CA . PRO A 1 316 ? 23.304 11.885 31.405 1.00 30.91 316 PRO A CA 1
ATOM 2316 C C . PRO A 1 316 ? 22.580 13.105 31.978 1.00 30.91 316 PRO A C 1
ATOM 2318 O O . PRO A 1 316 ? 22.517 14.126 31.278 1.00 30.91 316 PRO A O 1
ATOM 2321 N N . PRO A 1 317 ? 21.956 12.982 33.168 1.00 27.42 317 PRO A N 1
ATOM 2322 C CA . PRO A 1 317 ? 21.059 13.999 33.689 1.00 27.42 317 PRO A CA 1
ATOM 2323 C C . PRO A 1 317 ? 21.691 15.374 33.505 1.00 27.42 317 PRO A C 1
ATOM 2325 O O . PRO A 1 317 ? 22.844 15.575 33.894 1.00 27.42 317 PRO A O 1
ATOM 2328 N N . ARG A 1 318 ? 20.953 16.336 32.936 1.00 35.25 318 ARG A N 1
ATOM 2329 C CA . ARG A 1 318 ? 21.303 17.759 33.070 1.00 35.25 318 ARG A CA 1
ATOM 2330 C C . ARG A 1 318 ? 21.046 18.160 34.524 1.00 35.25 318 ARG A C 1
ATOM 2332 O O . ARG A 1 318 ? 20.109 18.884 34.832 1.00 35.25 318 ARG A O 1
ATOM 2339 N N . GLY A 1 319 ? 21.815 17.568 35.426 1.00 30.00 319 GLY A N 1
ATOM 2340 C CA . GLY A 1 319 ? 21.725 17.724 36.859 1.00 30.00 319 GLY A CA 1
ATOM 2341 C C . GLY A 1 319 ? 22.829 18.652 37.327 1.00 30.00 319 GLY A C 1
ATOM 2342 O O . GLY A 1 319 ? 24.005 18.405 37.081 1.00 30.00 319 GLY A O 1
ATOM 2343 N N . SER A 1 320 ? 22.402 19.681 38.049 1.00 31.41 320 SER A N 1
ATOM 2344 C CA . SER A 1 320 ? 23.183 20.629 38.840 1.00 31.41 320 SER A CA 1
ATOM 2345 C C . SER A 1 320 ? 24.040 21.640 38.072 1.00 31.41 320 SER A C 1
ATOM 2347 O O . SER A 1 320 ? 25.029 21.339 37.413 1.00 31.41 320 SER A O 1
ATOM 2349 N N . THR A 1 321 ? 23.631 22.896 38.224 1.00 32.75 321 THR A N 1
ATOM 2350 C CA . THR A 1 321 ? 24.471 24.089 38.185 1.00 32.75 321 THR A CA 1
ATOM 2351 C C . THR A 1 321 ? 25.852 23.811 38.780 1.00 32.75 321 THR A C 1
ATOM 2353 O O . THR A 1 321 ? 25.993 23.649 39.991 1.00 32.75 321 THR A O 1
ATOM 2356 N N . TRP A 1 322 ? 26.878 23.789 37.932 1.00 33.41 322 TRP A N 1
ATOM 2357 C CA . TRP A 1 322 ? 28.279 23.757 38.348 1.00 33.41 322 TRP A CA 1
ATOM 2358 C C . TRP A 1 322 ? 28.691 25.156 38.820 1.00 33.41 322 TRP A C 1
ATOM 2360 O O . TRP A 1 322 ? 29.421 25.868 38.141 1.00 33.41 322 TRP A O 1
ATOM 2370 N N . SER A 1 323 ? 28.168 25.591 39.966 1.00 37.38 323 SER A N 1
ATOM 2371 C CA . SER A 1 323 ? 28.578 26.831 40.631 1.00 37.38 323 SER A CA 1
ATOM 2372 C C . SER A 1 323 ? 29.569 26.530 41.756 1.00 37.38 323 SER A C 1
ATOM 2374 O O . SER A 1 323 ? 29.352 26.886 42.911 1.00 37.38 323 SER A O 1
ATOM 2376 N N . SER A 1 324 ? 30.662 25.851 41.422 1.00 32.97 324 SER A N 1
ATOM 2377 C CA . SER A 1 324 ? 31.844 25.760 42.277 1.00 32.97 324 SER A CA 1
ATOM 2378 C C . SER A 1 324 ? 33.024 26.341 41.507 1.00 32.97 324 SER A C 1
ATOM 2380 O O . SER A 1 324 ? 33.311 25.920 40.385 1.00 32.97 324 SER A O 1
ATOM 2382 N N . ALA A 1 325 ? 33.648 27.362 42.096 1.00 32.91 325 ALA A N 1
ATOM 2383 C CA . ALA A 1 325 ? 34.715 28.157 41.503 1.00 32.91 325 ALA A CA 1
ATOM 2384 C C . ALA A 1 325 ? 35.819 27.273 40.893 1.00 32.91 325 ALA A C 1
ATOM 2386 O O . ALA A 1 325 ? 36.387 26.427 41.578 1.00 32.91 325 ALA A O 1
ATOM 2387 N N . GLY A 1 326 ? 36.107 27.477 39.603 1.00 37.50 326 GLY A N 1
ATOM 2388 C CA . GLY A 1 326 ? 37.189 26.797 38.878 1.00 37.50 326 GLY A CA 1
ATOM 2389 C C . GLY A 1 326 ? 36.786 26.088 37.579 1.00 37.50 326 GLY A C 1
ATOM 2390 O O . GLY A 1 326 ? 37.667 25.731 36.803 1.00 37.50 326 GLY A O 1
ATOM 2391 N N . VAL A 1 327 ? 35.490 25.923 37.288 1.00 31.97 327 VAL A N 1
ATOM 2392 C CA . VAL A 1 327 ? 35.009 25.348 36.016 1.00 31.97 327 VAL A CA 1
ATOM 2393 C C . VAL A 1 327 ? 34.515 26.470 35.098 1.00 31.97 327 VAL A C 1
ATOM 2395 O O . VAL A 1 327 ? 33.536 27.144 35.408 1.00 31.97 327 VAL A O 1
ATOM 2398 N N . GLN A 1 328 ? 35.198 26.694 33.971 1.00 31.70 328 GLN A N 1
ATOM 2399 C CA . GLN A 1 328 ? 34.733 27.611 32.922 1.00 31.70 328 GLN A CA 1
ATOM 2400 C C . GLN A 1 328 ? 33.411 27.092 32.319 1.00 31.70 328 GLN A C 1
ATOM 2402 O O . GLN A 1 328 ? 33.379 25.954 31.842 1.00 31.70 328 GLN A O 1
ATOM 2407 N N . PRO A 1 329 ? 32.321 27.883 32.310 1.00 29.09 329 PRO A N 1
ATOM 2408 C CA . PRO A 1 329 ? 31.071 27.481 31.687 1.00 29.09 329 PRO A CA 1
ATOM 2409 C C . PRO A 1 329 ? 31.172 27.649 30.170 1.00 29.09 329 PRO A C 1
ATOM 2411 O O . PRO A 1 329 ? 31.353 28.748 29.652 1.00 29.09 329 PRO A O 1
ATOM 2414 N N . GLY A 1 330 ? 31.022 26.545 29.452 1.00 33.16 330 GLY A N 1
ATOM 2415 C CA . GLY A 1 330 ? 30.931 26.541 28.002 1.00 33.16 330 GLY A CA 1
ATOM 2416 C C . GLY A 1 330 ? 31.030 25.122 27.474 1.00 33.16 330 GLY A C 1
ATOM 2417 O O . GLY A 1 330 ? 31.880 24.348 27.909 1.00 33.16 330 GLY A O 1
ATOM 2418 N N . ILE A 1 331 ? 30.167 24.768 26.523 1.00 35.06 331 ILE A N 1
ATOM 2419 C CA . ILE A 1 331 ? 30.468 23.664 25.609 1.00 35.06 331 ILE A CA 1
ATOM 2420 C C . ILE A 1 331 ? 31.848 23.998 25.021 1.00 35.06 331 ILE A C 1
ATOM 2422 O O . ILE A 1 331 ? 31.983 25.102 24.483 1.00 35.06 331 ILE A O 1
ATOM 2426 N N . PRO A 1 332 ? 32.871 23.127 25.127 1.00 35.41 332 PRO A N 1
ATOM 2427 C CA . PRO A 1 332 ? 34.138 23.379 24.461 1.00 35.41 332 PRO A CA 1
ATOM 2428 C C . PRO A 1 332 ? 33.838 23.676 22.995 1.00 35.41 332 PRO A C 1
ATOM 2430 O O . PRO A 1 332 ? 33.132 22.900 22.344 1.00 35.41 332 PRO A O 1
ATOM 2433 N N . ALA A 1 333 ? 34.298 24.825 22.498 1.00 32.53 333 ALA A N 1
ATOM 2434 C CA . ALA A 1 333 ? 34.123 25.178 21.100 1.00 32.53 333 ALA A CA 1
ATOM 2435 C C . ALA A 1 333 ? 34.536 23.975 20.235 1.00 32.53 333 ALA A C 1
ATOM 2437 O O . ALA A 1 333 ? 35.580 23.362 20.474 1.00 32.53 333 ALA A O 1
ATOM 2438 N N . ARG A 1 334 ? 33.710 23.625 19.239 1.00 40.34 334 ARG A N 1
ATOM 2439 C CA . ARG A 1 334 ? 33.921 22.513 18.284 1.00 40.34 334 ARG A CA 1
ATOM 2440 C C . ARG A 1 334 ? 35.153 22.703 17.375 1.00 40.34 334 ARG A C 1
ATOM 2442 O O . ARG A 1 334 ? 35.196 22.181 16.270 1.00 40.34 334 ARG A O 1
ATOM 2449 N N . THR A 1 335 ? 36.148 23.459 17.814 1.00 32.81 335 THR A N 1
ATOM 2450 C CA . THR A 1 335 ? 37.456 23.589 17.173 1.00 32.81 335 THR A CA 1
ATOM 2451 C C . THR A 1 335 ? 38.481 22.604 17.735 1.00 32.81 335 THR A C 1
ATOM 2453 O O . THR A 1 335 ? 39.564 22.497 17.172 1.00 32.81 335 THR A O 1
ATOM 2456 N N . SER A 1 336 ? 38.147 21.844 18.787 1.00 33.59 336 SER A N 1
ATOM 2457 C CA . SER A 1 336 ? 38.994 20.752 19.277 1.00 33.59 336 SER A CA 1
ATOM 2458 C C . SER A 1 336 ? 38.394 19.395 18.878 1.00 33.59 336 SER A C 1
ATOM 2460 O O . SER A 1 336 ? 37.295 19.068 19.340 1.00 33.59 336 SER A O 1
ATOM 2462 N N . PRO A 1 337 ? 39.033 18.617 17.985 1.00 34.66 337 PRO A N 1
ATOM 2463 C CA . PRO A 1 337 ? 38.510 17.322 17.569 1.00 34.66 337 PRO A CA 1
ATOM 2464 C C . PRO A 1 337 ? 38.454 16.354 18.763 1.00 34.66 337 PRO A C 1
ATOM 2466 O O . PRO A 1 337 ? 39.349 16.311 19.602 1.00 34.66 337 PRO A O 1
ATOM 2469 N N . VAL A 1 338 ? 37.369 15.574 18.840 1.00 41.78 338 VAL A N 1
ATOM 2470 C CA . VAL A 1 338 ? 37.094 14.566 19.895 1.00 41.78 338 VAL A CA 1
ATOM 2471 C C . VAL A 1 338 ? 38.039 13.350 19.805 1.00 41.78 338 VAL A C 1
ATOM 2473 O O . VAL A 1 338 ? 38.025 12.469 20.658 1.00 41.78 338 VAL A O 1
ATOM 2476 N N . CYS A 1 339 ? 38.927 13.348 18.818 1.00 38.44 339 CYS A N 1
ATOM 2477 C CA . CYS A 1 339 ? 40.130 12.537 18.771 1.00 38.44 339 CYS A CA 1
ATOM 2478 C C . CYS A 1 339 ? 41.293 13.514 18.592 1.00 38.44 339 CYS A C 1
ATOM 2480 O O . CYS A 1 339 ? 41.202 14.391 17.728 1.00 38.44 339 CYS A O 1
ATOM 2482 N N . ALA A 1 340 ? 42.373 13.397 19.369 1.00 41.34 340 ALA A N 1
ATOM 2483 C CA . ALA A 1 340 ? 43.590 14.104 18.998 1.00 41.34 340 ALA A CA 1
ATOM 2484 C C . ALA A 1 340 ? 43.948 13.667 17.567 1.00 41.34 340 ALA A C 1
ATOM 2486 O O . ALA A 1 340 ? 43.920 12.475 17.260 1.00 41.34 340 ALA A O 1
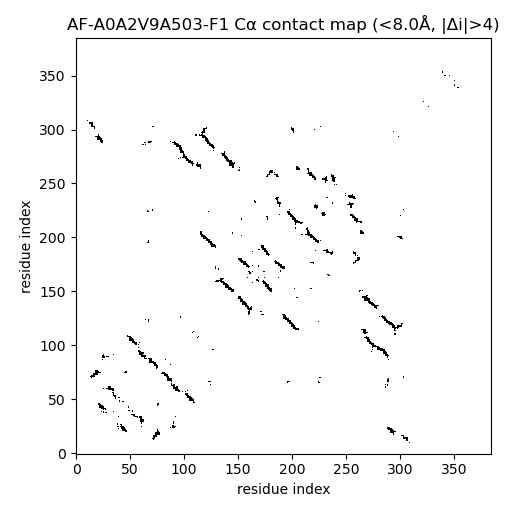ATOM 2487 N N . ASN A 1 341 ? 44.226 14.617 16.667 1.00 44.25 341 ASN A N 1
ATOM 2488 C CA . ASN A 1 341 ? 44.740 14.302 15.333 1.00 44.25 341 ASN A CA 1
ATOM 2489 C C . ASN A 1 341 ? 46.147 13.705 15.494 1.00 44.25 341 ASN A C 1
ATOM 2491 O O . ASN A 1 341 ? 47.149 14.409 15.373 1.00 44.25 341 ASN A O 1
ATOM 2495 N N . LEU A 1 342 ? 46.227 12.415 15.819 1.00 46.06 342 LEU A N 1
ATOM 2496 C CA . LEU A 1 342 ? 47.466 11.658 15.795 1.00 46.06 342 LEU A CA 1
ATOM 2497 C C . LEU A 1 342 ? 47.856 11.509 14.324 1.00 46.06 342 LEU A C 1
ATOM 2499 O O . LEU A 1 342 ? 47.183 10.836 13.545 1.00 46.06 342 LEU A O 1
ATOM 2503 N N . THR A 1 343 ? 48.918 12.198 13.921 1.00 51.16 343 THR A N 1
ATOM 2504 C CA . THR A 1 343 ? 49.511 12.018 12.595 1.00 51.16 343 THR A CA 1
ATOM 2505 C C . THR A 1 343 ? 50.242 10.673 12.538 1.00 51.16 343 THR A C 1
ATOM 2507 O O . THR A 1 343 ? 50.546 10.069 13.567 1.00 51.16 343 THR A O 1
ATOM 2510 N N . SER A 1 344 ? 50.593 10.203 11.337 1.00 47.22 344 SER A N 1
ATOM 2511 C CA . SER A 1 344 ? 51.320 8.937 11.122 1.00 47.22 344 SER A CA 1
ATOM 2512 C C . SER A 1 344 ? 52.715 8.868 11.770 1.00 47.22 344 SER A C 1
ATOM 2514 O O . SER A 1 344 ? 53.396 7.855 11.651 1.00 47.22 344 SER A O 1
ATOM 2516 N N . SER A 1 345 ? 53.152 9.936 12.442 1.00 45.12 345 SER A N 1
ATOM 2517 C CA . SER A 1 345 ? 54.406 10.048 13.189 1.00 45.12 345 SER A CA 1
ATOM 2518 C C . SER A 1 345 ? 54.210 10.065 14.714 1.00 45.12 345 SER A C 1
ATOM 2520 O O . SER A 1 345 ? 55.140 10.421 15.437 1.00 45.12 345 SER A O 1
ATOM 2522 N N . ALA A 1 346 ? 53.012 9.748 15.218 1.00 55.75 346 ALA A N 1
ATOM 2523 C CA . ALA A 1 346 ? 52.737 9.720 16.651 1.00 55.75 346 ALA A CA 1
ATOM 2524 C C . ALA A 1 346 ? 53.582 8.659 17.374 1.00 55.75 346 ALA A C 1
ATOM 2526 O O . ALA A 1 346 ? 53.689 7.510 16.944 1.00 55.75 346 ALA A O 1
ATOM 2527 N N . THR A 1 347 ? 54.171 9.046 18.503 1.00 52.16 347 TH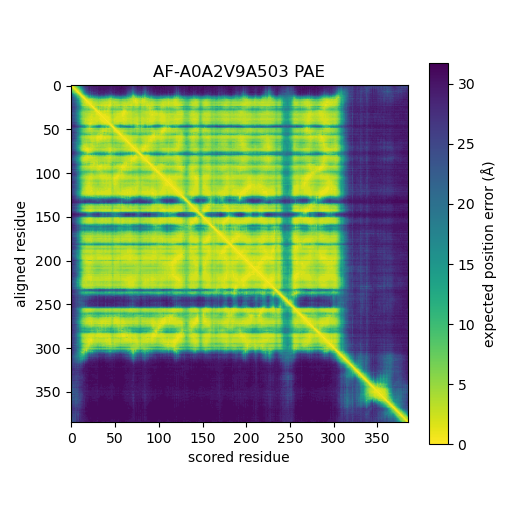R A N 1
ATOM 2528 C CA . THR A 1 347 ? 54.962 8.138 19.340 1.00 52.16 347 THR A CA 1
ATOM 2529 C C . THR A 1 347 ? 54.060 7.250 20.199 1.00 52.16 347 THR A C 1
ATOM 2531 O O . THR A 1 347 ? 52.951 7.633 20.573 1.00 52.16 347 THR A O 1
ATOM 2534 N N . THR A 1 348 ? 54.557 6.079 20.599 1.00 51.31 348 THR A N 1
ATOM 2535 C CA . THR A 1 348 ? 53.826 5.127 21.455 1.00 51.31 348 THR A CA 1
ATOM 2536 C C . THR A 1 348 ? 53.354 5.750 22.775 1.00 51.31 348 THR A C 1
ATOM 2538 O O . THR A 1 348 ? 52.282 5.418 23.272 1.00 51.31 348 THR A O 1
ATOM 2541 N N . ALA A 1 349 ? 54.111 6.702 23.330 1.00 47.84 349 ALA A N 1
ATOM 2542 C CA . ALA A 1 349 ? 53.720 7.422 24.541 1.00 47.84 349 ALA A CA 1
ATOM 2543 C C . ALA A 1 349 ? 52.501 8.339 24.322 1.00 47.84 349 ALA A C 1
ATOM 2545 O O . ALA A 1 349 ? 51.651 8.451 25.203 1.00 47.84 349 ALA A O 1
ATOM 2546 N N . GLN A 1 350 ? 52.389 8.959 23.143 1.00 46.84 350 GLN A N 1
ATOM 2547 C CA . GLN A 1 350 ? 51.251 9.813 22.790 1.00 46.84 350 GLN A CA 1
ATOM 2548 C C . GLN A 1 350 ? 49.982 8.987 22.563 1.00 46.84 350 GLN A C 1
ATOM 2550 O O . GLN A 1 350 ? 48.922 9.376 23.039 1.00 46.84 350 GLN A O 1
ATOM 2555 N N . ILE A 1 351 ? 50.106 7.817 21.930 1.00 50.91 351 ILE A N 1
ATOM 2556 C CA . ILE A 1 351 ? 48.989 6.881 21.728 1.00 50.91 351 ILE A CA 1
ATOM 2557 C C . ILE A 1 351 ? 48.457 6.381 23.080 1.00 50.91 351 ILE A C 1
ATOM 2559 O O . ILE A 1 351 ? 47.265 6.491 23.358 1.00 50.91 351 ILE A O 1
ATOM 2563 N N . ASN A 1 352 ? 49.346 5.924 23.967 1.00 50.81 352 ASN A N 1
ATOM 2564 C CA . ASN A 1 352 ? 48.954 5.385 25.273 1.00 50.81 352 ASN A CA 1
ATOM 2565 C C . ASN A 1 352 ? 48.331 6.447 26.199 1.00 50.81 352 ASN A C 1
ATOM 2567 O O . ASN A 1 352 ? 47.449 6.130 26.995 1.00 50.81 352 ASN A O 1
ATOM 2571 N N . SER A 1 353 ? 48.766 7.709 26.105 1.00 51.12 353 SER A N 1
ATOM 2572 C CA . SER A 1 353 ? 48.158 8.807 26.865 1.00 51.12 353 SER A CA 1
ATOM 2573 C C . SER A 1 353 ? 46.742 9.128 26.379 1.00 51.12 353 SER A C 1
ATOM 2575 O O . SER A 1 353 ? 45.885 9.457 27.200 1.00 51.12 353 SER A O 1
ATOM 2577 N N . ASP A 1 354 ? 46.486 9.022 25.073 1.00 52.28 354 ASP A N 1
ATOM 2578 C CA . ASP A 1 354 ? 45.167 9.288 24.488 1.00 52.28 354 ASP A CA 1
ATOM 2579 C C . ASP A 1 354 ? 44.187 8.141 24.798 1.00 52.28 354 ASP A C 1
ATOM 2581 O O . ASP A 1 354 ? 43.042 8.374 25.194 1.00 52.28 354 ASP A O 1
ATOM 2585 N N . GLU A 1 355 ? 44.665 6.892 24.761 1.00 50.84 355 GLU A N 1
ATOM 2586 C CA . GLU A 1 355 ? 43.904 5.720 25.214 1.00 50.84 355 GLU A CA 1
ATOM 2587 C C . GLU A 1 355 ? 43.564 5.783 26.708 1.00 50.84 355 GLU A C 1
ATOM 2589 O O . GLU A 1 355 ? 42.424 5.505 27.094 1.00 50.84 355 GLU A O 1
ATOM 2594 N N . ALA A 1 356 ? 44.513 6.197 27.555 1.00 46.16 356 ALA A N 1
ATOM 2595 C CA . ALA A 1 356 ? 44.266 6.385 28.981 1.00 46.16 356 ALA A CA 1
ATOM 2596 C C . ALA A 1 356 ? 43.189 7.456 29.219 1.00 46.16 356 ALA A C 1
ATOM 2598 O O . ALA A 1 356 ? 42.246 7.219 29.971 1.00 46.16 356 ALA A O 1
ATOM 2599 N N . LEU A 1 357 ? 43.259 8.593 28.516 1.00 46.25 357 LEU A N 1
ATOM 2600 C CA . LEU A 1 357 ? 42.252 9.663 28.565 1.00 46.25 357 LEU A CA 1
ATOM 2601 C C . LEU A 1 357 ? 40.862 9.205 28.101 1.00 46.25 357 LEU A C 1
ATOM 2603 O O . LEU A 1 357 ? 39.853 9.631 28.674 1.00 46.25 357 LEU A O 1
ATOM 2607 N N . ALA A 1 358 ? 40.794 8.329 27.098 1.00 45.47 358 ALA A N 1
ATOM 2608 C CA . ALA A 1 358 ? 39.546 7.743 26.619 1.00 45.47 358 ALA A CA 1
ATOM 2609 C C . ALA A 1 358 ? 38.945 6.745 27.627 1.00 45.47 358 ALA A C 1
ATOM 2611 O O . ALA A 1 358 ? 37.723 6.689 27.786 1.00 45.47 358 ALA A O 1
ATOM 2612 N N . GLN A 1 359 ? 39.779 5.989 28.347 1.00 41.62 359 GLN A N 1
ATOM 2613 C CA . GLN A 1 359 ? 39.331 5.023 29.354 1.00 41.62 359 GLN A CA 1
ATOM 2614 C C . GLN A 1 359 ? 38.825 5.694 30.636 1.00 41.62 359 GLN A C 1
ATOM 2616 O O . GLN A 1 359 ? 37.775 5.296 31.142 1.00 41.62 359 GLN A O 1
ATOM 2621 N N . THR A 1 360 ? 39.469 6.759 31.126 1.00 38.47 360 THR A N 1
ATOM 2622 C CA . THR A 1 360 ? 39.002 7.473 32.333 1.00 38.47 360 THR A CA 1
ATOM 2623 C C . THR A 1 360 ? 37.636 8.137 32.130 1.00 38.47 360 THR A C 1
ATOM 2625 O O . THR A 1 360 ? 36.893 8.331 33.088 1.00 38.47 360 THR A O 1
ATOM 2628 N N . ARG A 1 361 ? 37.256 8.440 30.879 1.00 40.66 361 ARG A N 1
ATOM 2629 C CA . ARG A 1 361 ? 35.947 9.025 30.531 1.00 40.66 361 ARG A CA 1
ATOM 2630 C C . ARG A 1 361 ? 34.843 7.992 30.272 1.00 40.66 361 ARG A C 1
ATOM 2632 O O . ARG A 1 361 ? 33.684 8.383 30.181 1.00 40.66 361 ARG A O 1
ATOM 2639 N N . ARG A 1 362 ? 35.164 6.690 30.204 1.00 35.75 362 ARG A N 1
ATOM 2640 C CA . ARG A 1 362 ? 34.172 5.599 30.087 1.00 35.75 362 ARG A CA 1
ATOM 2641 C C . ARG A 1 362 ? 33.572 5.152 31.427 1.00 35.75 362 ARG A C 1
ATOM 2643 O O . ARG A 1 362 ? 32.550 4.478 31.414 1.00 35.75 362 ARG A O 1
ATOM 2650 N N . TYR A 1 363 ? 34.167 5.523 32.563 1.00 28.92 363 TYR A N 1
ATOM 2651 C CA . TYR A 1 363 ? 33.783 4.991 33.883 1.00 28.92 363 TYR A CA 1
ATOM 2652 C C . TYR A 1 363 ? 32.913 5.908 34.757 1.00 28.92 363 TYR A C 1
ATOM 2654 O O . TYR A 1 363 ? 32.568 5.531 35.873 1.00 28.92 363 TYR A O 1
ATOM 2662 N N . LEU A 1 364 ? 32.486 7.074 34.268 1.00 30.73 364 LEU A N 1
ATOM 2663 C CA . LEU A 1 364 ? 31.523 7.922 34.981 1.00 30.73 364 LEU A CA 1
ATOM 2664 C C . LEU A 1 364 ? 30.093 7.649 34.491 1.00 30.73 364 LEU A C 1
ATOM 2666 O O . LEU A 1 364 ? 29.459 8.494 33.868 1.00 30.73 364 LEU A O 1
ATOM 2670 N N . ALA A 1 365 ? 29.592 6.447 34.783 1.00 28.00 365 ALA A N 1
ATOM 2671 C CA . ALA A 1 365 ? 28.161 6.151 34.798 1.00 28.00 365 ALA A CA 1
ATOM 2672 C C . ALA A 1 365 ? 27.705 6.060 36.268 1.00 28.00 365 ALA A C 1
ATOM 2674 O O . ALA A 1 365 ? 28.360 5.366 37.050 1.00 28.00 365 ALA A O 1
ATOM 2675 N N . PRO A 1 366 ? 26.623 6.740 36.689 1.00 29.09 366 PRO A N 1
ATOM 2676 C CA . PRO A 1 366 ? 26.143 6.631 38.059 1.00 29.09 366 PRO A CA 1
ATOM 2677 C C . PRO A 1 366 ? 25.483 5.260 38.271 1.00 29.09 366 PRO A C 1
ATOM 2679 O O . PRO A 1 366 ? 24.553 4.897 37.556 1.00 29.09 366 PRO A O 1
ATOM 2682 N N . GLN A 1 367 ? 25.960 4.496 39.257 1.00 29.42 367 GLN A N 1
ATOM 2683 C CA . GLN A 1 367 ? 25.261 3.312 39.771 1.00 29.42 367 GLN A CA 1
ATOM 2684 C C . GLN A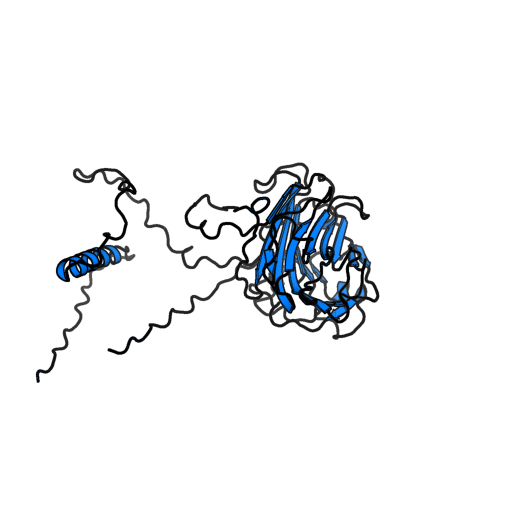 1 367 ? 24.171 3.766 40.761 1.00 29.42 367 GLN A C 1
ATOM 2686 O O . GLN A 1 367 ? 24.467 4.586 41.638 1.00 29.42 367 GLN A O 1
ATOM 2691 N N . PRO A 1 368 ? 22.926 3.267 40.663 1.00 31.14 368 PRO A N 1
ATOM 2692 C CA . PRO A 1 368 ? 21.902 3.535 41.658 1.00 31.14 368 PRO A CA 1
ATOM 2693 C C . PRO A 1 368 ? 22.172 2.676 42.903 1.00 31.14 368 PRO A C 1
ATOM 2695 O O . PRO A 1 368 ? 22.367 1.469 42.802 1.00 31.14 368 PRO A O 1
ATOM 2698 N N . ASN A 1 369 ? 22.129 3.319 44.071 1.00 33.84 369 ASN A N 1
ATOM 2699 C CA . ASN A 1 369 ? 22.296 2.776 45.428 1.00 33.84 369 ASN A CA 1
ATOM 2700 C C . ASN A 1 369 ? 23.753 2.647 45.900 1.00 33.84 369 ASN A C 1
ATOM 2702 O O . ASN A 1 369 ? 24.462 1.678 45.640 1.00 33.84 369 ASN A O 1
ATOM 2706 N N . GLY A 1 370 ? 24.179 3.664 46.654 1.00 38.94 370 GLY A N 1
ATOM 2707 C CA . GLY A 1 370 ? 25.485 3.735 47.288 1.00 38.94 370 GLY A CA 1
ATOM 2708 C C . GLY A 1 370 ? 25.717 2.610 48.292 1.00 38.94 370 GLY A C 1
ATOM 2709 O O . GLY A 1 370 ? 25.187 2.637 49.396 1.00 38.94 370 GLY A O 1
ATOM 2710 N N . LEU A 1 371 ? 26.595 1.681 47.927 1.00 27.72 371 LEU A N 1
ATOM 2711 C CA . LEU A 1 371 ? 27.452 0.968 48.865 1.00 27.72 371 LEU A CA 1
ATOM 2712 C C . LEU A 1 371 ? 28.787 0.684 48.165 1.00 27.72 371 LEU A C 1
ATOM 2714 O O . LEU A 1 371 ? 28.853 -0.073 47.197 1.00 27.72 371 LEU A O 1
ATOM 2718 N N . LEU A 1 372 ? 29.860 1.326 48.637 1.00 30.73 372 LEU A N 1
ATOM 2719 C CA . LEU A 1 372 ? 31.223 1.040 48.195 1.00 30.73 372 LEU A CA 1
ATOM 2720 C C . LEU A 1 372 ? 31.568 -0.409 48.570 1.00 30.73 372 LEU A C 1
ATOM 2722 O O . LEU A 1 372 ? 31.776 -0.714 49.742 1.00 30.73 372 LEU A O 1
ATOM 2726 N N . THR A 1 373 ? 31.695 -1.294 47.586 1.00 28.84 373 THR A N 1
ATOM 2727 C CA . THR A 1 373 ? 32.502 -2.511 47.731 1.00 28.84 373 THR A CA 1
ATOM 2728 C C . THR A 1 373 ? 33.546 -2.529 46.626 1.00 28.84 373 THR A C 1
ATOM 2730 O O . THR A 1 373 ? 33.257 -2.616 45.437 1.00 28.84 373 THR A O 1
ATOM 2733 N N . THR A 1 374 ? 34.798 -2.365 47.036 1.00 32.03 374 THR A N 1
ATOM 2734 C CA . THR A 1 374 ? 35.985 -2.474 46.195 1.00 32.03 374 THR A CA 1
ATOM 2735 C C . THR A 1 374 ? 36.122 -3.912 45.696 1.00 32.03 374 THR A C 1
ATOM 2737 O O . THR A 1 374 ? 36.607 -4.787 46.410 1.00 32.03 374 THR A O 1
ATOM 2740 N N . LEU A 1 375 ? 35.734 -4.169 44.447 1.00 26.41 375 LEU A N 1
ATOM 2741 C CA . LEU A 1 375 ? 36.108 -5.394 43.737 1.00 26.41 375 LEU A CA 1
ATOM 2742 C C . LEU A 1 375 ? 37.605 -5.320 43.393 1.00 26.41 375 LEU A C 1
ATOM 2744 O O . LEU A 1 375 ? 38.008 -4.825 42.342 1.00 26.41 375 LEU A O 1
ATOM 2748 N N . ARG A 1 376 ? 38.455 -5.792 44.315 1.00 29.22 376 ARG A N 1
ATOM 2749 C CA . ARG A 1 376 ? 39.845 -6.154 44.004 1.00 29.22 376 ARG A CA 1
ATOM 2750 C C . ARG A 1 376 ? 39.820 -7.354 43.058 1.00 29.22 376 ARG A C 1
ATOM 2752 O O . ARG A 1 376 ? 39.429 -8.445 43.462 1.00 29.22 376 ARG A O 1
ATOM 2759 N N . ALA A 1 377 ? 40.268 -7.169 41.821 1.00 30.52 377 ALA A N 1
ATOM 2760 C CA . ALA A 1 377 ? 40.611 -8.289 40.952 1.00 30.52 377 ALA A CA 1
ATOM 2761 C C . ALA A 1 377 ? 41.836 -9.036 41.528 1.00 30.52 377 ALA A C 1
ATOM 2763 O O . ALA A 1 377 ? 42.799 -8.379 41.938 1.00 30.52 377 ALA A O 1
ATOM 2764 N N . PRO A 1 378 ? 41.856 -10.381 41.566 1.00 30.25 378 PRO A N 1
ATOM 2765 C CA . PRO A 1 378 ? 43.064 -11.115 41.913 1.00 30.25 378 PRO A CA 1
ATOM 2766 C C . PRO A 1 378 ? 44.051 -11.078 40.737 1.00 30.25 378 PRO A C 1
ATOM 2768 O O . PRO A 1 378 ? 43.774 -11.589 39.653 1.00 30.25 378 PRO A O 1
ATOM 2771 N N . MET A 1 379 ? 45.227 -10.486 40.965 1.00 29.39 379 MET A N 1
ATOM 2772 C CA . MET A 1 379 ? 46.405 -10.661 40.112 1.00 29.39 379 MET A CA 1
ATOM 2773 C C . MET A 1 379 ? 46.770 -12.150 40.060 1.00 29.39 379 MET A C 1
ATOM 2775 O O . MET A 1 379 ? 47.110 -12.737 41.087 1.00 29.39 379 MET A O 1
ATOM 2779 N N . LYS A 1 380 ? 46.750 -12.759 38.870 1.00 29.80 380 LYS A N 1
ATOM 2780 C CA . LYS A 1 380 ? 47.384 -14.061 38.635 1.00 29.80 380 LYS A CA 1
ATOM 2781 C C . LYS A 1 380 ? 48.725 -13.827 37.940 1.00 29.80 380 LYS A C 1
ATOM 2783 O O . LYS A 1 380 ? 48.777 -13.243 36.862 1.00 29.80 380 LYS A O 1
ATOM 2788 N N . ALA A 1 381 ? 49.794 -14.230 38.621 1.00 34.41 381 ALA A N 1
ATOM 2789 C CA . ALA A 1 381 ? 51.182 -14.083 38.204 1.00 34.41 381 ALA A CA 1
ATOM 2790 C C . ALA A 1 381 ? 51.495 -14.840 36.898 1.00 34.41 381 ALA A C 1
ATOM 2792 O O . ALA A 1 381 ? 50.995 -15.943 36.677 1.00 34.41 381 ALA A O 1
ATOM 2793 N N . MET A 1 382 ? 52.358 -14.249 36.065 1.00 32.12 382 MET A N 1
ATOM 2794 C CA . MET A 1 382 ? 53.017 -14.920 34.937 1.00 32.12 382 MET A CA 1
ATOM 2795 C C . MET A 1 382 ? 53.981 -16.009 35.439 1.00 32.12 382 MET A C 1
ATOM 2797 O O . MET A 1 382 ? 54.688 -15.765 36.421 1.00 32.12 382 MET A O 1
ATOM 2801 N N . PRO A 1 383 ? 54.141 -17.139 34.730 1.00 33.03 383 PRO A N 1
ATOM 2802 C CA . PRO A 1 383 ? 55.361 -17.926 34.801 1.00 33.03 383 PRO A CA 1
ATOM 2803 C C . PRO A 1 383 ? 56.396 -17.382 33.809 1.00 33.03 383 PRO A C 1
ATOM 2805 O O . PRO A 1 383 ? 56.098 -17.135 32.641 1.00 33.03 383 PRO A O 1
ATOM 2808 N N . ARG A 1 384 ? 57.625 -17.218 34.304 1.00 34.16 384 ARG A N 1
ATOM 2809 C CA . ARG A 1 384 ? 58.840 -17.064 33.501 1.00 34.16 384 ARG A CA 1
ATOM 2810 C C . ARG A 1 384 ? 59.189 -18.402 32.845 1.00 34.16 384 ARG A C 1
ATOM 2812 O O . ARG A 1 384 ? 59.245 -19.393 33.566 1.00 34.16 384 ARG A O 1
ATOM 2819 N N . THR A 1 385 ? 59.488 -18.374 31.550 1.00 44.72 385 THR A N 1
ATOM 2820 C CA . THR A 1 385 ? 60.788 -18.723 30.933 1.00 44.72 385 THR A CA 1
ATOM 2821 C C . THR A 1 385 ? 60.778 -18.209 29.509 1.00 44.72 385 THR A C 1
ATOM 2823 O O . THR A 1 385 ? 59.780 -18.509 28.815 1.00 44.72 385 THR A O 1
#

Solvent-accessible surface area (backbone atoms only — not comparable to full-atom values): 21365 Å² total; per-residue (Å²): 137,83,85,76,76,74,76,75,75,81,73,77,83,48,43,44,73,46,69,26,44,35,37,39,44,32,72,79,62,61,66,73,40,72,43,42,42,67,57,54,56,67,13,48,48,51,90,68,71,62,71,42,55,47,56,46,92,54,29,23,27,19,69,55,57,78,62,42,26,38,79,24,29,40,20,46,70,74,46,92,57,62,44,54,51,55,64,56,64,38,28,17,49,20,36,43,34,56,44,44,65,37,50,34,37,39,28,45,39,72,68,49,26,63,18,33,40,34,16,37,22,32,22,36,36,38,30,47,74,56,56,93,79,57,40,60,51,30,37,47,38,31,46,25,34,41,97,54,103,83,48,34,39,47,30,40,31,40,24,21,47,69,62,34,76,90,57,72,56,60,93,64,30,28,35,37,30,46,36,24,22,73,88,41,69,28,10,28,28,77,39,59,46,68,38,50,31,33,41,23,35,32,36,32,28,28,83,48,70,54,97,90,35,54,46,17,30,32,40,37,37,40,20,40,43,90,62,53,77,41,55,26,59,55,99,58,35,38,40,63,85,69,95,78,80,60,83,77,82,43,82,72,38,32,37,30,19,36,36,70,31,80,44,61,51,48,36,30,37,32,38,39,41,39,19,76,23,86,40,63,36,80,94,27,50,31,34,44,27,54,42,33,36,20,34,86,79,34,53,79,74,53,61,64,49,67,61,56,91,57,73,79,56,68,71,76,74,97,67,77,87,79,84,58,96,87,63,82,90,66,81,77,66,89,83,62,67,97,54,81,88,72,54,102,80,63,50,73,70,58,54,54,54,52,53,50,57,55,52,68,68,69,70,82,68,90,76,86,77,95,70,95,71,87,83,76,77,82,87,78,82,83,83,88,130